Protein 3KEB (pdb70)

B-factor: mean 18.69, std 8.08, range [2.95, 54.17]

Nearest PDB structures (foldseek):
  3keb-assembly2_D  TM=1.006E+00  e=9.864E-39  Chromobacterium violaceum
  1q98-assembly1_B  TM=8.860E-01  e=1.012E-16  Haemophilus influenzae
  4af2-assembly1_A  TM=9.110E-01  e=5.706E-16  Escherichia coli
  3hvx-assembly1_A-2  TM=8.803E-01  e=2.491E-15  Escherichia coli K-12
  3i43-assembly1_A  TM=8.733E-01  e=3.673E-14  Escherichia coli K-12

CATH classification: 3.40.30.10

InterPro domains:
  IPR013740 Redoxin [PF08534] (23-167)
  IPR036249 Thioredoxin-like superfamily [SSF52833] (6-166)
  IPR050455 Thiol Peroxidase Tpx Subfamily [PTHR43110] (9-170)

Sequence (686 aa):
EDDFWVQYGDDELPVIGDFPRRKGDYLPSFLVVDDQKHDAALESFSHTPKLIVTLLSVDEDEEHAGLLLLRETRRRFLDSWPHLLKLIVITVVDSPSSLARARHEHGLPNIALLSTLRRGRDFHKRRYGVLITEYPLSSGYTSPAIILADAANVVHYSERLANTRDFFDFDAIEKLLQQEEGEQQAEDFWVQYGDELPVIGDFPRKGDYLPSFLVDDQKHDAALESFSHTPKLIVVTLLSVDEDEHAGLLLLLLRETRRFLDSWPHLKLIVITVDSPSSLARARHEHGLPNIIALLSTLRRDDFHKKRYGVLITEYPLSGYTSPAIILADAANVVHYSERLANTRDFFDFDAIEKLLQEGEEQEDFWVQYGDELPVIGDFPRKGDYLPSFLVDDQKHDAALESFSHTPKLIVVTLLSVDEDEHAGLLLLLLRETRRFLDSWPHLKLIVITVDSPSSLARARHEHGLPNIIALLSTLRRRDDFHKKRYGVLITEYPLSGYTSPAIILADAANVVHYSERLANTRDFFDFDAIEKLLQEGEEQQEDDFWVQYGDDELPVIIGDFPRRKGDYLPSFLVVDDQKHDAALESSFSSHTPKLIVTLLSVDEDEEHAGLLLLRETRRRFLDSWPHLKLIVITVVDSPSSLARARHEHGLPNIALLSTLLRRGRDFHKRRYGVLITEYPLSSGYTSPAIILADAANVVHYSERLANTRRDFFDFDAIEKLLQQEEGEQQA

Organism: Chromobacterium violaceum (strain ATCC 12472 / DSM 30191 / JCM 1249 / CCUG 213 / NBRC 12614 / NCIMB 9131 / NCTC 9757 / MK) (NCBI:txid243365)

Secondary structure (DSSP, 8-state):
---B-B-TT--B-BS----TTPBPPP--EETTS-B--GGGGTT--EEEEE-S-TT-STTTSHHHHHHHHHHHTT-TTSEEEEEESS-HHHHHHHHHHH--TT-EEEESTT-TTHHHHTT-B--STTSTTPBPPEEEEE-TT-BEEEEEE-SBTT----HHHHHHHHHHHHHH-/---B-B-TT--B-BS----TTPBPPP--EETTS-B--GGGSTT--EEEEE-S-TT-STTTSHHHHHHHHHHHTT-TT-EEEEEESS-HHHHHHHHHHHT--S-EEEE----HHHHHTT-B--STTSTTPBPPEEEEE-TT-BEEEEEE-SBTTPPP-HHHHHHHHHHHH-/---B-B-TT--B-BS----TTPBPPP--EETTS-B--GGGSTT--EEEEE-S-TT-STTTSHHHHHHHHHHHTT-TT-EEEEEESS-HHHHHHHHHHHT-TT-EEEE----HHHHHTT-B--STTSTTPBPPEEEEE-TT-BEEEEEE-SBTTPPP-HHHHHHHHHHHH-/--EE-B-TT--EEBS----TTPBPPP--EETTS-B--GGGGTTS-EEEEE-S-TT-STTTSHHHHHHHHHHHTT-TTSEEEEEESS-HHHHHHHHHHH--TT-EEEEGGG-TTHHHHTT-B--STTSTTPBPPEEEEE-TT-BEEEEEE-SBTTPPP-HHHHHHHHHHHHHH-

Foldseek 3Di:
DPAAAAEPPDFDFAADADDFQDFDDWDFAWLVRDDDILVNVAPAWEKEKEAQECPDDQQRHDVLVVVVVVLCVVPVRYQAEYEKQDDSPVNNVSCVVPVCDRHIYGHCPVPLCVRRHNRQATCDPPSHSIGFIKIFTAGNSRGTRDIDTHRYRNDHDPSVVVVVSVVVVVVVD/DPAAEAEPPHFDFAADADDFQDFDDWDFAWLVRHDDIPCNDAPAWEKEKEAQECPDDQQRHVVLVVVVVVLCVVPVRYAYEYEKQDDSPVVNVSCVVVVVPGHTYGHHPVCVVQRHNRQATCDPPSHPIGQIKIFTAGNSRGTRDIDGHRYRNDHPPSVVVVVSVVVVVD/DPAAAAEPPHFDFAADADDFQDFDDWDFAWLVRHDDIPVNDAPAWEKEKEAQECPDDQQRHVVLVVVVVVLCVVPVRYAYEYEKQDDSPVNVVSCVVVVPPGHTYGHPPVCVVRRHNRQATCDPPSHGIGQIKMFTAGNSRGTHDIDTDRYRNDHPPSVVVVVVVVVVVD/DPAAAAEPPDFDFAADADDFQDFDDWDFAFLVRHDDILVVVAQAWEKEKEAQECPDDLFRHDPLVVVVVVLCVVPVRYQYEYEKQDDSPVNNVSCVVPVCDRHTYGHCVVPLCVQRHNRQATCDPPSHSIGQTKIFTAGNSRGTRDIDGHRYRNDHDPSVVVVVSVVVVVVVD

Radius of gyration: 27.74 Å; Cα contacts (8 Å, |Δi|>4): 1656; chains: 4; bounding box: 53×71×83 Å

Structure (mmCIF, N/CA/C/O backbone):
data_3KEB
#
_entry.id   3KEB
#
_cell.length_a   74.630
_cell.length_b   59.387
_cell.length_c   93.484
_cell.angle_alpha   90.000
_cell.angle_beta   98.300
_cell.angle_gamma   90.000
#
_symmetry.space_group_name_H-M   'P 1 21 1'
#
loop_
_entity.id
_entity.type
_entity.pdbx_description
1 polymer 'Probable thiol peroxidase'
2 non-polymer 'SULFATE ION'
3 non-polymer 'CHLORIDE ION'
4 water water
#
loop_
_atom_site.group_PDB
_atom_site.id
_atom_site.type_symbol
_atom_site.label_atom_id
_atom_site.label_alt_id
_atom_site.label_comp_id
_atom_site.label_asym_id
_atom_site.label_entity_id
_atom_site.label_seq_id
_atom_site.pdbx_PDB_ins_code
_atom_site.Cartn_x
_atom_site.Cartn_y
_atom_site.Cartn_z
_atom_site.occupancy
_atom_site.B_iso_or_equiv
_atom_site.auth_seq_id
_atom_site.auth_comp_id
_atom_site.auth_asym_id
_atom_site.auth_atom_id
_atom_site.pdbx_PDB_model_num
ATOM 1 N N . GLU A 1 4 ? 23.784 15.154 52.095 1.00 25.58 2 GLU A N 1
ATOM 2 C CA . GLU A 1 4 ? 24.902 16.164 52.288 1.00 25.65 2 GLU A CA 1
ATOM 3 C C . GLU A 1 4 ? 25.395 16.781 50.952 1.00 23.00 2 GLU A C 1
ATOM 4 O O . GLU A 1 4 ? 25.344 16.148 49.920 1.00 24.41 2 GLU A O 1
ATOM 10 N N . ASP A 1 5 ? 25.835 18.022 50.950 1.00 19.27 3 ASP A N 1
ATOM 11 C CA A ASP A 1 5 ? 26.315 18.705 49.766 0.60 18.50 3 ASP A CA 1
ATOM 12 C CA B ASP A 1 5 ? 26.320 18.500 49.704 0.40 18.13 3 ASP A CA 1
ATOM 13 C C . ASP A 1 5 ? 27.844 18.635 49.706 1.00 16.85 3 ASP A C 1
ATOM 14 O O . ASP A 1 5 ? 28.414 18.869 48.672 1.00 16.27 3 ASP A O 1
ATOM 23 N N . PHE A 1 6 ? 28.493 18.435 50.865 1.00 14.41 4 PHE A N 1
ATOM 24 C CA . PHE A 1 6 ? 29.955 18.500 50.905 1.00 11.87 4 PHE A CA 1
ATOM 25 C C . PHE A 1 6 ? 30.555 17.716 52.097 1.00 10.92 4 PHE A C 1
ATOM 26 O O . PHE A 1 6 ? 29.938 17.663 53.126 1.00 10.20 4 PHE A O 1
ATOM 34 N N . TRP A 1 7 ? 31.801 17.189 51.958 1.00 11.64 5 TRP A N 1
ATOM 35 C CA . TRP A 1 7 ? 32.478 16.460 53.024 1.00 10.52 5 TRP A CA 1
ATOM 36 C C . TRP A 1 7 ? 33.907 16.902 53.115 1.00 11.76 5 TRP A C 1
ATOM 37 O O . TRP A 1 7 ? 34.555 17.158 52.097 1.00 11.82 5 TRP A O 1
ATOM 48 N N . VAL A 1 8 ? 34.406 16.944 54.353 1.00 10.75 6 VAL A N 1
ATOM 49 C CA . VAL A 1 8 ? 35.786 17.234 54.608 1.00 11.14 6 VAL A CA 1
ATOM 50 C C . VAL A 1 8 ? 36.377 16.052 55.355 1.00 11.91 6 VAL A C 1
ATOM 51 O O . VAL A 1 8 ? 35.770 15.507 56.297 1.00 13.04 6 VAL A O 1
ATOM 55 N N . GLN A 1 9 ? 37.567 15.658 54.928 1.00 11.89 7 GLN A N 1
ATOM 56 C CA . GLN A 1 9 ? 38.312 14.594 55.556 1.00 10.97 7 GLN A CA 1
ATOM 57 C C . GLN A 1 9 ? 39.282 15.170 56.574 1.00 10.59 7 GLN A C 1
ATOM 58 O O . GLN A 1 9 ? 40.078 16.058 56.251 1.00 9.83 7 GLN A O 1
ATOM 64 N N . TYR A 1 10 ? 39.207 14.628 57.794 1.00 11.60 8 TYR A N 1
ATOM 65 C CA . TYR A 1 10 ? 40.043 15.057 58.914 1.00 11.74 8 TYR A CA 1
ATOM 66 C C . TYR A 1 10 ? 40.613 13.779 59.487 1.00 12.00 8 TYR A C 1
ATOM 67 O O . TYR A 1 10 ? 39.939 13.045 60.166 1.00 11.02 8 TYR A O 1
ATOM 76 N N . GLY A 1 11 ? 41.871 13.490 59.169 1.00 12.94 9 GLY A N 1
ATOM 77 C CA . GLY A 1 11 ? 42.444 12.170 59.523 1.00 14.00 9 GLY A CA 1
ATOM 78 C C . GLY A 1 11 ? 41.650 11.072 58.877 1.00 14.74 9 GLY A C 1
ATOM 79 O O . GLY A 1 11 ? 41.381 11.123 57.650 1.00 15.38 9 GLY A O 1
ATOM 80 N N . ASP A 1 12 ? 41.167 10.140 59.697 1.00 14.67 10 ASP A N 1
ATOM 81 C CA A ASP A 1 12 ? 40.353 9.036 59.200 0.60 16.08 10 ASP A CA 1
ATOM 82 C CA B ASP A 1 12 ? 40.349 9.041 59.191 0.40 15.81 10 ASP A CA 1
ATOM 83 C C . ASP A 1 12 ? 38.839 9.326 59.288 1.00 15.79 10 ASP A C 1
ATOM 84 O O . ASP A 1 12 ? 38.007 8.435 59.051 1.00 16.84 10 ASP A O 1
ATOM 93 N N . GLU A 1 13 ? 38.455 10.550 59.591 1.00 15.33 11 GLU A N 1
ATOM 94 C CA . GLU A 1 13 ? 37.001 10.835 59.665 1.00 15.26 11 GLU A CA 1
ATOM 95 C C . GLU A 1 13 ? 36.593 11.654 58.421 1.00 14.81 11 GLU A C 1
ATOM 96 O O . GLU A 1 13 ? 37.357 12.496 57.970 1.00 14.53 11 GLU A O 1
ATOM 110 N N . LEU A 1 15 ? 33.471 14.085 57.345 1.00 12.03 13 LEU A N 1
ATOM 111 C CA . LEU A 1 15 ? 32.472 14.850 58.074 1.00 12.61 13 LEU A CA 1
ATOM 112 C C . LEU A 1 15 ? 31.668 15.732 57.139 1.00 12.72 13 LEU A C 1
ATOM 113 O O . LEU A 1 15 ? 32.240 16.412 56.259 1.00 13.26 13 LEU A O 1
ATOM 118 N N . PRO A 1 16 ? 30.349 15.742 57.311 1.00 12.56 14 PRO A N 1
ATOM 119 C CA . PRO A 1 16 ? 29.584 16.708 56.482 1.00 12.66 14 PRO A CA 1
ATOM 120 C C . PRO A 1 16 ? 29.867 18.138 56.794 1.00 11.73 14 PRO A C 1
ATOM 121 O O . PRO A 1 16 ? 30.224 18.481 57.953 1.00 12.06 14 PRO A O 1
ATOM 125 N N . VAL A 1 17 ? 29.770 18.974 55.766 1.00 10.18 15 VAL A N 1
ATOM 126 C CA . VAL A 1 17 ? 29.862 20.413 55.886 1.00 10.74 15 VAL A CA 1
ATOM 127 C C . VAL A 1 17 ? 28.542 20.936 55.356 1.00 12.75 15 VAL A C 1
ATOM 128 O O . VAL A 1 17 ? 28.105 20.563 54.276 1.00 12.27 15 VAL A O 1
ATOM 132 N N . ILE A 1 18 ? 27.931 21.828 56.143 1.00 13.95 16 ILE A N 1
ATOM 133 C CA . ILE A 1 18 ? 26.569 22.218 55.992 1.00 14.83 16 ILE A CA 1
ATOM 134 C C . ILE A 1 18 ? 26.414 23.695 55.645 1.00 14.11 16 ILE A C 1
ATOM 135 O O . ILE A 1 18 ? 27.143 24.533 56.159 1.00 13.04 16 ILE A O 1
ATOM 140 N N . GLY A 1 19 ? 25.416 24.005 54.810 1.00 14.43 17 GLY A N 1
ATOM 141 C CA . GLY A 1 19 ? 25.086 25.381 54.473 1.00 15.90 17 GLY A CA 1
ATOM 142 C C . GLY A 1 19 ? 25.382 25.663 53.017 1.00 16.57 17 GLY A C 1
ATOM 143 O O . GLY A 1 19 ? 25.955 24.838 52.324 1.00 18.63 17 GLY A O 1
ATOM 144 N N . ASP A 1 20 ? 25.071 26.873 52.579 1.00 18.16 18 ASP A N 1
ATOM 145 C CA . ASP A 1 20 ? 25.256 27.305 51.191 1.00 18.11 18 ASP A CA 1
ATOM 146 C C . ASP A 1 20 ? 26.553 28.113 51.084 1.00 16.40 18 ASP A C 1
ATOM 147 O O . ASP A 1 20 ? 26.640 29.262 51.493 1.00 16.12 18 ASP A O 1
ATOM 152 N N . PHE A 1 21 ? 27.532 27.509 50.478 1.00 15.84 19 PHE A N 1
ATOM 153 C CA . PHE A 1 21 ? 28.854 28.123 50.367 1.00 14.49 19 PHE A CA 1
ATOM 154 C C . PHE A 1 21 ? 28.783 29.122 49.213 1.00 13.81 19 PHE A C 1
ATOM 155 O O . PHE A 1 21 ? 28.201 28.792 48.149 1.00 14.07 19 PHE A O 1
ATOM 163 N N . PRO A 1 22 ? 29.260 30.360 49.420 1.00 13.62 20 PRO A N 1
ATOM 164 C CA . PRO A 1 22 ? 29.196 31.363 48.325 1.00 14.35 20 PRO A CA 1
ATOM 165 C C . PRO A 1 22 ? 29.936 30.942 47.065 1.00 14.98 20 PRO A C 1
ATOM 166 O O . PRO A 1 22 ? 30.991 30.268 47.126 1.00 14.63 20 PRO A O 1
ATOM 170 N N . ARG A 1 23 ? 29.353 31.324 45.939 1.00 15.01 21 ARG A N 1
ATOM 171 C CA A ARG A 1 23 ? 29.862 30.959 44.614 0.60 16.25 21 ARG A CA 1
ATOM 172 C CA B ARG A 1 23 ? 29.854 30.941 44.631 0.40 15.32 21 ARG A CA 1
ATOM 173 C C . ARG A 1 23 ? 30.236 32.184 43.815 1.00 15.30 21 ARG A C 1
ATOM 174 O O . ARG A 1 23 ? 29.786 33.295 44.114 1.00 14.36 21 ARG A O 1
ATOM 189 N N . LYS A 1 24 ? 31.044 31.968 42.781 1.00 15.45 22 LYS A N 1
ATOM 190 C CA . LYS A 1 24 ? 31.424 33.010 41.841 1.00 16.22 22 LYS A CA 1
ATOM 191 C C . LYS A 1 24 ? 30.178 33.777 41.401 1.00 15.80 22 LYS A C 1
ATOM 192 O O . LYS A 1 24 ? 29.181 33.159 40.990 1.00 15.66 22 LYS A O 1
ATOM 198 N N . GLY A 1 25 ? 30.251 35.102 41.473 1.00 14.75 23 GLY A N 1
ATOM 199 C CA . GLY A 1 25 ? 29.173 35.975 41.070 1.00 15.33 23 GLY A CA 1
ATOM 200 C C . GLY A 1 25 ? 28.200 36.375 42.162 1.00 14.50 23 GLY A C 1
ATOM 201 O O . GLY A 1 25 ? 27.422 37.314 41.972 1.00 14.79 23 GLY A O 1
ATOM 202 N N . ASP A 1 26 ? 28.230 35.654 43.278 1.00 13.59 24 ASP A N 1
ATOM 203 C CA . ASP A 1 26 ? 27.465 36.015 44.475 1.00 13.99 24 ASP A CA 1
ATOM 204 C C . ASP A 1 26 ? 28.041 37.246 45.177 1.00 13.66 24 ASP A C 1
ATOM 205 O O . ASP A 1 26 ? 29.274 37.470 45.169 1.00 14.77 24 ASP A O 1
ATOM 210 N N . TYR A 1 27 ? 27.165 38.032 45.805 1.00 12.48 25 TYR A N 1
ATOM 211 C CA . TYR A 1 27 ? 27.571 39.025 46.799 1.00 12.65 25 TYR A CA 1
ATOM 212 C C . TYR A 1 27 ? 27.777 38.280 48.125 1.00 14.39 25 TYR A C 1
ATOM 213 O O . TYR A 1 27 ? 26.999 37.369 48.448 1.00 15.50 25 TYR A O 1
ATOM 222 N N . LEU A 1 28 ? 28.863 38.594 48.832 1.00 13.98 26 LEU A N 1
ATOM 223 C CA . LEU A 1 28 ? 29.114 37.977 50.148 1.00 14.77 26 LEU A CA 1
ATOM 224 C C . LEU A 1 28 ? 27.938 38.136 51.080 1.00 14.35 26 LEU A C 1
ATOM 225 O O . LEU A 1 28 ? 27.298 39.248 51.168 1.00 15.42 26 LEU A O 1
ATOM 230 N N . PRO A 1 29 ? 27.601 37.048 51.794 1.00 14.00 27 PRO A N 1
ATOM 231 C CA . PRO A 1 29 ? 26.626 37.215 52.893 1.00 14.94 27 PRO A CA 1
ATOM 232 C C . PRO A 1 29 ? 27.153 38.135 53.971 1.00 14.38 27 PRO A C 1
ATOM 233 O O . PRO A 1 29 ? 28.353 38.153 54.235 1.00 15.10 27 PRO A O 1
ATOM 237 N N . SER A 1 30 ? 26.247 38.902 54.581 1.00 15.04 28 SER A N 1
ATOM 238 C CA . SER A 1 30 ? 26.606 39.786 55.648 1.00 16.69 28 SER A CA 1
ATOM 239 C C . SER A 1 30 ? 27.090 38.950 56.807 1.00 16.23 28 SER A C 1
ATOM 240 O O . SER A 1 30 ? 26.760 37.770 56.933 1.00 16.65 28 SER A O 1
ATOM 243 N N . PHE A 1 31 ? 27.934 39.533 57.627 1.00 17.12 29 PHE A N 1
ATOM 244 C CA . PHE A 1 31 ? 28.333 38.881 58.867 1.00 17.18 29 PHE A CA 1
ATOM 245 C C . PHE A 1 31 ? 28.452 39.908 59.989 1.00 18.15 29 PHE A C 1
ATOM 246 O O . PHE A 1 31 ? 28.649 41.111 59.727 1.00 18.54 29 PHE A O 1
ATOM 267 N N . LEU A 1 33 ? 30.763 39.664 63.255 1.00 16.96 31 LEU A N 1
ATOM 268 C CA . LEU A 1 33 ? 31.771 38.893 63.944 1.00 15.40 31 LEU A CA 1
ATOM 269 C C . LEU A 1 33 ? 32.456 39.777 64.981 1.00 14.87 31 LEU A C 1
ATOM 270 O O . LEU A 1 33 ? 32.062 40.926 65.150 1.00 14.36 31 LEU A O 1
ATOM 275 N N . VAL A 1 34 ? 33.451 39.227 65.682 1.00 13.54 32 VAL A N 1
ATOM 276 C CA A VAL A 1 34 ? 34.214 40.027 66.620 0.60 13.29 32 VAL A CA 1
ATOM 277 C CA B VAL A 1 34 ? 34.191 39.933 66.722 0.40 12.86 32 VAL A CA 1
ATOM 278 C C . VAL A 1 34 ? 35.685 39.762 66.393 1.00 12.87 32 VAL A C 1
ATOM 279 O O . VAL A 1 34 ? 36.124 38.649 66.214 1.00 14.01 32 VAL A O 1
ATOM 286 N N . ASP A 1 35 ? 36.464 40.815 66.325 1.00 12.62 33 ASP A N 1
ATOM 287 C CA . ASP A 1 35 ? 37.891 40.678 66.031 1.00 13.71 33 ASP A CA 1
ATOM 288 C C . ASP A 1 35 ? 38.734 40.429 67.266 1.00 13.26 33 ASP A C 1
ATOM 289 O O . ASP A 1 35 ? 38.234 40.375 68.375 1.00 12.27 33 ASP A O 1
ATOM 294 N N . ASP A 1 36 ? 40.039 40.311 67.073 1.00 13.94 34 ASP A N 1
ATOM 295 C CA . ASP A 1 36 ? 40.911 39.949 68.168 1.00 13.96 34 ASP A CA 1
ATOM 296 C C . ASP A 1 36 ? 41.060 40.964 69.290 1.00 14.74 34 ASP A C 1
ATOM 297 O O . ASP A 1 36 ? 41.490 40.595 70.405 1.00 16.52 34 ASP A O 1
ATOM 302 N N . GLN A 1 37 ? 40.700 42.215 69.051 1.00 14.79 35 GLN A N 1
ATOM 303 C CA . GLN A 1 37 ? 40.627 43.216 70.123 1.00 16.25 35 GLN A CA 1
ATOM 304 C C . GLN A 1 37 ? 39.226 43.413 70.646 1.00 15.37 35 GLN A C 1
ATOM 305 O O . GLN A 1 37 ? 38.951 44.408 71.297 1.00 14.46 35 GLN A O 1
ATOM 311 N N . LYS A 1 38 ? 38.345 42.462 70.349 1.00 13.24 36 LYS A N 1
ATOM 312 C CA . LYS A 1 38 ? 36.964 42.441 70.881 1.00 14.24 36 LYS A CA 1
ATOM 313 C C . LYS A 1 38 ? 35.986 43.465 70.266 1.00 15.49 36 LYS A C 1
ATOM 314 O O . LYS A 1 38 ? 34.827 43.589 70.720 1.00 17.34 36 LYS A O 1
ATOM 320 N N . HIS A 1 39 ? 36.419 44.077 69.175 1.00 17.23 37 HIS A N 1
ATOM 321 C CA . HIS A 1 39 ? 35.585 45.014 68.360 1.00 17.79 37 HIS A CA 1
ATOM 322 C C . HIS A 1 39 ? 34.670 44.308 67.400 1.00 17.04 37 HIS A C 1
ATOM 323 O O . HIS A 1 39 ? 35.057 43.304 66.784 1.00 16.64 37 HIS A O 1
ATOM 330 N N . ASP A 1 40 ? 33.457 44.834 67.263 1.00 17.52 38 ASP A N 1
ATOM 331 C CA . ASP A 1 40 ? 32.520 44.341 66.252 1.00 19.28 38 ASP A CA 1
ATOM 332 C C . ASP A 1 40 ? 33.151 44.440 64.858 1.00 19.16 38 ASP A C 1
ATOM 333 O O . ASP A 1 40 ? 33.876 45.384 64.567 1.00 18.78 38 ASP A O 1
ATOM 338 N N . ALA A 1 41 ? 32.915 43.437 64.020 1.00 19.48 39 ALA A N 1
ATOM 339 C CA . ALA A 1 41 ? 33.477 43.408 62.655 1.00 19.59 39 ALA A CA 1
ATOM 340 C C . ALA A 1 41 ? 32.339 43.015 61.712 1.00 20.35 39 ALA A C 1
ATOM 341 O O . ALA A 1 41 ? 31.690 41.988 61.910 1.00 21.03 39 ALA A O 1
ATOM 343 N N . ALA A 1 42 ? 32.064 43.852 60.725 1.00 19.39 40 ALA A N 1
ATOM 344 C CA . ALA A 1 42 ? 31.098 43.525 59.693 1.00 18.73 40 ALA A CA 1
ATOM 345 C C . ALA A 1 42 ? 31.789 43.697 58.337 1.00 18.69 40 ALA A C 1
ATOM 346 O O . ALA A 1 42 ? 32.941 44.152 58.266 1.00 17.83 40 ALA A O 1
ATOM 348 N N . LEU A 1 43 ? 31.110 43.336 57.249 1.00 20.61 41 LEU A N 1
ATOM 349 C CA . LEU A 1 43 ? 31.651 43.615 55.899 1.00 22.54 41 LEU A CA 1
ATOM 350 C C . LEU A 1 43 ? 32.039 45.062 55.728 1.00 23.58 41 LEU A C 1
ATOM 351 O O . LEU A 1 43 ? 33.130 45.379 55.250 1.00 24.26 41 LEU A O 1
ATOM 356 N N . GLU A 1 44 ? 31.189 45.949 56.224 1.00 24.58 42 GLU A N 1
ATOM 357 C CA . GLU A 1 44 ? 31.470 47.395 56.189 1.00 26.52 42 GLU A CA 1
ATOM 358 C C . GLU A 1 44 ? 32.739 47.785 56.893 1.00 25.93 42 GLU A C 1
ATOM 359 O O . GLU A 1 44 ? 33.246 48.851 56.646 1.00 26.25 42 GLU A O 1
ATOM 365 N N . SER A 1 45 ? 33.247 46.946 57.795 1.00 24.75 43 SER A N 1
ATOM 366 C CA . SER A 1 45 ? 34.516 47.240 58.440 1.00 24.75 43 SER A CA 1
ATOM 367 C C . SER A 1 45 ? 35.673 47.192 57.455 1.00 24.72 43 SER A C 1
ATOM 368 O O . SER A 1 45 ? 36.755 47.626 57.813 1.00 24.90 43 SER A O 1
ATOM 371 N N . PHE A 1 46 ? 35.473 46.529 56.310 1.00 24.03 44 PHE A N 1
ATOM 372 C CA . PHE A 1 46 ? 36.494 46.320 55.289 1.00 24.07 44 PHE A CA 1
ATOM 373 C C . PHE A 1 46 ? 35.992 46.951 54.011 1.00 24.88 44 PHE A C 1
ATOM 374 O O . PHE A 1 46 ? 35.931 46.327 52.958 1.00 25.41 44 PHE A O 1
ATOM 382 N N . SER A 1 47 ? 35.641 48.222 54.087 1.00 25.55 45 SER A N 1
ATOM 383 C CA . SER A 1 47 ? 35.096 48.856 52.906 1.00 25.43 45 SER A CA 1
ATOM 384 C C . SER A 1 47 ? 36.215 49.301 51.948 1.00 23.57 45 SER A C 1
ATOM 385 O O . SER A 1 47 ? 37.408 49.484 52.319 1.00 23.68 45 SER A O 1
ATOM 388 N N . HIS A 1 48 ? 35.812 49.359 50.688 1.00 22.46 46 HIS A N 1
ATOM 389 C CA . HIS A 1 48 ? 36.658 49.769 49.586 1.00 21.57 46 HIS A CA 1
ATOM 390 C C . HIS A 1 48 ? 37.961 48.978 49.481 1.00 19.38 46 HIS A C 1
ATOM 391 O O . HIS A 1 48 ? 39.022 49.555 49.209 1.00 19.16 46 HIS A O 1
ATOM 398 N N . THR A 1 49 ? 37.900 47.668 49.704 1.00 15.50 47 THR A N 1
ATOM 399 C CA . THR A 1 49 ? 39.042 46.836 49.415 1.00 14.51 47 THR A CA 1
ATOM 400 C C . THR A 1 49 ? 38.629 45.466 48.947 1.00 13.39 47 THR A C 1
ATOM 401 O O . THR A 1 49 ? 37.634 44.903 49.440 1.00 13.82 47 THR A O 1
ATOM 405 N N . PRO A 1 50 ? 39.372 44.915 47.992 1.00 12.94 48 PRO A N 1
ATOM 406 C CA . PRO A 1 50 ? 39.158 43.521 47.696 1.00 13.61 48 PRO A CA 1
ATOM 407 C C . PRO A 1 50 ? 39.679 42.723 48.866 1.00 13.49 48 PRO A C 1
ATOM 408 O O . PRO A 1 50 ? 40.474 43.229 49.646 1.00 12.89 48 PRO A O 1
ATOM 412 N N . LYS A 1 51 ? 39.194 41.509 48.978 1.00 14.39 49 LYS A N 1
ATOM 413 C CA . LYS A 1 51 ? 39.605 40.641 50.081 1.00 14.67 49 LYS A CA 1
ATOM 414 C C . LYS A 1 51 ? 39.618 39.209 49.818 1.00 13.78 49 LYS A C 1
ATOM 415 O O . LYS A 1 51 ? 38.975 38.714 48.912 1.00 12.89 49 LYS A O 1
ATOM 421 N N . LEU A 1 52 ? 40.420 38.547 50.631 1.00 13.03 50 LEU A N 1
ATOM 422 C CA . LEU A 1 52 ? 40.620 37.107 50.589 1.00 12.90 50 LEU A CA 1
ATOM 423 C C . LEU A 1 52 ? 40.169 36.628 51.978 1.00 14.54 50 LEU A C 1
ATOM 424 O O . LEU A 1 52 ? 40.831 36.893 52.991 1.00 14.36 50 LEU A O 1
ATOM 429 N N . ILE A 1 53 ? 38.986 36.042 52.023 1.00 14.08 51 ILE A N 1
ATOM 430 C CA . ILE A 1 53 ? 38.443 35.467 53.277 1.00 15.11 51 ILE A CA 1
ATOM 431 C C . ILE A 1 53 ? 38.862 33.996 53.401 1.00 14.43 51 ILE A C 1
ATOM 432 O O . ILE A 1 53 ? 38.802 33.246 52.440 1.00 15.22 51 ILE A O 1
ATOM 437 N N . VAL A 1 54 ? 39.378 33.618 54.558 1.00 13.51 52 VAL A N 1
ATOM 438 C CA . VAL A 1 54 ? 39.779 32.270 54.800 1.00 14.70 52 VAL A CA 1
ATOM 439 C C . VAL A 1 54 ? 39.221 31.853 56.129 1.00 14.94 52 VAL A C 1
ATOM 440 O O . VAL A 1 54 ? 39.414 32.570 57.124 1.00 15.03 52 VAL A O 1
ATOM 444 N N . THR A 1 55 ? 38.546 30.710 56.131 1.00 13.99 53 THR A N 1
ATOM 445 C CA . THR A 1 55 ? 38.163 30.050 57.363 1.00 14.96 53 THR A CA 1
ATOM 446 C C . THR A 1 55 ? 39.198 28.964 57.627 1.00 14.61 53 THR A C 1
ATOM 447 O O . THR A 1 55 ? 39.646 28.26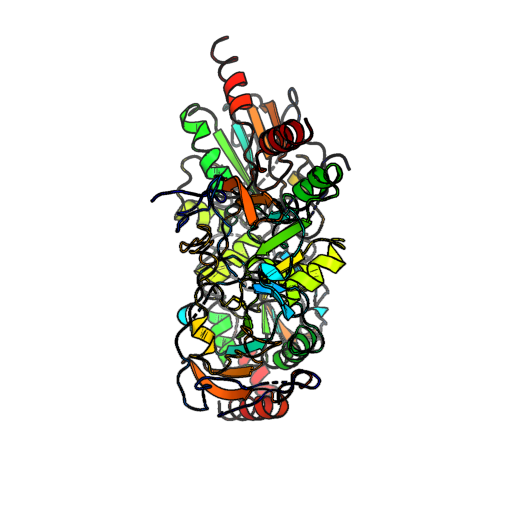3 56.714 1.00 13.19 53 THR A O 1
ATOM 451 N N . LEU A 1 56 ? 39.671 28.925 58.867 1.00 14.21 54 LEU A N 1
ATOM 452 C CA . LEU A 1 56 ? 40.602 27.882 59.347 1.00 14.35 54 LEU A CA 1
ATOM 453 C C . LEU A 1 56 ? 39.890 27.160 60.461 1.00 12.35 54 LEU A C 1
ATOM 454 O O . LEU A 1 56 ? 38.787 27.624 60.948 1.00 14.12 54 LEU A O 1
ATOM 459 N N . LEU A 1 57 ? 40.339 25.940 60.760 1.00 12.93 55 LEU A N 1
ATOM 460 C CA . LEU A 1 57 ? 39.806 25.254 61.936 1.00 10.23 55 LEU A CA 1
ATOM 461 C C . LEU A 1 57 ? 40.106 26.053 63.172 1.00 11.09 55 LEU A C 1
ATOM 462 O O . LEU A 1 57 ? 39.237 26.452 64.021 1.00 5.47 55 LEU A O 1
ATOM 467 N N . SER A 1 58 ? 41.390 26.425 63.343 1.00 2.95 56 SER A N 1
ATOM 468 C CA . SER A 1 58 ? 41.691 27.225 64.433 1.00 6.99 56 SER A CA 1
ATOM 469 C C . SER A 1 58 ? 43.200 27.744 64.213 1.00 6.49 56 SER A C 1
ATOM 470 O O . SER A 1 58 ? 43.865 27.092 63.490 1.00 9.49 56 SER A O 1
ATOM 473 N N . VAL A 1 59 ? 43.562 28.899 64.722 1.00 11.23 57 VAL A N 1
ATOM 474 C CA . VAL A 1 59 ? 44.979 29.389 64.761 1.00 10.08 57 VAL A CA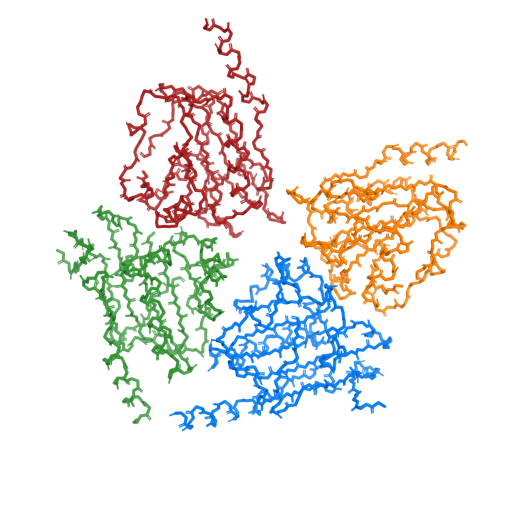 1
ATOM 475 C C . VAL A 1 59 ? 45.893 28.566 65.682 1.00 12.61 57 VAL A C 1
ATOM 476 O O . VAL A 1 59 ? 47.135 28.724 65.637 1.00 11.81 57 VAL A O 1
ATOM 480 N N . ASP A 1 60 ? 45.330 27.640 66.442 1.00 10.93 58 ASP A N 1
ATOM 481 C CA . ASP A 1 60 ? 46.093 26.729 67.260 1.00 12.28 58 ASP A CA 1
ATOM 482 C C . ASP A 1 60 ? 46.152 25.319 66.710 1.00 11.74 58 ASP A C 1
ATOM 483 O O . ASP A 1 60 ? 46.548 24.396 67.400 1.00 14.10 58 ASP A O 1
ATOM 488 N N . GLU A 1 61 ? 45.736 25.130 65.463 1.00 12.03 59 GLU A N 1
ATOM 489 C CA . GLU A 1 61 ? 46.086 23.914 64.702 1.00 12.70 59 GLU A CA 1
ATOM 490 C C . GLU A 1 61 ? 47.328 24.279 63.868 1.00 12.21 59 GLU A C 1
ATOM 491 O O . GLU A 1 61 ? 47.608 25.451 63.660 1.00 12.73 59 GLU A O 1
ATOM 497 N N . ASP A 1 62 ? 48.047 23.259 63.428 1.00 12.80 60 ASP A N 1
ATOM 498 C CA . ASP A 1 62 ? 49.248 23.421 62.620 1.00 14.13 60 ASP A CA 1
ATOM 499 C C . ASP A 1 62 ? 49.012 22.809 61.257 1.00 13.23 60 ASP A C 1
ATOM 500 O O . ASP A 1 62 ? 48.628 23.556 60.330 1.00 13.93 60 ASP A O 1
ATOM 505 N N . GLU A 1 63 ? 49.120 21.482 61.132 1.00 12.03 61 GLU A N 1
ATOM 506 C CA A GLU A 1 63 ? 48.883 20.864 59.823 0.60 13.48 61 GLU A CA 1
ATOM 507 C CA B GLU A 1 63 ? 48.869 20.738 59.878 0.40 12.72 61 GLU A CA 1
ATOM 508 C C . GLU A 1 63 ? 47.411 20.779 59.409 1.00 13.65 61 GLU A C 1
ATOM 509 O O . GLU A 1 63 ? 47.094 20.781 58.183 1.00 13.78 61 GLU A O 1
ATOM 520 N N . HIS A 1 64 ? 46.492 20.729 60.371 1.00 13.04 62 HIS A N 1
ATOM 521 C CA . HIS A 1 64 ? 45.078 20.641 60.044 1.00 12.89 62 HIS A CA 1
ATOM 522 C C . HIS A 1 64 ? 44.468 22.020 59.947 1.00 12.43 62 HIS A C 1
ATOM 523 O O . HIS A 1 64 ? 43.944 22.528 60.915 1.00 12.56 62 HIS A O 1
ATOM 530 N N . ALA A 1 65 ? 44.573 22.602 58.753 1.00 12.31 63 ALA A N 1
ATOM 531 C CA . ALA A 1 65 ? 44.000 23.864 58.415 1.00 13.32 63 ALA A CA 1
ATOM 532 C C . ALA A 1 65 ? 44.231 24.883 59.516 1.00 12.93 63 ALA A C 1
ATOM 533 O O . ALA A 1 65 ? 43.321 25.366 60.111 1.00 12.85 63 ALA A O 1
ATOM 535 N N . GLY A 1 66 ? 45.498 25.188 59.775 1.00 13.93 64 GLY A N 1
ATOM 536 C CA . GLY A 1 66 ? 45.878 26.095 60.859 1.00 12.86 64 GLY A CA 1
ATOM 537 C C . GLY A 1 66 ? 46.952 27.012 60.407 1.00 13.63 64 GLY A C 1
ATOM 538 O O . GLY A 1 66 ? 46.865 27.590 59.340 1.00 14.50 64 GLY A O 1
ATOM 539 N N . LEU A 1 67 ? 48.004 27.106 61.223 1.00 13.32 65 LEU A N 1
ATOM 540 C CA . LEU A 1 67 ? 49.020 28.069 60.955 1.00 13.42 65 LEU A CA 1
ATOM 541 C C . LEU A 1 67 ? 49.807 27.781 59.680 1.00 12.84 65 LEU A C 1
ATOM 542 O O . LEU A 1 67 ? 50.266 28.722 59.037 1.00 12.17 65 LEU A O 1
ATOM 547 N N . LEU A 1 68 ? 49.993 26.517 59.310 1.00 12.43 66 LEU A N 1
ATOM 548 C CA . LEU A 1 68 ? 50.760 26.243 58.059 1.00 13.28 66 LEU A CA 1
ATOM 549 C C . LEU A 1 68 ? 50.014 26.749 56.839 1.00 13.85 66 LEU A C 1
ATOM 550 O O . LEU A 1 68 ? 50.570 27.396 55.962 1.00 11.75 66 LEU A O 1
ATOM 555 N N . LEU A 1 69 ? 48.719 26.436 56.769 1.00 9.81 67 LEU A N 1
ATOM 556 C CA . LEU A 1 69 ? 47.901 26.940 55.703 1.00 12.65 67 LEU A CA 1
ATOM 557 C C . LEU A 1 69 ? 47.803 28.447 55.676 1.00 12.06 67 LEU A C 1
ATOM 558 O O . LEU A 1 69 ? 47.739 29.052 54.574 1.00 12.27 67 LEU A O 1
ATOM 563 N N . LEU A 1 70 ? 47.727 29.044 56.853 1.00 11.22 68 LEU A N 1
ATOM 564 C CA . LEU A 1 70 ? 47.748 30.488 56.933 1.00 13.02 68 LEU A CA 1
ATOM 565 C C . LEU A 1 70 ? 49.054 31.017 56.337 1.00 14.30 68 LEU A C 1
ATOM 566 O O . LEU A 1 70 ? 49.032 32.013 55.631 1.00 13.29 68 LEU A O 1
ATOM 571 N N . ARG A 1 71 ? 50.174 30.363 56.679 1.00 14.37 69 ARG A N 1
ATOM 572 C CA . ARG A 1 71 ? 51.447 30.770 56.184 1.00 14.43 69 ARG A CA 1
ATOM 573 C C . ARG A 1 71 ? 51.508 30.714 54.644 1.00 14.61 69 ARG A C 1
ATOM 574 O O . ARG A 1 71 ? 52.073 31.626 53.986 1.00 13.43 69 ARG A O 1
ATOM 582 N N . GLU A 1 72 ? 50.990 29.641 54.054 1.00 14.41 70 GLU A N 1
ATOM 583 C CA . GLU A 1 72 ? 51.028 29.487 52.590 1.00 14.52 70 GLU A CA 1
ATOM 584 C C . GLU A 1 72 ? 50.173 30.588 51.928 1.00 12.55 70 GLU A C 1
ATOM 585 O O . GLU A 1 72 ? 50.471 31.094 50.857 1.00 11.58 70 GLU A O 1
ATOM 591 N N . THR A 1 73 ? 49.110 30.941 52.593 1.00 12.76 71 THR A N 1
ATOM 592 C CA . THR A 1 73 ? 48.192 31.983 52.112 1.00 14.08 71 THR A CA 1
ATOM 593 C C . THR A 1 73 ? 48.900 33.359 52.218 1.00 13.46 71 THR A C 1
ATOM 594 O O . THR A 1 73 ? 48.805 34.147 51.288 1.00 14.52 71 THR A O 1
ATOM 598 N N . ARG A 1 74 ? 49.581 33.638 53.326 1.00 13.71 72 ARG A N 1
ATOM 599 C CA A ARG A 1 74 ? 50.390 34.863 53.457 0.60 15.14 72 ARG A CA 1
ATOM 600 C CA B ARG A 1 74 ? 50.390 34.860 53.452 0.40 14.95 72 ARG A CA 1
ATOM 601 C C . ARG A 1 74 ? 51.448 34.932 52.360 1.00 14.94 72 ARG A C 1
ATOM 602 O O . ARG A 1 74 ? 51.650 35.986 51.730 1.00 13.05 72 ARG A O 1
ATOM 617 N N . ARG A 1 75 ? 52.138 33.813 52.115 1.00 14.08 73 ARG A N 1
ATOM 618 C CA . ARG A 1 75 ? 53.136 33.773 51.079 1.00 14.84 73 ARG A CA 1
ATOM 619 C C . ARG A 1 75 ? 52.549 34.048 49.678 1.00 13.77 73 ARG A C 1
ATOM 620 O O . ARG A 1 75 ? 53.137 34.817 48.881 1.00 12.39 73 ARG A O 1
ATOM 628 N N . PHE A 1 76 ? 51.406 33.444 49.373 1.00 12.73 74 PHE A N 1
ATOM 629 C CA . PHE A 1 76 ? 50.726 33.715 48.111 1.00 12.38 74 PHE A CA 1
ATOM 630 C C . PHE A 1 76 ? 50.503 35.209 47.956 1.00 11.57 74 PHE A C 1
ATOM 631 O O . PHE A 1 76 ? 50.735 35.777 46.889 1.00 11.15 74 PHE A O 1
ATOM 639 N N . LEU A 1 77 ? 50.012 35.827 49.021 1.00 11.52 75 LEU A N 1
ATOM 640 C CA . LEU A 1 77 ? 49.645 37.246 49.021 1.00 11.72 75 LEU A CA 1
ATOM 641 C C . LEU A 1 77 ? 50.843 38.200 48.979 1.00 11.71 75 LEU A C 1
ATOM 642 O O . LEU A 1 77 ? 50.661 39.414 48.774 1.00 11.09 75 LEU A O 1
ATOM 647 N N . ASP A 1 78 ? 52.079 37.718 49.058 1.00 12.15 76 ASP A N 1
ATOM 648 C CA . ASP A 1 78 ? 53.203 38.593 48.784 1.00 11.78 76 ASP A CA 1
ATOM 649 C C . ASP A 1 78 ? 53.095 39.245 47.392 1.00 12.38 76 ASP A C 1
ATOM 650 O O . ASP A 1 78 ? 53.606 40.363 47.181 1.00 13.65 76 ASP A O 1
ATOM 655 N N . SER A 1 79 ? 52.515 38.522 46.449 1.00 11.85 77 SER A N 1
ATOM 656 C CA . SER A 1 79 ? 52.292 39.025 45.088 1.00 12.01 77 SER A CA 1
ATOM 657 C C . SER A 1 79 ? 51.087 39.975 44.931 1.00 12.51 77 SER A C 1
ATOM 658 O O . SER A 1 79 ? 50.917 40.562 43.878 1.00 13.20 77 SER A O 1
ATOM 661 N N . TRP A 1 80 ? 50.229 40.080 45.945 1.00 11.60 78 TRP A N 1
ATOM 662 C CA . TRP A 1 80 ? 48.936 40.780 45.840 1.00 11.65 78 TRP A CA 1
ATOM 663 C C . TRP A 1 80 ? 48.710 41.586 47.127 1.00 11.38 78 TRP A C 1
ATOM 664 O O . TRP A 1 80 ? 47.787 41.286 47.903 1.00 11.98 78 TRP A O 1
ATOM 675 N N . PRO A 1 81 ? 49.575 42.597 47.354 1.00 11.30 79 PRO A N 1
ATOM 676 C CA . PRO A 1 81 ? 49.521 43.404 48.583 1.00 11.38 79 PRO A CA 1
ATOM 677 C C . PRO A 1 81 ? 48.212 44.176 48.773 1.00 13.35 79 PRO A C 1
ATOM 678 O O . PRO A 1 81 ? 47.973 44.651 49.901 1.00 13.63 79 PRO A O 1
ATOM 682 N N . HIS A 1 82 ? 47.350 44.283 47.763 1.00 13.03 80 HIS A N 1
ATOM 683 C CA . HIS A 1 82 ? 46.164 45.117 47.930 1.00 13.57 80 HIS A CA 1
ATOM 684 C C . HIS A 1 82 ? 44.944 44.318 48.358 1.00 13.54 80 HIS A C 1
ATOM 685 O O . HIS A 1 82 ? 43.860 44.873 48.512 1.00 15.42 80 HIS A O 1
ATOM 692 N N . LEU A 1 83 ? 45.144 43.024 48.536 1.00 12.94 81 LEU A N 1
ATOM 693 C CA A LEU A 1 83 ? 44.118 42.090 48.869 0.60 13.70 81 LEU A CA 1
ATOM 694 C CA B LEU A 1 83 ? 44.106 42.097 48.898 0.40 12.68 81 LEU A CA 1
ATOM 695 C C . LEU A 1 83 ? 44.142 41.925 50.392 1.00 13.68 81 LEU A C 1
ATOM 696 O O . LEU A 1 83 ? 45.186 41.484 50.961 1.00 15.19 81 LEU A O 1
ATOM 705 N N . LYS A 1 84 ? 43.047 42.274 51.025 1.00 11.84 82 LYS A N 1
ATOM 706 C CA . LYS A 1 84 ? 42.919 42.215 52.489 1.00 12.43 82 LYS A CA 1
ATOM 707 C C . LYS A 1 84 ? 42.604 40.774 52.924 1.00 12.69 82 LYS A C 1
ATOM 708 O O . LYS A 1 84 ? 41.531 40.233 52.579 1.00 11.45 82 LYS A O 1
ATOM 714 N N . LEU A 1 85 ? 43.504 40.198 53.701 1.00 11.85 83 LEU A N 1
ATOM 715 C CA . LEU A 1 85 ? 43.349 38.843 54.226 1.00 12.30 83 LEU A CA 1
ATOM 716 C C . LEU A 1 85 ? 42.525 38.922 55.508 1.00 12.54 83 LEU A C 1
ATOM 717 O O . LEU A 1 85 ? 42.909 39.652 56.481 1.00 14.14 83 LEU A O 1
ATOM 722 N N . ILE A 1 86 ? 41.377 38.243 55.481 1.00 13.49 84 ILE A N 1
ATOM 723 C CA . ILE A 1 86 ? 40.427 38.171 56.605 1.00 12.59 84 ILE A CA 1
ATOM 724 C C . ILE A 1 86 ? 40.297 36.671 57.025 1.00 13.94 84 ILE A C 1
ATOM 725 O O . ILE A 1 86 ? 39.763 35.841 56.271 1.00 14.55 84 ILE A O 1
ATOM 730 N N . VAL A 1 87 ? 40.828 36.351 58.202 1.00 13.88 85 VAL A N 1
ATOM 731 C CA . VAL A 1 87 ? 40.811 34.996 58.741 1.00 13.23 85 VAL A CA 1
ATOM 732 C C . VAL A 1 87 ? 39.658 34.914 59.735 1.00 13.87 85 VAL A C 1
ATOM 733 O O . VAL A 1 87 ? 39.531 35.764 60.625 1.00 13.14 85 VAL A O 1
ATOM 737 N N . ILE A 1 88 ? 38.818 33.884 59.592 1.00 13.60 86 ILE A N 1
ATOM 738 C CA . ILE A 1 88 ? 37.663 33.685 60.438 1.00 13.79 86 ILE A CA 1
ATOM 739 C C . ILE A 1 88 ? 37.762 32.289 61.047 1.00 14.51 86 ILE A C 1
ATOM 740 O O . ILE A 1 88 ? 37.999 31.298 60.312 1.00 13.91 86 ILE A O 1
ATOM 745 N N . THR A 1 89 ? 37.580 32.211 62.374 1.00 12.70 87 THR A N 1
ATOM 746 C CA . THR A 1 89 ? 37.570 30.936 63.040 1.00 12.19 87 THR A CA 1
ATOM 747 C C . THR A 1 89 ? 36.670 30.925 64.258 1.00 11.22 87 THR A C 1
ATOM 748 O O . THR A 1 89 ? 36.139 31.951 64.678 1.00 12.19 87 THR A O 1
ATOM 752 N N . VAL A 1 90 ? 36.569 29.760 64.869 1.00 11.80 88 VAL A N 1
ATOM 753 C CA A VAL A 1 90 ? 35.829 29.565 66.099 0.60 11.04 88 VAL A CA 1
ATOM 754 C CA B VAL A 1 90 ? 35.822 29.590 66.116 0.40 11.38 88 VAL A CA 1
ATOM 755 C C . VAL A 1 90 ? 36.592 29.939 67.350 1.00 11.80 88 VAL A C 1
ATOM 756 O O . VAL A 1 90 ? 36.031 29.920 68.458 1.00 13.18 88 VAL A O 1
ATOM 763 N N . ASP A 1 91 ? 37.862 30.276 67.185 1.00 10.04 89 ASP A N 1
ATOM 764 C CA . ASP A 1 91 ? 38.683 30.669 68.319 1.00 11.45 89 ASP A CA 1
ATOM 765 C C . ASP A 1 91 ? 38.104 31.876 69.029 1.00 11.11 89 ASP A C 1
ATOM 766 O O . ASP A 1 91 ? 37.437 32.727 68.399 1.00 11.90 89 ASP A O 1
ATOM 771 N N . SER A 1 92 ? 38.385 31.978 70.320 1.00 10.88 90 SER A N 1
ATOM 772 C CA . SER A 1 92 ? 37.983 33.153 71.074 1.00 10.81 90 SER A CA 1
ATOM 773 C C . SER A 1 92 ? 38.787 34.384 70.581 1.00 9.93 90 SER A C 1
ATOM 774 O O . SER A 1 92 ? 39.943 34.242 70.148 1.00 9.77 90 SER A O 1
ATOM 777 N N . PRO A 1 93 ? 38.210 35.595 70.735 1.00 9.46 91 PRO A N 1
ATOM 778 C CA . PRO A 1 93 ? 39.032 36.762 70.504 1.00 9.80 91 PRO A CA 1
ATOM 779 C C . PRO A 1 93 ? 40.338 36.750 71.301 1.00 8.88 91 PRO A C 1
ATOM 780 O O . PRO A 1 93 ? 41.381 37.153 70.778 1.00 10.37 91 PRO A O 1
ATOM 784 N N . SER A 1 94 ? 40.299 36.318 72.548 1.00 8.84 92 SER A N 1
ATOM 785 C CA . SER A 1 94 ? 41.517 36.271 73.382 1.00 9.63 92 SER A CA 1
ATOM 786 C C . SER A 1 94 ? 42.619 35.402 72.744 1.00 9.53 92 SER A C 1
ATOM 787 O O . SER A 1 94 ? 43.823 35.759 72.791 1.00 10.21 92 SER A O 1
ATOM 790 N N . SER A 1 95 ? 42.239 34.219 72.265 1.00 8.83 93 SER A N 1
ATOM 791 C CA . SER A 1 95 ? 43.201 33.339 71.580 1.00 9.16 93 SER A CA 1
ATOM 792 C C . SER A 1 95 ? 43.704 33.913 70.259 1.00 10.14 93 SER A C 1
ATOM 793 O O . SER A 1 95 ? 44.864 33.733 69.927 1.00 11.21 93 SER A O 1
ATOM 796 N N . LEU A 1 96 ? 42.839 34.605 69.519 1.00 10.38 94 LEU A N 1
ATOM 797 C CA . LEU A 1 96 ? 43.249 35.272 68.260 1.00 10.23 94 LEU A CA 1
ATOM 798 C C . LEU A 1 96 ? 44.292 36.374 68.595 1.00 11.59 94 LEU A C 1
ATOM 799 O O . LEU A 1 96 ? 45.317 36.508 67.922 1.00 11.01 94 LEU A O 1
ATOM 804 N N . ALA A 1 97 ? 44.048 37.138 69.658 1.00 12.24 95 ALA A N 1
ATOM 805 C CA . ALA A 1 97 ? 44.987 38.156 70.103 1.00 11.25 95 ALA A CA 1
ATOM 806 C C . ALA A 1 97 ? 46.326 37.557 70.504 1.00 12.18 95 ALA A C 1
ATOM 807 O O . ALA A 1 97 ? 47.405 38.102 70.151 1.00 11.92 95 ALA A O 1
ATOM 809 N N . ARG A 1 98 ? 46.290 36.415 71.180 1.00 11.60 96 ARG A N 1
ATOM 810 C CA . ARG A 1 98 ? 47.516 35.709 71.545 1.00 13.22 96 ARG A CA 1
ATOM 811 C C . ARG A 1 98 ? 48.290 35.259 70.273 1.00 12.93 96 ARG A C 1
ATOM 812 O O . ARG A 1 98 ? 49.487 35.461 70.185 1.00 13.03 96 ARG A O 1
ATOM 820 N N . ALA A 1 99 ? 47.586 34.701 69.295 1.00 13.15 97 ALA A N 1
ATOM 821 C CA . ALA A 1 99 ? 48.214 34.316 68.005 1.00 14.41 97 ALA A CA 1
ATOM 822 C C . ALA A 1 99 ? 48.924 35.510 67.344 1.00 14.82 97 ALA A C 1
ATOM 823 O O . ALA A 1 99 ? 50.066 35.382 66.917 1.00 17.57 97 ALA A O 1
ATOM 825 N N . ARG A 1 100 ? 48.272 36.662 67.339 1.00 14.20 98 ARG A N 1
ATOM 826 C CA . ARG A 1 100 ? 48.863 37.865 66.752 1.00 14.61 98 ARG A CA 1
ATOM 827 C C . ARG A 1 100 ? 50.128 38.252 67.510 1.00 15.05 98 ARG A C 1
ATOM 828 O O . ARG A 1 100 ? 51.152 38.549 66.892 1.00 16.11 98 ARG A O 1
ATOM 836 N N . HIS A 1 101 ? 50.043 38.272 68.839 1.00 13.98 99 HIS A N 1
ATOM 837 C CA . HIS A 1 101 ? 51.160 38.588 69.683 1.00 15.06 99 HIS A CA 1
ATOM 838 C C . HIS A 1 101 ? 52.329 37.675 69.414 1.00 15.34 99 HIS A C 1
ATOM 839 O O . HIS A 1 101 ? 53.488 38.115 69.390 1.00 15.96 99 HIS A O 1
ATOM 846 N N . GLU A 1 102 ? 52.050 36.384 69.267 1.00 16.32 100 GLU A N 1
ATOM 847 C CA . GLU A 1 102 ? 53.109 35.360 69.154 1.00 17.42 100 GLU A CA 1
ATOM 848 C C . GLU A 1 102 ? 53.662 35.205 67.724 1.00 18.86 100 GLU A C 1
ATOM 849 O O . GLU A 1 102 ? 54.842 34.891 67.554 1.00 18.58 100 GLU A O 1
ATOM 855 N N . HIS A 1 103 ? 52.832 35.432 66.716 1.00 18.20 101 HIS A N 1
ATOM 856 C CA . HIS A 1 103 ? 53.205 35.167 65.312 1.00 20.22 101 HIS A CA 1
ATOM 857 C C . HIS A 1 103 ? 53.237 36.389 64.389 1.00 20.03 101 HIS A C 1
ATOM 858 O O . HIS A 1 103 ? 53.702 36.298 63.261 1.00 21.73 101 HIS A O 1
ATOM 865 N N . GLY A 1 104 ? 52.787 37.539 64.857 1.00 19.86 102 GLY A N 1
ATOM 866 C CA . GLY A 1 104 ? 52.801 38.764 64.046 1.00 19.89 102 GLY A CA 1
ATOM 867 C C . GLY A 1 104 ? 51.624 39.004 63.113 1.00 19.02 102 GLY A C 1
ATOM 868 O O . GLY A 1 104 ? 50.812 39.900 63.346 1.00 20.38 102 GLY A O 1
ATOM 869 N N . LEU A 1 105 ? 51.534 38.234 62.046 1.00 18.56 103 LEU A N 1
ATOM 870 C CA . LEU A 1 105 ? 50.329 38.244 61.195 1.00 18.45 103 LEU A CA 1
ATOM 871 C C . LEU A 1 105 ? 50.006 39.656 60.718 1.00 19.58 103 LEU A C 1
ATOM 872 O O . LEU A 1 105 ? 48.885 40.138 60.842 1.00 19.86 103 LEU A O 1
ATOM 877 N N . PRO A 1 106 ? 51.008 40.343 60.139 1.00 21.74 104 PRO A N 1
ATOM 878 C CA . PRO A 1 106 ? 50.808 41.748 59.839 1.00 21.26 104 PRO A CA 1
ATOM 879 C C . PRO A 1 106 ? 49.629 42.028 58.889 1.00 20.29 104 PRO A C 1
ATOM 880 O O . PRO A 1 106 ? 49.496 41.382 57.848 1.00 18.21 104 PRO A O 1
ATOM 884 N N . ASN A 1 107 ? 48.780 42.991 59.244 1.00 20.07 105 ASN A N 1
ATOM 885 C CA . ASN A 1 107 ? 47.629 43.357 58.419 1.00 21.87 105 ASN A CA 1
ATOM 886 C C . ASN A 1 107 ? 46.584 42.304 58.160 1.00 20.12 105 ASN A C 1
ATOM 887 O O . ASN A 1 107 ? 45.770 42.447 57.227 1.00 21.00 105 ASN A O 1
ATOM 892 N N . ILE A 1 108 ? 46.611 41.222 58.920 1.00 18.20 106 ILE A N 1
ATOM 893 C CA . ILE A 1 108 ? 45.622 40.167 58.746 1.00 17.04 106 ILE A CA 1
ATOM 894 C C . ILE A 1 108 ? 44.590 40.454 59.789 1.00 17.08 106 ILE A C 1
ATOM 895 O O . ILE A 1 108 ? 44.915 40.681 60.968 1.00 17.25 106 ILE A O 1
ATOM 900 N N . ALA A 1 109 ? 43.327 40.479 59.371 1.00 15.29 107 ALA A N 1
ATOM 901 C CA . ALA A 1 109 ? 42.229 40.550 60.299 1.00 15.50 107 ALA A CA 1
ATOM 902 C C . ALA A 1 109 ? 42.008 39.151 60.831 1.00 14.84 107 ALA A C 1
ATOM 903 O O . ALA A 1 109 ? 42.059 38.191 60.069 1.00 14.90 107 ALA A O 1
ATOM 905 N N . LEU A 1 110 ? 41.724 39.064 62.140 1.00 14.23 108 LEU A N 1
ATOM 906 C CA . LEU A 1 110 ? 41.412 37.818 62.840 1.00 13.49 108 LEU A CA 1
ATOM 907 C C . LEU A 1 110 ? 40.059 37.962 63.513 1.00 14.88 108 LEU A C 1
ATOM 908 O O . LEU A 1 110 ? 39.886 38.793 64.450 1.00 14.45 108 LEU A O 1
ATOM 913 N N . LEU A 1 111 ? 39.086 37.207 63.019 1.00 12.59 109 LEU A N 1
ATOM 914 C CA . LEU A 1 111 ? 37.702 37.328 63.452 1.00 14.01 109 LEU A CA 1
ATOM 915 C C . LEU A 1 111 ? 37.225 36.017 64.020 1.00 13.58 109 LEU A C 1
ATOM 916 O O . LEU A 1 111 ? 37.492 34.959 63.457 1.00 13.96 109 LEU A O 1
ATOM 921 N N . SER A 1 112 ? 36.455 36.132 65.095 1.00 13.32 110 SER A N 1
ATOM 922 C CA . SER A 1 112 ? 35.904 35.035 65.831 1.00 13.35 110 SER A CA 1
ATOM 923 C C . SER A 1 112 ? 34.404 34.966 65.589 1.00 14.49 110 SER A C 1
ATOM 924 O O . SER A 1 112 ? 33.708 36.011 65.487 1.00 13.59 110 SER A O 1
ATOM 927 N N . THR A 1 113 ? 33.906 33.747 65.520 1.00 13.27 111 THR A N 1
ATOM 928 C CA . THR A 1 113 ? 32.483 33.529 65.356 1.00 15.23 111 THR A CA 1
ATOM 929 C C . THR A 1 113 ? 31.740 33.469 66.677 1.00 17.75 111 THR A C 1
ATOM 930 O O . THR A 1 113 ? 30.528 33.127 66.707 1.00 19.43 111 THR A O 1
ATOM 934 N N . LEU A 1 114 ? 32.392 33.805 67.785 1.00 20.03 112 LEU A N 1
ATOM 935 C CA . LEU A 1 114 ? 31.641 33.656 69.052 1.00 22.63 112 LEU A CA 1
ATOM 936 C C . LEU A 1 114 ? 30.400 34.577 69.136 1.00 24.44 112 LEU A C 1
ATOM 937 O O . LEU A 1 114 ? 29.434 34.178 69.700 1.00 26.99 112 LEU A O 1
ATOM 942 N N . ARG A 1 115 ? 30.404 35.771 68.553 1.00 27.73 113 ARG A N 1
ATOM 943 C CA A ARG A 1 115 ? 29.260 36.681 68.756 0.60 29.37 113 ARG A CA 1
ATOM 944 C CA B ARG A 1 115 ? 29.280 36.736 68.670 0.40 28.41 113 ARG A CA 1
ATOM 945 C C . ARG A 1 115 ? 28.028 36.134 68.029 1.00 29.76 113 ARG A C 1
ATOM 946 O O . ARG A 1 115 ? 26.885 36.413 68.424 1.00 31.08 113 ARG A O 1
ATOM 961 N N . GLY A 1 116 ? 28.230 35.311 67.015 0.60 30.05 114 GLY A N 1
ATOM 962 C CA . GLY A 1 116 ? 27.110 34.619 66.404 0.60 30.67 114 GLY A CA 1
ATOM 963 C C . GLY A 1 116 ? 27.583 33.468 65.546 0.60 30.75 114 GLY A C 1
ATOM 964 O O . GLY A 1 116 ? 28.075 33.671 64.442 0.60 30.36 114 GLY A O 1
ATOM 965 N N . ARG A 1 117 ? 27.404 32.253 66.058 1.00 31.47 115 ARG A N 1
ATOM 966 C CA . ARG A 1 117 ? 27.907 31.084 65.360 1.00 31.57 115 ARG A CA 1
ATOM 967 C C . ARG A 1 117 ? 27.117 30.777 64.058 1.00 31.20 115 ARG A C 1
ATOM 968 O O . ARG A 1 117 ? 27.587 29.997 63.253 1.00 31.72 115 ARG A O 1
ATOM 976 N N . ASP A 1 118 ? 25.927 31.382 63.863 1.00 29.34 116 ASP A N 1
ATOM 977 C CA . ASP A 1 118 ? 25.153 31.252 62.607 1.00 27.10 116 ASP A CA 1
ATOM 978 C C . ASP A 1 118 ? 25.875 31.765 61.302 1.00 23.67 116 ASP A C 1
ATOM 979 O O . ASP A 1 118 ? 25.442 31.503 60.149 1.00 21.55 116 ASP A O 1
ATOM 984 N N . PHE A 1 119 ? 26.983 32.462 61.479 1.00 19.19 117 PHE A N 1
ATOM 985 C CA . PHE A 1 119 ? 27.925 32.674 60.401 1.00 17.44 117 PHE A CA 1
ATOM 986 C C . PHE A 1 119 ? 28.199 31.335 59.683 1.00 16.75 117 PHE A C 1
ATOM 987 O O . PHE A 1 119 ? 28.201 31.266 58.458 1.00 16.91 117 PHE A O 1
ATOM 995 N N . HIS A 1 120 ? 28.462 30.283 60.451 1.00 14.29 118 HIS A N 1
ATOM 996 C CA . HIS A 1 120 ? 28.855 29.003 59.838 1.00 15.44 118 HIS A CA 1
ATOM 997 C C . HIS A 1 120 ? 27.843 28.496 58.797 1.00 15.51 118 HIS A C 1
ATOM 998 O O . HIS A 1 120 ? 28.202 28.138 57.701 1.00 15.84 118 HIS A O 1
ATOM 1005 N N . LYS A 1 121 ? 26.559 28.469 59.117 1.00 16.48 119 LYS A N 1
ATOM 1006 C CA . LYS A 1 121 ? 25.638 27.944 58.154 1.00 17.37 119 LYS A CA 1
ATOM 1007 C C . LYS A 1 121 ? 25.520 28.898 56.972 1.00 17.03 119 LYS A C 1
ATOM 1008 O O . LYS A 1 121 ? 25.463 28.463 55.817 1.00 16.22 119 LYS A O 1
ATOM 1014 N N . ARG A 1 122 ? 25.523 30.209 57.250 1.00 16.44 120 ARG A N 1
ATOM 1015 C CA A ARG A 1 122 ? 25.321 31.236 56.244 0.60 16.91 120 ARG A CA 1
ATOM 1016 C CA B ARG A 1 122 ? 25.300 31.196 56.198 0.40 16.66 120 ARG A CA 1
ATOM 1017 C C . ARG A 1 122 ? 26.447 31.252 55.210 1.00 15.93 120 ARG A C 1
ATOM 1018 O O . ARG A 1 122 ? 26.238 31.707 54.107 1.00 15.22 120 ARG A O 1
ATOM 1033 N N . TYR A 1 123 ? 27.659 30.799 55.601 1.00 14.38 121 TYR A N 1
ATOM 1034 C CA . TYR A 1 123 ? 28.836 30.739 54.713 1.00 14.61 121 TYR A CA 1
ATOM 1035 C C . TYR A 1 123 ? 29.139 29.299 54.247 1.00 14.49 121 TYR A C 1
ATOM 1036 O O . TYR A 1 123 ? 30.115 29.074 53.550 1.00 14.59 121 TYR A O 1
ATOM 1045 N N . GLY A 1 124 ? 28.260 28.355 54.582 1.00 14.43 122 GLY A N 1
ATOM 1046 C CA . GLY A 1 124 ? 28.447 26.940 54.154 1.00 14.59 122 GLY A CA 1
ATOM 1047 C C . GLY A 1 124 ? 29.690 26.238 54.684 1.00 14.19 122 GLY A C 1
ATOM 1048 O O . GLY A 1 124 ? 30.352 25.456 53.963 1.00 13.46 122 GLY A O 1
ATOM 1049 N N . VAL A 1 125 ? 30.008 26.510 55.948 1.00 13.78 123 VAL A N 1
ATOM 1050 C CA . VAL A 1 125 ? 31.228 25.957 56.554 1.00 12.79 123 VAL A CA 1
ATOM 1051 C C . VAL A 1 125 ? 30.933 25.308 57.894 1.00 13.17 123 VAL A C 1
ATOM 1052 O O . VAL A 1 125 ? 31.855 25.072 58.685 1.00 15.39 123 VAL A O 1
ATOM 1056 N N . LEU A 1 126 ? 29.664 25.015 58.143 1.00 13.84 124 LEU A N 1
ATOM 1057 C CA . LEU A 1 126 ? 29.247 24.399 59.403 1.00 13.96 124 LEU A CA 1
ATOM 1058 C C . LEU A 1 126 ? 29.578 22.898 59.464 1.00 13.39 124 LEU A C 1
ATOM 1059 O O . LEU A 1 126 ? 29.118 22.147 58.634 1.00 14.44 124 LEU A O 1
ATOM 1064 N N . ILE A 1 127 ? 30.290 22.496 60.498 1.00 15.00 125 ILE A N 1
ATOM 1065 C CA . ILE A 1 127 ? 30.526 21.074 60.855 1.00 14.20 125 ILE A CA 1
ATOM 1066 C C . ILE A 1 127 ? 29.765 20.815 62.172 1.00 15.54 125 ILE A C 1
ATOM 1067 O O . ILE A 1 127 ? 29.893 21.585 63.137 1.00 14.78 125 ILE A O 1
ATOM 1072 N N . THR A 1 128 ? 28.923 19.782 62.201 1.00 17.62 126 THR A N 1
ATOM 1073 C CA . THR A 1 128 ? 28.264 19.408 63.454 1.00 19.59 126 THR A CA 1
ATOM 1074 C C . THR A 1 128 ? 28.687 18.043 64.033 1.00 20.36 126 THR A C 1
ATOM 1075 O O . THR A 1 128 ? 28.185 17.688 65.108 1.00 20.98 126 THR A O 1
ATOM 1079 N N . GLU A 1 129 ? 29.515 17.254 63.330 1.00 19.51 127 GLU A N 1
ATOM 1080 C CA . GLU A 1 129 ? 29.901 15.922 63.845 1.00 18.77 127 GLU A CA 1
ATOM 1081 C C . GLU A 1 129 ? 31.255 15.866 64.490 1.00 17.52 127 GLU A C 1
ATOM 1082 O O . GLU A 1 129 ? 32.169 16.520 64.051 1.00 15.71 127 GLU A O 1
ATOM 1088 N N . TYR A 1 130 ? 31.374 15.009 65.508 1.00 17.72 128 TYR A N 1
ATOM 1089 C CA . TYR A 1 130 ? 32.643 14.664 66.154 1.00 18.27 128 TYR A CA 1
ATOM 1090 C C . TYR A 1 130 ? 33.638 14.271 65.080 1.00 17.09 128 TYR A C 1
ATOM 1091 O O . TYR A 1 130 ? 33.251 13.509 64.161 1.00 17.79 128 TYR A O 1
ATOM 1100 N N . PRO A 1 131 ? 34.890 14.697 65.206 1.00 15.75 129 PRO A N 1
ATOM 1101 C CA . PRO A 1 131 ? 35.460 15.525 66.270 1.00 15.38 129 PRO A CA 1
ATOM 1102 C C . PRO A 1 131 ? 35.538 17.033 65.971 1.00 14.77 129 PRO A C 1
ATOM 1103 O O . PRO A 1 131 ? 36.152 17.769 66.720 1.00 13.88 129 PRO A O 1
ATOM 1107 N N . LEU A 1 132 ? 35.013 17.468 64.840 1.00 14.92 130 LEU A N 1
ATOM 1108 C CA . LEU A 1 132 ? 35.114 18.882 64.454 1.00 14.63 130 LEU A CA 1
ATOM 1109 C C . LEU A 1 132 ? 33.803 19.659 64.662 1.00 13.53 130 LEU A C 1
ATOM 1110 O O . LEU A 1 132 ? 33.660 20.778 64.170 1.00 11.82 130 LEU A O 1
ATOM 1115 N N . SER A 1 133 ? 32.892 19.093 65.430 1.00 14.81 131 SER A N 1
ATOM 1116 C CA A SER A 1 133 ? 31.659 19.756 65.788 0.60 14.07 131 SER A CA 1
ATOM 1117 C CA B SER A 1 133 ? 31.643 19.746 65.824 0.40 14.36 131 SER A CA 1
ATOM 1118 C C . SER A 1 133 ? 31.879 21.185 66.300 1.00 15.12 131 SER A C 1
ATOM 1119 O O . SER A 1 133 ? 32.715 21.435 67.215 1.00 14.75 131 SER A O 1
ATOM 1124 N N . GLY A 1 134 ? 31.159 22.117 65.697 1.00 14.50 132 GLY A N 1
ATOM 1125 C CA . GLY A 1 134 ? 31.285 23.551 66.005 1.00 15.10 132 GLY A CA 1
ATOM 1126 C C . GLY A 1 134 ? 32.352 24.320 65.258 1.00 15.20 132 GLY A C 1
ATOM 1127 O O . GLY A 1 134 ? 32.347 25.600 65.315 1.00 15.03 132 GLY A O 1
ATOM 1128 N N . TYR A 1 135 ? 33.291 23.635 64.568 1.00 12.53 133 TYR A N 1
ATOM 1129 C CA . TYR A 1 135 ? 34.295 24.360 63.869 1.00 13.07 133 TYR A CA 1
ATOM 1130 C C . TYR A 1 135 ? 33.809 24.923 62.540 1.00 12.69 133 TYR A C 1
ATOM 1131 O O . TYR A 1 135 ? 32.871 24.391 61.930 1.00 14.47 133 TYR A O 1
ATOM 114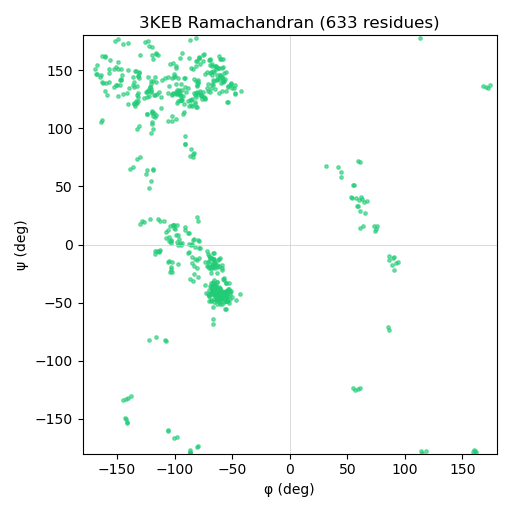0 N N . THR A 1 136 ? 34.526 25.919 62.022 1.00 13.29 134 THR A N 1
ATOM 1141 C CA . THR A 1 136 ? 34.322 26.342 60.623 1.00 12.44 134 THR A CA 1
ATOM 1142 C C . THR A 1 136 ? 35.240 25.487 59.718 1.00 13.36 134 THR A C 1
ATOM 1143 O O . THR A 1 136 ? 36.477 25.474 59.872 1.00 13.87 134 THR A O 1
ATOM 1147 N N . SER A 1 137 ? 34.642 24.808 58.745 1.00 12.09 135 SER A N 1
ATOM 1148 C CA . SER A 1 137 ? 35.375 24.019 57.791 1.00 13.57 135 SER A CA 1
ATOM 1149 C C . SER A 1 137 ? 36.313 24.941 56.960 1.00 13.72 135 SER A C 1
ATOM 1150 O O . SER A 1 137 ? 35.952 26.078 56.666 1.00 15.48 135 SER A O 1
ATOM 1153 N N . PRO A 1 138 ? 37.500 24.491 56.625 1.00 13.71 136 PRO A N 1
ATOM 1154 C CA . PRO A 1 138 ? 38.428 25.383 55.941 1.00 13.92 136 PRO A CA 1
ATOM 1155 C C . PRO A 1 138 ? 38.027 25.716 54.473 1.00 12.94 136 PRO A C 1
ATOM 1156 O O . PRO A 1 138 ? 37.608 24.836 53.718 1.00 13.61 136 PRO A O 1
ATOM 1160 N N . ALA A 1 139 ? 38.070 27.010 54.146 1.00 12.22 137 ALA A N 1
ATOM 1161 C CA . ALA A 1 139 ? 37.587 27.536 52.871 1.00 12.03 137 ALA A CA 1
ATOM 1162 C C . ALA A 1 139 ? 38.260 28.859 52.543 1.00 13.41 137 ALA A C 1
ATOM 1163 O O . ALA A 1 139 ? 38.925 29.511 53.391 1.00 13.20 137 ALA A O 1
ATOM 1165 N N . ILE A 1 140 ? 38.227 29.183 51.268 1.00 12.78 138 ILE A N 1
ATOM 1166 C CA . ILE A 1 140 ? 38.819 30.425 50.813 1.00 12.50 138 ILE A CA 1
ATOM 1167 C C . ILE A 1 140 ? 37.886 31.066 49.880 1.00 11.66 138 ILE A C 1
ATOM 1168 O O . ILE A 1 140 ? 37.272 30.379 49.064 1.00 13.10 138 ILE A O 1
ATOM 1173 N N . ILE A 1 141 ? 37.774 32.384 49.984 1.00 12.01 139 ILE A N 1
ATOM 1174 C CA . ILE A 1 141 ? 36.902 33.160 49.083 1.00 12.83 139 ILE A CA 1
ATOM 1175 C C . ILE A 1 141 ? 37.553 34.461 48.705 1.00 12.42 139 ILE A C 1
ATOM 1176 O O . ILE A 1 141 ? 37.902 35.260 49.563 1.00 12.61 139 ILE A O 1
ATOM 1181 N N . LEU A 1 142 ? 37.757 34.650 47.409 1.00 13.15 140 LEU A N 1
ATOM 1182 C CA . LEU A 1 142 ? 38.270 35.888 46.849 1.00 13.14 140 LEU A CA 1
ATOM 1183 C C . LEU A 1 142 ? 37.067 36.727 46.412 1.00 12.63 140 LEU A C 1
ATOM 1184 O O . LEU A 1 142 ? 36.247 36.289 45.573 1.00 12.11 140 LEU A O 1
ATOM 1189 N N . ALA A 1 143 ? 37.011 37.952 46.948 1.00 12.73 141 ALA A N 1
ATOM 1190 C CA . ALA A 1 143 ? 35.927 38.925 46.625 1.00 12.50 141 ALA A CA 1
ATOM 1191 C C . ALA A 1 143 ? 36.533 40.267 46.287 1.00 13.52 141 ALA A C 1
ATOM 1192 O O . ALA A 1 143 ? 37.597 40.649 46.823 1.00 12.94 141 ALA A O 1
ATOM 1194 N N . ASP A 1 144 ? 35.906 40.967 45.359 1.00 13.09 142 ASP A N 1
ATOM 1195 C CA . ASP A 1 144 ? 36.350 42.314 45.020 1.00 13.52 142 ASP A CA 1
ATOM 1196 C C . ASP A 1 144 ? 35.860 43.367 46.023 1.00 12.55 142 ASP A C 1
ATOM 1197 O O . ASP A 1 144 ? 35.226 43.041 47.027 1.00 12.92 142 ASP A O 1
ATOM 1202 N N . ALA A 1 145 ? 36.100 44.638 45.735 1.00 13.07 143 ALA A N 1
ATOM 1203 C CA . ALA A 1 145 ? 35.765 45.681 46.675 1.00 13.62 143 ALA A CA 1
ATOM 1204 C C . ALA A 1 145 ? 34.247 45.890 46.775 1.00 15.02 143 ALA A C 1
ATOM 1205 O O . ALA A 1 145 ? 33.772 46.421 47.787 1.00 15.25 143 ALA A O 1
ATOM 1207 N N . ALA A 1 146 ? 33.491 45.406 45.770 1.00 13.63 144 ALA A N 1
ATOM 1208 C CA . ALA A 1 146 ? 32.029 45.388 45.820 1.00 13.66 144 ALA A CA 1
ATOM 1209 C C . ALA A 1 146 ? 31.455 44.161 46.568 1.00 13.02 144 ALA A C 1
ATOM 1210 O O . ALA A 1 146 ? 30.230 43.954 46.602 1.00 12.92 144 ALA A O 1
ATOM 1212 N N . ASN A 1 147 ? 32.334 43.351 47.129 1.00 12.83 145 ASN A N 1
ATOM 1213 C CA . ASN A 1 147 ? 32.009 42.086 47.794 1.00 12.87 145 ASN A CA 1
ATOM 1214 C C . ASN A 1 147 ? 31.360 41.050 46.895 1.00 12.99 145 ASN A C 1
ATOM 1215 O O . ASN A 1 147 ? 30.656 40.179 47.347 1.00 13.73 145 ASN A O 1
ATOM 1220 N N . VAL A 1 148 ? 31.673 41.109 45.606 1.00 11.95 146 VAL A N 1
ATOM 1221 C CA . VAL A 1 148 ? 31.294 40.056 44.682 1.00 11.18 146 VAL A CA 1
ATOM 1222 C C . VAL A 1 148 ? 32.377 39.004 44.657 1.00 10.13 146 VAL A C 1
ATOM 1223 O O . VAL A 1 148 ? 33.583 39.317 44.554 1.00 10.51 146 VAL A O 1
ATOM 1227 N N . VAL A 1 149 ? 31.944 37.738 44.720 1.00 10.93 147 VAL A N 1
ATOM 1228 C CA . VAL A 1 149 ? 32.847 36.585 44.726 1.00 11.06 147 VAL A CA 1
ATOM 1229 C C . VAL A 1 149 ? 33.409 36.300 43.330 1.00 12.12 147 VAL A C 1
ATOM 1230 O O . VAL A 1 149 ? 32.641 36.196 42.358 1.00 13.13 147 VAL A O 1
ATOM 1234 N N . HIS A 1 150 ? 34.743 36.199 43.235 1.00 12.65 148 HIS A N 1
ATOM 1235 C CA . HIS A 1 150 ? 35.453 35.797 41.971 1.00 13.53 148 HIS A CA 1
ATOM 1236 C C . HIS A 1 150 ? 35.980 34.351 41.968 1.00 13.61 148 HIS A C 1
ATOM 1237 O O . HIS A 1 150 ? 36.128 33.708 40.908 1.00 13.67 148 HIS A O 1
ATOM 1244 N N . TYR A 1 151 ? 36.203 33.811 43.160 1.00 13.03 149 TYR A N 1
ATOM 1245 C CA . TYR A 1 151 ? 36.676 32.445 43.346 1.00 12.75 149 TYR A CA 1
ATOM 1246 C C . TYR A 1 151 ? 36.288 31.983 44.745 1.00 13.14 149 TYR A C 1
ATOM 1247 O O . TYR A 1 151 ? 36.424 32.755 45.723 1.00 12.78 149 TYR A O 1
ATOM 1256 N N . SER A 1 152 ? 35.856 30.739 44.876 1.00 11.69 150 SER A N 1
ATOM 1257 C CA . SER A 1 152 ? 35.637 30.166 46.212 1.00 12.75 150 SER A CA 1
ATOM 1258 C C . SER A 1 152 ? 35.982 28.665 46.201 1.00 12.70 150 SER A C 1
ATOM 1259 O O . SER A 1 152 ? 35.740 27.990 45.212 1.00 12.69 150 SER A O 1
ATOM 1262 N N . GLU A 1 153 ? 36.511 28.138 47.299 1.00 11.51 151 GLU A N 1
ATOM 1263 C CA . GLU A 1 153 ? 36.865 26.745 47.370 1.00 12.46 151 GLU A CA 1
ATOM 1264 C C . GLU A 1 153 ? 36.786 26.323 48.821 1.00 13.45 151 GLU A C 1
ATOM 1265 O O . GLU A 1 153 ? 37.312 26.995 49.716 1.00 13.27 151 GLU A O 1
ATOM 1271 N N . ARG A 1 154 ? 36.196 25.166 49.054 1.00 12.60 152 ARG A N 1
ATOM 1272 C CA . ARG A 1 154 ? 36.331 24.499 50.354 1.00 13.32 152 ARG A CA 1
ATOM 1273 C C . ARG A 1 154 ? 37.262 23.349 50.237 1.00 13.24 152 ARG A C 1
ATOM 1274 O O . ARG A 1 154 ? 37.245 22.644 49.242 1.00 13.77 152 ARG A O 1
ATOM 1282 N N . LEU A 1 155 ? 38.149 23.200 51.206 1.00 12.77 153 LEU A N 1
ATOM 1283 C CA . LEU A 1 155 ? 39.038 22.092 51.216 1.00 13.24 153 LEU A CA 1
ATOM 1284 C C . LEU A 1 155 ? 38.295 20.788 51.483 1.00 12.53 153 LEU A C 1
ATOM 1285 O O . LEU A 1 155 ? 37.503 20.701 52.421 1.00 12.11 153 LEU A O 1
ATOM 1290 N N . ALA A 1 156 ? 38.607 19.766 50.698 1.00 12.77 154 ALA A N 1
ATOM 1291 C CA . ALA A 1 156 ? 38.087 18.421 50.912 1.00 13.01 154 ALA A CA 1
ATOM 1292 C C . ALA A 1 156 ? 38.850 17.596 51.958 1.00 12.52 154 ALA A C 1
ATOM 1293 O O . ALA A 1 156 ? 38.360 16.560 52.376 1.00 13.12 154 ALA A O 1
ATOM 1295 N N . ASN A 1 157 ? 40.031 18.072 52.355 1.00 13.18 155 ASN A N 1
ATOM 1296 C CA . ASN A 1 157 ? 40.887 17.409 53.339 1.00 13.42 155 ASN A CA 1
ATOM 1297 C C . ASN A 1 157 ? 41.618 18.508 54.097 1.00 12.91 155 ASN A C 1
ATOM 1298 O O . ASN A 1 157 ? 42.102 19.433 53.464 1.00 12.23 155 ASN A O 1
ATOM 1303 N N . THR A 1 158 ? 41.723 18.379 55.426 1.00 12.01 156 THR A N 1
ATOM 1304 C CA . THR A 1 158 ? 42.256 19.420 56.280 1.00 10.17 156 THR A CA 1
ATOM 1305 C C . THR A 1 158 ? 43.724 19.657 56.124 1.00 12.61 156 THR A C 1
ATOM 1306 O O . THR A 1 158 ? 44.185 20.751 56.542 1.00 12.85 156 THR A O 1
ATOM 1310 N N . ARG A 1 159 ? 44.441 18.671 55.562 1.00 9.35 157 ARG A N 1
ATOM 1311 C CA . ARG A 1 159 ? 45.897 18.809 55.338 1.00 13.53 157 ARG A CA 1
ATOM 1312 C C . ARG A 1 159 ? 46.224 19.507 54.041 1.00 13.70 157 ARG A C 1
ATOM 1313 O O . ARG A 1 159 ? 47.378 19.912 53.835 1.00 14.51 157 ARG A O 1
ATOM 1321 N N . ASP A 1 160 ? 45.202 19.699 53.196 1.00 14.13 158 ASP A N 1
ATOM 1322 C CA . ASP A 1 160 ? 45.434 20.267 51.890 1.00 14.79 158 ASP A CA 1
ATOM 1323 C C . ASP A 1 160 ? 45.681 21.769 51.975 1.00 13.15 158 ASP A C 1
ATOM 1324 O O . ASP A 1 160 ? 45.269 22.449 52.917 1.00 13.75 158 ASP A O 1
ATOM 1329 N N . PHE A 1 161 ? 46.236 22.309 50.892 1.00 12.92 159 PHE A N 1
ATOM 1330 C CA . PHE A 1 161 ? 46.268 23.747 50.666 1.00 12.64 159 PHE A CA 1
ATOM 1331 C C . PHE A 1 161 ? 45.243 24.166 49.622 1.00 12.93 159 PHE A C 1
ATOM 1332 O O . PHE A 1 161 ? 44.846 23.401 48.740 1.00 12.19 159 PHE A O 1
ATOM 1340 N N . PHE A 1 162 ? 44.831 25.428 49.695 1.00 13.01 160 PHE A N 1
ATOM 1341 C CA . PHE A 1 162 ? 43.991 26.011 48.657 1.00 14.04 160 PHE A CA 1
ATOM 1342 C C . PHE A 1 162 ? 44.679 25.983 47.290 1.00 14.14 160 PHE A C 1
ATOM 1343 O O . PHE A 1 162 ? 45.905 25.919 47.201 1.00 14.46 160 PHE A O 1
ATOM 1351 N N . ASP A 1 163 ? 43.896 26.097 46.216 1.00 13.91 161 ASP A N 1
ATOM 1352 C CA . ASP A 1 163 ? 44.394 26.089 44.845 1.00 15.56 161 ASP A CA 1
ATOM 1353 C C . ASP A 1 163 ? 44.844 27.503 44.469 1.00 15.94 161 ASP A C 1
ATOM 1354 O O . ASP A 1 163 ? 44.165 28.225 43.722 1.00 13.60 161 ASP A O 1
ATOM 1359 N N . PHE A 1 164 ? 46.013 27.872 45.015 1.00 15.59 162 PHE A N 1
ATOM 1360 C CA . PHE A 1 164 ? 46.520 29.188 44.845 1.00 16.50 162 PHE A CA 1
ATOM 1361 C C . PHE A 1 164 ? 46.818 29.444 43.366 1.00 16.94 162 PHE A C 1
ATOM 1362 O O . PHE A 1 164 ? 46.597 30.548 42.890 1.00 16.69 162 PHE A O 1
ATOM 1370 N N . ASP A 1 165 ? 47.315 28.438 42.642 1.00 17.33 163 ASP A N 1
ATOM 1371 C CA . ASP A 1 165 ? 47.531 28.618 41.197 1.00 17.88 163 ASP A CA 1
ATOM 1372 C C . ASP A 1 165 ? 46.264 29.066 40.458 1.00 16.76 163 ASP A C 1
ATOM 1373 O O . ASP A 1 165 ? 46.323 29.928 39.565 1.00 15.67 163 ASP A O 1
ATOM 1378 N N . ALA A 1 166 ? 45.125 28.509 40.821 1.00 15.35 164 ALA A N 1
ATOM 1379 C CA . ALA A 1 166 ? 43.862 28.928 40.209 1.00 15.11 164 ALA A CA 1
ATOM 1380 C C . ALA A 1 166 ? 43.483 30.385 40.534 1.00 15.11 164 ALA A C 1
ATOM 1381 O O . ALA A 1 166 ? 43.005 31.144 39.671 1.00 14.15 164 ALA A O 1
ATOM 1383 N N . ILE A 1 167 ? 43.683 30.765 41.791 1.00 15.14 165 ILE A N 1
ATOM 1384 C CA . ILE A 1 167 ? 43.436 32.147 42.235 1.00 14.00 165 ILE A CA 1
ATOM 1385 C C . ILE A 1 167 ? 44.408 33.108 41.516 1.00 14.08 165 ILE A C 1
ATOM 1386 O O . ILE A 1 167 ? 43.989 34.150 40.983 1.00 13.26 165 ILE A O 1
ATOM 1391 N N . GLU A 1 168 ? 45.696 32.771 41.486 1.00 13.98 166 GLU A N 1
ATOM 1392 C CA . GLU A 1 168 ? 46.699 33.562 40.718 1.00 14.93 166 GLU A CA 1
ATOM 1393 C C . GLU A 1 168 ? 46.257 33.819 39.265 1.00 15.11 166 GLU A C 1
ATOM 1394 O O . GLU A 1 168 ? 46.355 34.922 38.747 1.00 15.37 166 GLU A O 1
ATOM 1400 N N . LYS A 1 169 ? 45.748 32.789 38.603 1.00 15.96 167 LYS A N 1
ATOM 1401 C CA . LYS A 1 169 ? 45.394 32.926 37.195 1.00 16.03 167 LYS A CA 1
ATOM 1402 C C . LYS A 1 169 ? 44.252 33.954 37.044 1.00 15.87 167 LYS A C 1
ATOM 1403 O O . LYS A 1 169 ? 44.295 34.813 36.149 1.00 15.76 167 LYS A O 1
ATOM 1409 N N . LEU A 1 170 ? 43.267 33.903 37.934 1.00 14.93 168 LEU A N 1
ATOM 1410 C CA . LEU A 1 170 ? 42.176 34.891 37.928 1.00 16.51 168 LEU A CA 1
ATOM 1411 C C . LEU A 1 170 ? 42.641 36.312 38.206 1.00 17.22 168 LEU A C 1
ATOM 1412 O O . LEU A 1 170 ? 42.205 37.261 37.535 1.00 17.06 168 LEU A O 1
ATOM 1417 N N . LEU A 1 171 ? 43.550 36.466 39.174 1.00 16.20 169 LEU A N 1
ATOM 1418 C CA . LEU A 1 171 ? 44.060 37.781 39.481 1.00 16.66 169 LEU A CA 1
ATOM 1419 C C . LEU A 1 171 ? 44.907 38.320 38.330 1.00 17.34 169 LEU A C 1
ATOM 1420 O O . LEU A 1 171 ? 44.832 39.510 38.023 1.00 17.48 169 LEU A O 1
ATOM 1425 N N . GLN A 1 172 ? 45.723 37.479 37.704 1.00 18.32 170 GLN A N 1
ATOM 1426 C CA A GLN A 1 172 ? 46.555 37.914 36.563 0.60 19.18 170 GLN A CA 1
ATOM 1427 C CA B GLN A 1 172 ? 46.554 37.934 36.575 0.40 18.68 170 GLN A CA 1
ATOM 1428 C C . GLN A 1 172 ? 45.670 38.309 35.378 1.00 20.24 170 GLN A C 1
ATOM 1429 O O . GLN A 1 172 ? 45.962 39.269 34.672 1.00 19.11 170 GLN A O 1
ATOM 1440 N N . GLU A 1 173 ? 44.600 37.534 35.159 1.00 21.90 171 GLU A N 1
ATOM 1441 C CA A GLU A 1 173 ? 43.668 37.788 34.062 0.60 23.81 171 GLU A CA 1
ATOM 1442 C CA B GLU A 1 173 ? 43.615 37.780 34.084 0.40 23.70 171 GLU A CA 1
ATOM 1443 C C . GLU A 1 173 ? 42.980 39.157 34.271 1.00 24.97 171 GLU A C 1
ATOM 1444 O O . GLU A 1 173 ? 42.874 39.955 33.322 1.00 24.73 171 GLU A O 1
ATOM 1455 N N . GLY A 1 174 ? 42.555 39.445 35.503 1.00 26.35 172 GLY A N 1
ATOM 1456 C CA . GLY A 1 174 ? 41.986 40.748 35.845 1.00 28.34 172 GLY A CA 1
ATOM 1457 C C . GLY A 1 174 ? 42.980 41.889 35.627 1.00 29.96 172 GLY A C 1
ATOM 1458 O O . GLY A 1 174 ? 42.660 42.878 34.978 1.00 30.56 172 GLY A O 1
ATOM 1459 N N . GLU A 1 175 ? 44.196 41.732 36.145 1.00 31.63 173 GLU A N 1
ATOM 1460 C CA . GLU A 1 175 ? 45.257 42.727 35.992 1.00 33.23 173 GLU A CA 1
ATOM 1461 C C . GLU A 1 175 ? 45.543 43.006 34.509 1.00 35.04 173 GLU A C 1
ATOM 1462 O O . GLU A 1 175 ? 45.593 44.164 34.098 1.00 35.14 173 GLU A O 1
ATOM 1468 N N . GLN A 1 176 ? 45.727 41.961 33.700 1.00 37.61 174 GLN A N 1
ATOM 1469 C CA . GLN A 1 176 ? 46.048 42.170 32.277 1.00 39.58 174 GLN A CA 1
ATOM 1470 C C . GLN A 1 176 ? 44.876 42.770 31.488 1.00 40.56 174 GLN A C 1
ATOM 1471 O O . GLN A 1 176 ? 45.104 43.392 30.449 1.00 41.30 174 GLN A O 1
ATOM 1477 N N . GLN A 1 177 ? 43.648 42.625 31.994 1.00 41.68 175 GLN A N 1
ATOM 1478 C CA . GLN A 1 177 ? 42.493 43.423 31.499 1.00 42.50 175 GLN A CA 1
ATOM 1479 C C . GLN A 1 177 ? 42.652 44.925 31.826 1.00 42.14 175 GLN A C 1
ATOM 1480 O O . GLN A 1 177 ? 42.808 45.748 30.915 1.00 42.48 175 GLN A O 1
ATOM 1486 N N . ALA A 1 178 ? 42.576 45.295 33.108 1.00 41.62 176 ALA A N 1
ATOM 1487 C CA . ALA A 1 178 ? 42.882 46.678 33.496 1.00 41.39 176 ALA A CA 1
ATOM 1488 C C . ALA A 1 178 ? 44.266 47.066 32.947 1.00 41.04 176 ALA A C 1
ATOM 1489 O O . ALA A 1 178 ? 44.380 47.922 32.079 1.00 40.65 176 ALA A O 1
ATOM 1499 N N . GLU B 1 4 ? 18.758 44.302 85.232 1.00 25.05 2 GLU B N 1
ATOM 1500 C CA . GLU B 1 4 ? 19.409 43.027 85.210 1.00 22.50 2 GLU B CA 1
ATOM 1501 C C . GLU B 1 4 ? 19.462 42.356 86.576 1.00 20.52 2 GLU B C 1
ATOM 1502 O O . GLU B 1 4 ? 19.190 42.985 87.585 1.00 18.64 2 GLU B O 1
ATOM 1508 N N . ASP B 1 5 ? 19.829 41.075 86.607 1.00 16.39 3 ASP B N 1
ATOM 1509 C CA . ASP B 1 5 ? 19.933 40.358 87.851 1.00 16.04 3 ASP B CA 1
ATOM 1510 C C . ASP B 1 5 ? 21.358 40.308 88.382 1.00 12.65 3 ASP B C 1
ATOM 1511 O O . ASP B 1 5 ? 21.568 39.946 89.516 1.00 12.41 3 ASP B O 1
ATOM 1516 N N . PHE B 1 6 ? 22.332 40.596 87.543 1.00 12.04 4 PHE B N 1
ATOM 1517 C CA . PHE B 1 6 ? 23.737 40.499 87.906 1.00 10.63 4 PHE B CA 1
ATOM 1518 C C . PHE B 1 6 ? 24.578 41.276 86.859 1.00 11.44 4 PHE B C 1
ATOM 1519 O O . PHE B 1 6 ? 24.244 41.267 85.653 1.00 11.48 4 PHE B O 1
ATOM 1527 N N . TRP B 1 7 ? 25.674 41.887 87.315 1.00 11.70 5 TRP B N 1
ATOM 1528 C CA . TRP B 1 7 ? 26.637 42.567 86.452 1.00 9.93 5 TRP B CA 1
ATOM 1529 C C . TRP B 1 7 ? 28.089 42.187 86.722 1.00 11.06 5 TRP B C 1
ATOM 1530 O O . TRP B 1 7 ? 28.477 41.988 87.866 1.00 11.88 5 TRP B O 1
ATOM 1541 N N . VAL B 1 8 ? 28.908 42.215 85.667 1.00 10.00 6 VAL B N 1
ATOM 1542 C CA . VAL B 1 8 ? 30.347 41.970 85.788 1.00 10.75 6 VAL B CA 1
ATOM 1543 C C . VAL B 1 8 ? 31.036 43.189 85.229 1.00 10.41 6 VAL B C 1
ATOM 1544 O O . VAL B 1 8 ? 30.667 43.706 84.149 1.00 10.28 6 VAL B O 1
ATOM 1548 N N . GLN B 1 9 ? 32.003 43.659 86.000 1.00 12.13 7 GLN B N 1
ATOM 1549 C CA . GLN B 1 9 ? 32.870 44.760 85.593 1.00 12.07 7 GLN B CA 1
ATOM 1550 C C . GLN B 1 9 ? 34.129 44.217 84.911 1.00 12.76 7 GLN B C 1
ATOM 1551 O O . GLN B 1 9 ? 34.911 43.435 85.463 1.00 12.84 7 GLN B O 1
ATOM 1557 N N . TYR B 1 10 ? 34.303 44.645 83.686 1.00 11.90 8 TYR B N 1
ATOM 1558 C CA . TYR B 1 10 ? 35.477 44.330 82.879 1.00 11.31 8 TYR B CA 1
ATOM 1559 C C . TYR B 1 10 ? 36.175 45.616 82.524 1.00 11.12 8 TYR B C 1
ATOM 1560 O O . TYR B 1 10 ? 35.795 46.341 81.616 1.00 11.27 8 TYR B O 1
ATOM 1569 N N . GLY B 1 11 ? 37.218 45.934 83.263 1.00 11.96 9 GLY B N 1
ATOM 1570 C CA . GLY B 1 11 ? 37.848 47.250 83.168 1.00 12.26 9 GLY B CA 1
ATOM 1571 C C . GLY B 1 11 ? 36.812 48.305 83.400 1.00 12.77 9 GLY B C 1
ATOM 1572 O O . GLY B 1 11 ? 36.150 48.289 84.428 1.00 14.80 9 GLY B O 1
ATOM 1573 N N . ASP B 1 12 ? 36.654 49.215 82.450 1.00 12.84 10 ASP B N 1
ATOM 1574 C CA . ASP B 1 12 ? 35.705 50.299 82.600 1.00 13.71 10 ASP B CA 1
ATOM 1575 C C . ASP B 1 12 ? 34.297 49.941 82.130 1.00 14.39 10 ASP B C 1
ATOM 1576 O O . ASP B 1 12 ? 33.409 50.766 82.209 1.00 15.17 10 ASP B O 1
ATOM 1581 N N . GLU B 1 13 ? 34.100 48.716 81.664 1.00 14.37 11 GLU B N 1
ATOM 1582 C CA . GLU B 1 13 ? 32.819 48.284 81.134 1.00 14.81 11 GLU B CA 1
ATOM 1583 C C . GLU B 1 13 ? 32.035 47.499 82.216 1.00 13.57 11 GLU B C 1
ATOM 1584 O O . GLU B 1 13 ? 32.590 46.687 82.920 1.00 14.96 11 GLU B O 1
ATOM 1598 N N . LEU B 1 15 ? 28.779 45.032 82.449 1.00 10.61 13 LEU B N 1
ATOM 1599 C CA . LEU B 1 15 ? 27.992 44.201 81.532 1.00 9.87 13 LEU B CA 1
ATOM 1600 C C . LEU B 1 15 ? 27.053 43.267 82.278 1.00 10.15 13 LEU B C 1
ATOM 1601 O O . LEU B 1 15 ? 27.419 42.646 83.288 1.00 9.26 13 LEU B O 1
ATOM 1606 N N . PRO B 1 16 ? 25.818 43.166 81.800 1.00 9.24 14 PRO B N 1
ATOM 1607 C CA . PRO B 1 16 ? 24.852 42.205 82.314 1.00 11.33 14 PRO B CA 1
ATOM 1608 C C . PRO B 1 16 ? 25.281 40.759 82.138 1.00 10.61 14 PRO B C 1
ATOM 1609 O O . PRO B 1 16 ? 25.885 40.409 81.119 1.00 10.77 14 PRO B O 1
ATOM 1613 N N . VAL B 1 17 ? 24.969 39.945 83.138 1.00 11.11 15 VAL B N 1
ATOM 1614 C CA . VAL B 1 17 ? 25.194 38.535 83.085 1.00 10.70 15 VAL B CA 1
ATOM 1615 C C . VAL B 1 17 ? 23.811 37.884 83.171 1.00 11.74 15 VAL B C 1
ATOM 1616 O O . VAL B 1 17 ? 23.024 38.206 84.052 1.00 11.69 15 VAL B O 1
ATOM 1620 N N . ILE B 1 18 ? 23.500 36.971 82.240 1.00 12.55 16 ILE B N 1
ATOM 1621 C CA . ILE B 1 18 ? 22.153 36.500 82.038 1.00 14.04 16 ILE B CA 1
ATOM 1622 C C . ILE B 1 18 ? 22.015 35.017 82.338 1.00 14.64 16 ILE B C 1
ATOM 1623 O O . ILE B 1 18 ? 22.947 34.245 82.087 1.00 13.87 16 ILE B O 1
ATOM 1628 N N . GLY B 1 19 ? 20.902 34.687 82.975 1.00 15.47 17 GLY B N 1
ATOM 1629 C CA . GLY B 1 19 ? 20.495 33.314 83.224 1.00 17.13 17 GLY B CA 1
ATOM 1630 C C . GLY B 1 19 ? 20.472 32.986 84.711 1.00 18.13 17 GLY B C 1
ATOM 1631 O O . GLY B 1 19 ? 20.837 33.811 85.553 1.00 17.89 17 GLY B O 1
ATOM 1632 N N . ASP B 1 20 ? 20.130 31.741 85.023 1.00 18.92 18 ASP B N 1
ATOM 1633 C CA . ASP B 1 20 ? 19.886 31.359 86.412 1.00 20.40 18 ASP B CA 1
ATOM 1634 C C . ASP B 1 20 ? 21.105 30.611 86.901 1.00 17.97 18 ASP B C 1
ATOM 1635 O O . ASP B 1 20 ? 21.369 29.489 86.517 1.00 20.61 18 ASP B O 1
ATOM 1640 N N . PHE B 1 21 ? 21.869 31.277 87.733 1.00 15.85 19 PHE B N 1
ATOM 1641 C CA . PHE B 1 21 ? 23.118 30.737 88.259 1.00 14.20 19 PHE B CA 1
ATOM 1642 C C . PHE B 1 21 ? 22.874 29.706 89.359 1.00 14.16 19 PHE B C 1
ATOM 1643 O O . PHE B 1 21 ? 22.069 29.985 90.271 1.00 13.49 19 PHE B O 1
ATOM 1651 N N . PRO B 1 22 ? 23.484 28.490 89.270 1.00 14.46 20 PRO B N 1
ATOM 1652 C CA . PRO B 1 22 ? 23.200 27.463 90.289 1.00 14.40 20 PRO B CA 1
ATOM 1653 C C . PRO B 1 22 ? 23.570 27.920 91.684 1.00 15.56 20 PRO B C 1
ATOM 1654 O O . PRO B 1 22 ? 24.609 28.574 91.851 1.00 14.76 20 PRO B O 1
ATOM 1658 N N . ARG B 1 23 ? 22.695 27.587 92.639 1.00 15.31 21 ARG B N 1
ATOM 1659 C CA . ARG B 1 23 ? 22.859 27.908 94.045 1.00 16.83 21 ARG B CA 1
ATOM 1660 C C . ARG B 1 23 ? 23.046 26.639 94.908 1.00 15.77 21 ARG B C 1
ATOM 1661 O O . ARG B 1 23 ? 22.646 25.532 94.517 1.00 12.52 21 ARG B O 1
ATOM 1669 N N . LYS B 1 24 ? 23.555 26.857 96.123 1.00 15.03 22 LYS B N 1
ATOM 1670 C CA . LYS B 1 24 ? 23.666 25.798 97.149 1.00 15.87 22 LYS B CA 1
ATOM 1671 C C . LYS B 1 24 ? 22.397 24.950 97.182 1.00 15.03 22 LYS B C 1
ATOM 1672 O O . LYS B 1 24 ? 21.242 25.484 97.197 1.00 13.56 22 LYS B O 1
ATOM 1678 N N . GLY B 1 25 ? 22.600 23.628 97.181 1.00 12.89 23 GLY B N 1
ATOM 1679 C CA . GLY B 1 25 ? 21.503 22.679 97.208 1.00 13.47 23 GLY B CA 1
ATOM 1680 C C . GLY B 1 25 ? 20.919 22.247 95.866 1.00 13.10 23 GLY B C 1
ATOM 1681 O O . GLY B 1 25 ? 20.203 21.227 95.793 1.00 13.01 23 GLY B O 1
ATOM 1682 N N . ASP B 1 26 ? 21.204 23.031 94.821 1.00 13.64 24 ASP B N 1
ATOM 1683 C CA . ASP B 1 26 ? 20.876 22.673 93.431 1.00 14.13 24 ASP B CA 1
ATOM 1684 C C . ASP B 1 26 ? 21.736 21.509 92.927 1.00 13.07 24 ASP B C 1
ATOM 1685 O O . ASP B 1 26 ? 22.890 21.364 93.328 1.00 11.89 24 ASP B O 1
ATOM 1690 N N . TYR B 1 27 ? 21.162 20.690 92.045 1.00 12.20 25 TYR B N 1
ATOM 1691 C CA . TYR B 1 27 ? 21.956 19.777 91.219 1.00 12.03 25 TYR B CA 1
ATOM 1692 C C . TYR B 1 27 ? 22.550 20.556 90.035 1.00 13.70 25 TYR B C 1
ATOM 1693 O O . TYR B 1 27 ? 21.860 21.436 89.468 1.00 13.40 25 TYR B O 1
ATOM 1702 N N . LEU B 1 28 ? 23.816 20.297 89.686 1.00 13.16 26 LEU B N 1
ATOM 1703 C CA . LEU B 1 28 ? 24.381 20.879 88.460 1.00 12.81 26 LEU B CA 1
ATOM 1704 C C . LEU B 1 28 ? 23.460 20.652 87.257 1.00 12.92 26 LEU B C 1
ATOM 1705 O O . LEU B 1 28 ? 22.986 19.520 87.018 1.00 11.74 26 LEU B O 1
ATOM 1710 N N . PRO B 1 29 ? 23.236 21.711 86.452 1.00 13.40 27 PRO B N 1
ATOM 1711 C CA . PRO B 1 29 ? 22.534 21.442 85.193 1.00 13.38 27 PRO B CA 1
ATOM 1712 C C . PRO B 1 29 ? 23.402 20.592 84.266 1.00 13.40 27 PRO B C 1
ATOM 1713 O O . PRO B 1 29 ? 24.644 20.625 84.339 1.00 13.13 27 PRO B O 1
ATOM 1717 N N . SER B 1 30 ? 22.732 19.785 83.458 1.00 14.49 28 SER B N 1
ATOM 1718 C CA . SER B 1 30 ? 23.422 18.942 82.491 1.00 15.94 28 SER B CA 1
ATOM 1719 C C . SER B 1 30 ? 24.156 19.859 81.524 1.00 16.40 28 SER B C 1
ATOM 1720 O O . SER B 1 30 ? 23.775 21.017 81.334 1.00 16.30 28 SER B O 1
ATOM 1723 N N . PHE B 1 31 ? 25.253 19.374 80.967 1.00 15.73 29 PHE B N 1
ATOM 1724 C CA . PHE B 1 31 ? 25.891 20.064 79.864 1.00 16.55 29 PHE B CA 1
ATOM 1725 C C . PHE B 1 31 ? 26.439 19.065 78.829 1.00 17.18 29 PHE B C 1
ATOM 1726 O O . PHE B 1 31 ? 26.591 17.864 79.136 1.00 16.90 29 PHE B O 1
ATOM 1742 N N . LEU B 1 33 ? 29.570 19.467 76.414 1.00 13.48 31 LEU B N 1
ATOM 1743 C CA . LEU B 1 33 ? 30.726 20.315 76.014 1.00 13.01 31 LEU B CA 1
ATOM 1744 C C . LEU B 1 33 ? 31.721 19.454 75.278 1.00 11.70 31 LEU B C 1
ATOM 1745 O O . LEU B 1 33 ? 31.436 18.282 75.012 1.00 12.59 31 LEU B O 1
ATOM 1750 N N . VAL B 1 34 ? 32.848 20.036 74.905 1.00 11.44 32 VAL B N 1
ATOM 1751 C CA . VAL B 1 34 ? 33.869 19.341 74.140 1.00 10.35 32 VAL B CA 1
ATOM 1752 C C . VAL B 1 34 ? 35.207 19.602 74.808 1.00 11.01 32 VAL B C 1
ATOM 1753 O O . VAL B 1 34 ? 35.555 20.767 75.079 1.00 12.03 32 VAL B O 1
ATOM 1757 N N . ASP B 1 35 ? 35.999 18.561 75.064 1.00 11.62 33 ASP B N 1
ATOM 1758 C CA . ASP B 1 35 ? 37.238 18.752 75.775 1.00 10.62 33 ASP B CA 1
ATOM 1759 C C . ASP B 1 35 ? 38.359 19.123 74.817 1.00 11.86 33 ASP B C 1
ATOM 1760 O O . ASP B 1 35 ? 38.192 19.161 73.608 1.00 9.99 33 ASP B O 1
ATOM 1765 N N . ASP B 1 36 ? 39.515 19.390 75.389 1.00 11.99 34 ASP B N 1
ATOM 1766 C CA . ASP B 1 36 ? 40.647 19.879 74.583 1.00 14.64 34 ASP B CA 1
ATOM 1767 C C . ASP B 1 36 ? 41.194 18.897 73.594 1.00 14.00 34 ASP B C 1
ATOM 1768 O O . ASP B 1 36 ? 41.921 19.306 72.664 1.00 16.51 34 ASP B O 1
ATOM 1773 N N . GLN B 1 37 ? 40.796 17.621 73.696 1.00 13.77 35 GLN B N 1
ATOM 1774 C CA . GLN B 1 37 ? 41.101 16.633 72.665 1.00 14.34 35 GLN B CA 1
ATOM 1775 C C . GLN B 1 37 ? 39.943 16.326 71.727 1.00 12.14 35 GLN B C 1
ATOM 1776 O O . GLN B 1 37 ? 40.007 15.355 71.009 1.00 11.48 35 GLN B O 1
ATOM 1782 N N . LYS B 1 38 ? 38.932 17.195 71.709 1.00 10.17 36 LYS B N 1
ATOM 1783 C CA . LYS B 1 38 ? 37.816 17.155 70.752 1.00 10.24 36 LYS B CA 1
ATOM 1784 C C . LYS B 1 38 ? 36.780 16.054 71.058 1.00 9.99 36 LYS B C 1
ATOM 1785 O O . LYS B 1 38 ? 35.916 15.790 70.246 1.00 9.93 36 LYS B O 1
ATOM 1791 N N . HIS B 1 39 ? 36.830 15.519 72.284 1.00 10.37 37 HIS B N 1
ATOM 1792 C CA . HIS B 1 39 ? 35.901 14.486 72.744 1.00 10.20 37 HIS B CA 1
ATOM 1793 C C . HIS B 1 39 ? 34.704 15.101 73.435 1.00 8.51 37 HIS B C 1
ATOM 1794 O O . HIS B 1 39 ? 34.840 16.067 74.151 1.00 8.75 37 HIS B O 1
ATOM 1801 N N . ASP B 1 40 ? 33.529 14.512 73.239 1.00 10.57 38 ASP B N 1
ATOM 1802 C CA . ASP B 1 40 ? 32.370 14.947 73.975 1.00 12.58 38 ASP B CA 1
ATOM 1803 C C . ASP B 1 40 ? 32.610 14.830 75.499 1.00 13.64 38 ASP B C 1
ATOM 1804 O O . ASP B 1 40 ? 33.232 13.873 75.966 1.00 14.14 38 ASP B O 1
ATOM 1809 N N . ALA B 1 41 ? 32.131 15.803 76.256 1.00 13.96 39 ALA B N 1
ATOM 1810 C CA . ALA B 1 41 ? 32.244 15.825 77.733 1.00 16.11 39 ALA B CA 1
ATOM 1811 C C . ALA B 1 41 ? 30.878 16.210 78.318 1.00 16.84 39 ALA B C 1
ATOM 1812 O O . ALA B 1 41 ? 30.352 17.260 78.035 1.00 19.14 39 ALA B O 1
ATOM 1814 N N . ALA B 1 42 ? 30.301 15.326 79.112 1.00 18.35 40 ALA B N 1
ATOM 1815 C CA . ALA B 1 42 ? 29.026 15.536 79.775 1.00 17.55 40 ALA B CA 1
ATOM 1816 C C . ALA B 1 42 ? 29.296 15.440 81.277 1.00 19.21 40 ALA B C 1
ATOM 1817 O O . ALA B 1 42 ? 30.375 15.024 81.681 1.00 17.98 40 ALA B O 1
ATOM 1819 N N . LEU B 1 43 ? 28.334 15.802 82.119 1.00 21.73 41 LEU B N 1
ATOM 1820 C CA . LEU B 1 43 ? 28.526 15.646 83.585 1.00 23.48 41 LEU B CA 1
ATOM 1821 C C . LEU B 1 43 ? 28.948 14.271 83.987 1.00 23.65 41 LEU B C 1
ATOM 1822 O O . LEU B 1 43 ? 29.839 14.099 84.792 1.00 22.80 41 LEU B O 1
ATOM 1827 N N . GLU B 1 44 ? 28.346 13.275 83.355 1.00 25.60 42 GLU B N 1
ATOM 1828 C CA . GLU B 1 44 ? 28.636 11.880 83.656 1.00 27.17 42 GLU B CA 1
ATOM 1829 C C . GLU B 1 44 ? 30.024 11.447 83.222 1.00 26.72 42 GLU B C 1
ATOM 1830 O O . GLU B 1 44 ? 30.516 10.373 83.613 1.00 28.10 42 GLU B O 1
ATOM 1836 N N . SER B 1 45 ? 30.706 12.286 82.454 1.00 24.92 43 SER B N 1
ATOM 1837 C CA . SER B 1 45 ? 32.141 12.099 82.217 1.00 24.91 43 SER B CA 1
ATOM 1838 C C . SER B 1 45 ? 32.982 12.267 83.475 1.00 24.86 43 SER B C 1
ATOM 1839 O O . SER B 1 45 ? 34.159 11.933 83.453 1.00 26.92 43 SER B O 1
ATOM 1842 N N . PHE B 1 46 ? 32.450 12.874 84.515 1.00 23.24 44 PHE B N 1
ATOM 1843 C CA . PHE B 1 46 ? 33.243 13.150 85.720 1.00 22.90 44 PHE B CA 1
ATOM 1844 C C . PHE B 1 46 ? 32.575 12.408 86.860 1.00 24.28 44 PHE B C 1
ATOM 1845 O O . PHE B 1 46 ? 32.065 12.982 87.816 1.00 22.27 44 PHE B O 1
ATOM 1853 N N . SER B 1 47 ? 32.599 11.087 86.722 1.00 25.06 45 SER B N 1
ATOM 1854 C CA . SER B 1 47 ? 31.900 10.261 87.679 1.00 25.76 45 SER B CA 1
ATOM 1855 C C . SER B 1 47 ? 32.751 10.002 88.925 1.00 24.41 45 SER B C 1
ATOM 1856 O O . SER B 1 47 ? 34.014 10.041 88.909 1.00 23.96 45 SER B O 1
ATOM 1859 N N . HIS B 1 48 ? 32.012 9.812 90.005 1.00 22.36 46 HIS B N 1
ATOM 1860 C CA . HIS B 1 48 ? 32.508 9.401 91.297 1.00 22.09 46 HIS B CA 1
ATOM 1861 C C . HIS B 1 48 ? 33.489 10.376 91.826 1.00 20.07 46 HIS B C 1
ATOM 1862 O O . HIS B 1 48 ? 34.516 9.982 92.378 1.00 19.67 46 HIS B O 1
ATOM 1869 N N . THR B 1 49 ? 33.230 11.651 91.603 1.00 17.65 47 THR B N 1
ATOM 1870 C CA . THR B 1 49 ? 34.184 12.647 92.086 1.00 16.73 47 THR B CA 1
ATOM 1871 C C . THR B 1 49 ? 33.520 13.962 92.422 1.00 15.44 47 THR B C 1
ATOM 1872 O O . THR B 1 49 ? 32.694 14.437 91.659 1.00 15.30 47 THR B O 1
ATOM 1876 N N . PRO B 1 50 ? 33.917 14.560 93.556 1.00 15.31 48 PRO B N 1
ATOM 1877 C CA . PRO B 1 50 ? 33.566 15.976 93.747 1.00 15.69 48 PRO B CA 1
ATOM 1878 C C . PRO B 1 50 ? 34.342 16.826 92.779 1.00 14.57 48 PRO B C 1
ATOM 1879 O O . PRO B 1 50 ? 35.397 16.426 92.265 1.00 14.24 48 PRO B O 1
ATOM 1883 N N . LYS B 1 51 ? 33.834 18.003 92.535 1.00 14.22 49 LYS B N 1
ATOM 1884 C CA . LYS B 1 51 ? 34.418 18.853 91.529 1.00 15.18 49 LYS B CA 1
ATOM 1885 C C . LYS B 1 51 ? 34.285 20.348 91.808 1.00 14.30 49 LYS B C 1
ATOM 1886 O O . LYS B 1 51 ? 33.385 20.799 92.521 1.00 13.08 49 LYS B O 1
ATOM 1892 N N . LEU B 1 52 ? 35.256 21.091 91.290 1.00 13.21 50 LEU B N 1
ATOM 1893 C CA . LEU B 1 52 ? 35.237 22.531 91.338 1.00 12.97 50 LEU B CA 1
ATOM 1894 C C . LEU B 1 52 ? 35.183 22.971 89.894 1.00 13.72 50 LEU B C 1
ATOM 1895 O O . LEU B 1 52 ? 36.147 22.745 89.123 1.00 14.32 50 LEU B O 1
ATOM 1900 N N . ILE B 1 53 ? 34.035 23.516 89.501 1.00 13.98 51 ILE B N 1
ATOM 1901 C CA . ILE B 1 53 ? 33.796 23.973 88.122 1.00 13.62 51 ILE B CA 1
ATOM 1902 C C . ILE B 1 53 ? 34.115 25.466 88.105 1.00 14.20 51 ILE B C 1
ATOM 1903 O O . ILE B 1 53 ? 33.606 26.231 88.941 1.00 13.84 51 ILE B O 1
ATOM 1908 N N . VAL B 1 54 ? 34.959 25.889 87.165 1.00 13.37 52 VAL B N 1
ATOM 1909 C CA A VAL B 1 54 ? 35.258 27.267 86.972 0.50 13.50 52 VAL B CA 1
ATOM 1910 C CA B VAL B 1 54 ? 35.183 27.307 86.977 0.50 13.56 52 VAL B CA 1
ATOM 1911 C C . VAL B 1 54 ? 35.039 27.681 85.539 1.00 14.02 52 VAL B C 1
ATOM 1912 O O . VAL B 1 54 ? 35.532 27.004 84.637 1.00 14.16 52 VAL B O 1
ATOM 1919 N N . THR B 1 55 ? 34.293 28.773 85.345 1.00 14.17 53 THR B N 1
ATOM 1920 C CA . THR B 1 55 ? 34.190 29.444 84.070 1.00 13.94 53 THR B CA 1
ATOM 1921 C C . THR B 1 55 ? 35.202 30.604 84.118 1.00 14.65 53 THR B C 1
ATOM 1922 O O . THR B 1 55 ? 35.306 31.322 85.105 1.00 14.22 53 THR B O 1
ATOM 1926 N N . LEU B 1 56 ? 36.015 30.712 83.069 1.00 14.21 54 LEU B N 1
ATOM 1927 C CA . LEU B 1 56 ? 36.940 31.822 82.879 1.00 13.03 54 LEU B CA 1
ATOM 1928 C C . LEU B 1 56 ? 36.561 32.520 81.578 1.00 12.48 54 LEU B C 1
ATOM 1929 O O . LEU B 1 56 ? 35.893 31.940 80.700 1.00 11.46 54 LEU B O 1
ATOM 1934 N N . LEU B 1 57 ? 37.039 33.744 81.402 1.00 12.13 55 LEU B N 1
ATOM 1935 C CA . LEU B 1 57 ? 36.867 34.386 80.101 1.00 11.90 55 LEU B CA 1
ATOM 1936 C C . LEU B 1 57 ? 37.633 33.585 79.031 1.00 12.71 55 LEU B C 1
ATOM 1937 O O . LEU B 1 57 ? 37.074 33.236 77.964 1.00 11.42 55 LEU B O 1
ATOM 1942 N N . SER B 1 58 ? 38.908 33.315 79.305 1.00 12.31 56 SER B N 1
ATOM 1943 C CA . SER B 1 58 ? 39.742 32.568 78.388 1.00 12.82 56 SER B CA 1
ATOM 1944 C C . SER B 1 58 ? 41.015 32.164 79.085 1.00 12.88 56 SER B C 1
ATOM 1945 O O . SER B 1 58 ? 41.576 32.935 79.886 1.00 13.97 56 SER B O 1
ATOM 1948 N N . VAL B 1 59 ? 41.522 31.002 78.720 1.00 12.73 57 VAL B N 1
ATOM 1949 C CA . VAL B 1 59 ? 42.861 30.607 79.155 1.00 13.64 57 VAL B CA 1
ATOM 1950 C C . VAL B 1 59 ? 43.932 31.515 78.575 1.00 14.82 57 VAL B C 1
ATOM 1951 O O . VAL B 1 59 ? 45.062 31.488 79.069 1.00 15.71 57 VAL B O 1
ATOM 1955 N N . ASP B 1 60 ? 43.602 32.312 77.544 1.00 14.65 58 ASP B N 1
ATOM 1956 C CA . ASP B 1 60 ? 44.553 33.265 76.940 1.00 14.05 58 ASP B CA 1
ATOM 1957 C C . ASP B 1 60 ? 44.393 34.714 77.418 1.00 13.42 58 ASP B C 1
ATOM 1958 O O . ASP B 1 60 ? 45.019 35.619 76.887 1.00 14.98 58 ASP B O 1
ATOM 1963 N N . GLU B 1 61 ? 43.550 34.929 78.431 1.00 12.45 59 GLU B N 1
ATOM 1964 C CA . GLU B 1 61 ? 43.581 36.135 79.205 1.00 12.32 59 GLU B CA 1
ATOM 1965 C C . GLU B 1 61 ? 44.605 35.930 80.343 1.00 13.15 59 GLU B C 1
ATOM 1966 O O . GLU B 1 61 ? 44.943 34.809 80.665 1.00 13.34 59 GLU B O 1
ATOM 1972 N N . ASP B 1 62 ? 45.069 37.038 80.899 1.00 13.82 60 ASP B N 1
ATOM 1973 C CA . ASP B 1 62 ? 46.075 37.009 81.973 1.00 16.43 60 ASP B CA 1
ATOM 1974 C C . ASP B 1 62 ? 45.354 37.421 83.271 1.00 16.00 60 ASP B C 1
ATOM 1975 O O . ASP B 1 62 ? 44.896 36.549 84.025 1.00 15.82 60 ASP B O 1
ATOM 1980 N N . GLU B 1 63 ? 45.213 38.722 83.460 1.00 14.97 61 GLU B N 1
ATOM 1981 C CA . GLU B 1 63 ? 44.653 39.275 84.669 1.00 17.54 61 GLU B CA 1
ATOM 1982 C C . GLU B 1 63 ? 43.134 39.274 84.641 1.00 15.89 61 GLU B C 1
ATOM 1983 O O . GLU B 1 63 ? 42.505 39.266 85.694 1.00 15.95 61 GLU B O 1
ATOM 1989 N N . HIS B 1 64 ? 42.530 39.287 83.448 1.00 14.86 62 HIS B N 1
ATOM 1990 C CA . HIS B 1 64 ? 41.061 39.311 83.334 1.00 13.48 62 HIS B CA 1
ATOM 1991 C C . HIS B 1 64 ? 40.518 37.885 83.262 1.00 13.82 62 HIS B C 1
ATOM 1992 O O . HIS B 1 64 ? 40.433 37.315 82.180 1.00 14.51 62 HIS B O 1
ATOM 1999 N N . ALA B 1 65 ? 40.147 37.342 84.424 1.00 12.91 63 ALA B N 1
ATOM 2000 C CA . ALA B 1 65 ? 39.588 36.007 84.583 1.00 14.00 63 ALA B CA 1
ATOM 2001 C C . ALA B 1 65 ? 40.134 35.028 83.550 1.00 14.94 63 ALA B C 1
ATOM 2002 O O . ALA B 1 65 ? 39.414 34.505 82.710 1.00 15.87 63 ALA B O 1
ATOM 2004 N N . GLY B 1 66 ? 41.404 34.764 83.711 1.00 14.00 64 GLY B N 1
ATOM 2005 C CA . GLY B 1 66 ? 42.168 33.976 82.821 1.00 14.96 64 GLY B CA 1
ATOM 2006 C C . GLY B 1 66 ? 43.214 33.141 83.547 1.00 13.29 64 GLY B C 1
ATOM 2007 O O . GLY B 1 66 ? 42.898 32.466 84.537 1.00 13.61 64 GLY B O 1
ATOM 2008 N N . LEU B 1 67 ? 44.438 33.140 83.031 1.00 14.65 65 LEU B N 1
ATOM 2009 C CA . LEU B 1 67 ? 45.429 32.185 83.496 1.00 14.78 65 LEU B CA 1
ATOM 2010 C C . LEU B 1 67 ? 45.817 32.446 84.959 1.00 14.94 65 LEU B C 1
ATOM 2011 O O . LEU B 1 67 ? 46.050 31.492 85.711 1.00 15.26 65 LEU B O 1
ATOM 2016 N N . LEU B 1 68 ? 45.853 33.707 85.386 1.00 15.34 66 LEU B N 1
ATOM 2017 C CA A LEU B 1 68 ? 46.265 34.005 86.744 0.60 15.98 66 LEU B CA 1
ATOM 2018 C CA B LEU B 1 68 ? 46.245 34.063 86.748 0.40 15.52 66 LEU B CA 1
ATOM 2019 C C . LEU B 1 68 ? 45.257 33.466 87.745 1.00 15.68 66 LEU B C 1
ATOM 2020 O O . LEU B 1 68 ? 45.674 32.828 88.758 1.00 14.77 66 LEU B O 1
ATOM 2029 N N . LEU B 1 69 ? 43.949 33.637 87.451 1.00 14.74 67 LEU B N 1
ATOM 2030 C CA . LEU B 1 69 ? 42.908 33.118 88.288 1.00 13.47 67 LEU B CA 1
ATOM 2031 C C . LEU B 1 69 ? 42.902 31.574 88.260 1.00 14.04 67 LEU B C 1
ATOM 2032 O O . LEU B 1 69 ? 42.648 30.942 89.307 1.00 14.12 67 LEU B O 1
ATOM 2037 N N . LEU B 1 70 ? 43.141 30.983 87.076 1.00 13.70 68 LEU B N 1
ATOM 2038 C CA A LEU B 1 70 ? 43.230 29.534 86.956 0.60 14.75 68 LEU B CA 1
ATOM 2039 C CA B LEU B 1 70 ? 43.255 29.527 86.933 0.40 14.30 68 LEU B CA 1
ATOM 2040 C C . LEU B 1 70 ? 44.341 29.001 87.859 1.00 14.87 68 LEU B C 1
ATOM 2041 O O . LEU B 1 70 ? 44.130 28.029 88.586 1.00 13.71 68 LEU B O 1
ATOM 2050 N N . ARG B 1 71 ? 45.493 29.657 87.833 1.00 14.71 69 ARG B N 1
ATOM 2051 C CA . ARG B 1 71 ? 46.623 29.168 88.641 1.00 15.67 69 ARG B CA 1
ATOM 2052 C C . ARG B 1 71 ? 46.398 29.308 90.148 1.00 16.05 69 ARG B C 1
ATOM 2053 O O . ARG B 1 71 ? 46.821 28.427 90.920 1.00 15.84 69 ARG B O 1
ATOM 2061 N N . GLU B 1 72 ? 45.736 30.384 90.554 1.00 15.04 70 GLU B N 1
ATOM 2062 C CA . GLU B 1 72 ? 45.395 30.539 91.953 1.00 15.80 70 GLU B CA 1
ATOM 2063 C C . GLU B 1 72 ? 44.399 29.459 92.409 1.00 14.77 70 GLU B C 1
ATOM 2064 O O . GLU B 1 72 ? 44.505 28.912 93.510 1.00 14.31 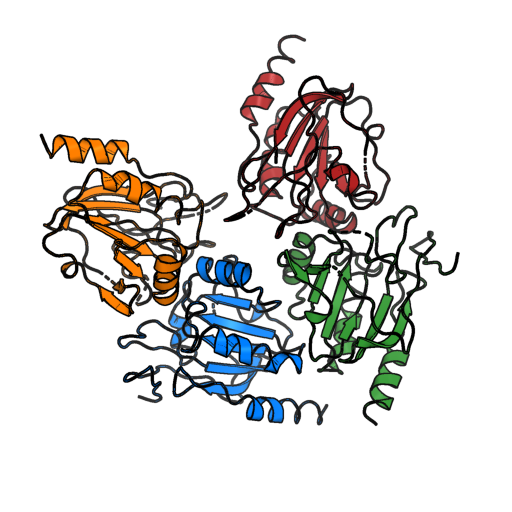70 GLU B O 1
ATOM 2070 N N . THR B 1 73 ? 43.444 29.155 91.535 1.00 14.26 71 THR B N 1
ATOM 2071 C CA . THR B 1 73 ? 42.477 28.109 91.813 1.00 15.22 71 THR B CA 1
ATOM 2072 C C . THR B 1 73 ? 43.152 26.752 91.958 1.00 14.98 71 THR B C 1
ATOM 2073 O O . THR B 1 73 ? 42.886 26.011 92.901 1.00 14.88 71 THR B O 1
ATOM 2077 N N . ARG B 1 74 ? 44.053 26.420 91.030 1.00 16.27 72 ARG B N 1
ATOM 2078 C CA . ARG B 1 74 ? 44.762 25.137 91.137 1.00 16.50 72 ARG B CA 1
ATOM 2079 C C . ARG B 1 74 ? 45.637 25.065 92.411 1.00 16.60 72 ARG B C 1
ATOM 2080 O O . ARG B 1 74 ? 45.711 24.005 93.077 1.00 17.04 72 ARG B O 1
ATOM 2088 N N . ARG B 1 75 ? 46.276 26.179 92.759 1.00 15.45 73 ARG B N 1
ATOM 2089 C CA . ARG B 1 75 ? 47.068 26.272 93.981 1.00 16.23 73 ARG B CA 1
ATOM 2090 C C . ARG B 1 75 ? 46.203 25.977 95.210 1.00 15.39 73 ARG B C 1
ATOM 2091 O O . ARG B 1 75 ? 46.591 25.213 96.094 1.00 13.32 73 ARG B O 1
ATOM 2099 N N . PHE B 1 76 ? 45.036 26.594 95.264 1.00 13.84 74 PHE B N 1
ATOM 2100 C CA . PHE B 1 76 ? 44.096 26.385 96.337 1.00 15.14 74 PHE B CA 1
ATOM 2101 C C . PHE B 1 76 ? 43.707 24.902 96.459 1.00 15.26 74 PHE B C 1
ATOM 2102 O O . PHE B 1 76 ? 43.617 24.339 97.575 1.00 14.57 74 PHE B O 1
ATOM 2110 N N . LEU B 1 77 ? 43.508 24.271 95.309 1.00 15.01 75 LEU B N 1
ATOM 2111 C CA . LEU B 1 77 ? 43.078 22.865 95.257 1.00 15.54 75 LEU B CA 1
ATOM 2112 C C . LEU B 1 77 ? 44.119 21.871 95.669 1.00 16.00 75 LEU B C 1
ATOM 2113 O O . LEU B 1 77 ? 43.800 20.706 95.947 1.00 14.46 75 LEU B O 1
ATOM 2118 N N . ASP B 1 78 ? 45.380 22.307 95.733 1.00 17.32 76 ASP B N 1
ATOM 2119 C CA . ASP B 1 78 ? 46.467 21.415 96.148 1.00 18.87 76 ASP B CA 1
ATOM 2120 C C . ASP B 1 78 ? 46.223 20.826 97.527 1.00 17.46 76 ASP B C 1
ATOM 2121 O O . ASP B 1 78 ? 46.707 19.752 97.828 1.00 18.41 76 ASP B O 1
ATOM 2126 N N . SER B 1 79 ? 45.532 21.539 98.399 1.00 16.31 77 SER B N 1
ATOM 2127 C CA . SER B 1 79 ? 45.111 20.992 99.713 1.00 16.17 77 SER B CA 1
ATOM 2128 C C . SER B 1 79 ? 43.889 20.045 99.725 1.00 14.39 77 SER B C 1
ATOM 2129 O O . SER B 1 79 ? 43.521 19.536 100.774 1.00 14.06 77 SER B O 1
ATOM 2132 N N . TRP B 1 80 ? 43.255 19.825 98.586 1.00 13.73 78 TRP B N 1
ATOM 2133 C CA . TRP B 1 80 ? 41.972 19.142 98.511 1.00 12.77 78 TRP B CA 1
ATOM 2134 C C . TRP B 1 80 ? 42.059 18.085 97.395 1.00 13.07 78 TRP B C 1
ATOM 2135 O O . TRP B 1 80 ? 41.514 18.264 96.325 1.00 11.06 78 TRP B O 1
ATOM 2146 N N . PRO B 1 81 ? 42.783 16.996 97.674 1.00 13.17 79 PRO B N 1
ATOM 2147 C CA . PRO B 1 81 ? 43.167 16.041 96.622 1.00 13.69 79 PRO B CA 1
ATOM 2148 C C . PRO B 1 81 ? 42.007 15.326 95.933 1.00 12.90 79 PRO B C 1
ATOM 2149 O O . PRO B 1 81 ? 42.228 14.829 94.841 1.00 12.51 79 PRO B O 1
ATOM 2153 N N . HIS B 1 82 ? 40.807 15.318 96.522 1.00 11.96 80 HIS B N 1
ATOM 2154 C CA . HIS B 1 82 ? 39.639 14.713 95.844 1.00 12.43 80 HIS B CA 1
ATOM 2155 C C . HIS B 1 82 ? 38.855 15.619 94.914 1.00 12.39 80 HIS B C 1
ATOM 2156 O O . HIS B 1 82 ? 37.996 15.119 94.195 1.00 13.03 80 HIS B O 1
ATOM 2163 N N . LEU B 1 83 ? 39.164 16.917 94.859 1.00 12.66 81 LEU B N 1
ATOM 2164 C CA . LEU B 1 83 ? 38.369 17.887 94.078 1.00 14.17 81 LEU B CA 1
ATOM 2165 C C . LEU B 1 83 ? 38.937 18.048 92.669 1.00 13.85 81 LEU B C 1
ATOM 2166 O O . LEU B 1 83 ? 40.078 18.517 92.490 1.00 14.42 81 LEU B O 1
ATOM 2171 N N . LYS B 1 84 ? 38.178 17.593 91.682 1.00 12.76 82 LYS B N 1
ATOM 2172 C CA . LYS B 1 84 ? 38.589 17.670 90.317 1.00 12.68 82 LYS B CA 1
ATOM 2173 C C . LYS B 1 84 ? 38.288 19.086 89.808 1.00 13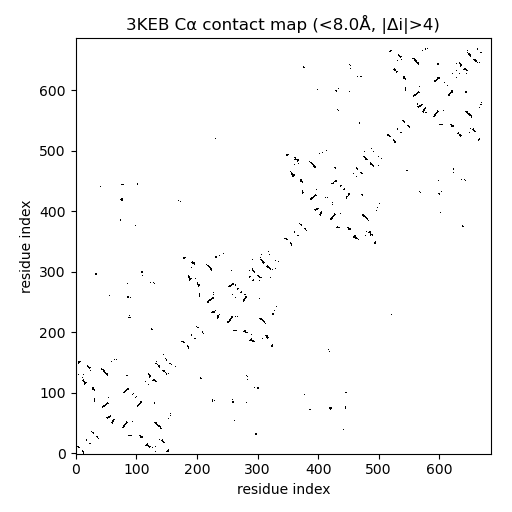.34 82 LYS B C 1
ATOM 2174 O O . LYS B 1 84 ? 37.152 19.561 89.897 1.00 13.80 82 LYS B O 1
ATOM 2180 N N . LEU B 1 85 ? 39.301 19.734 89.242 1.00 12.54 83 LEU B N 1
ATOM 2181 C CA . LEU B 1 85 ? 39.165 21.031 88.636 1.00 12.71 83 LEU B CA 1
ATOM 2182 C C . LEU B 1 85 ? 38.751 20.935 87.186 1.00 12.67 83 LEU B C 1
ATOM 2183 O O . LEU B 1 85 ? 39.446 20.342 86.348 1.00 13.31 83 LEU B O 1
ATOM 2188 N N . ILE B 1 86 ? 37.598 21.520 86.896 1.00 13.13 84 ILE B N 1
ATOM 2189 C CA . ILE B 1 86 ? 37.005 21.508 85.574 1.00 13.16 84 ILE B CA 1
ATOM 2190 C C . ILE B 1 86 ? 36.882 22.958 85.124 1.00 13.25 84 ILE B C 1
ATOM 2191 O O . ILE B 1 86 ? 36.102 23.726 85.704 1.00 13.31 84 ILE B O 1
ATOM 2196 N N . VAL B 1 87 ? 37.643 23.327 84.107 1.00 12.02 85 VAL B N 1
ATOM 2197 C CA . VAL B 1 87 ? 37.608 24.673 83.543 1.00 13.15 85 VAL B CA 1
ATOM 2198 C C . VAL B 1 87 ? 36.827 24.738 82.238 1.00 13.01 85 VAL B C 1
ATOM 2199 O O . VAL B 1 87 ? 37.051 23.916 81.357 1.00 13.09 85 VAL B O 1
ATOM 2203 N N . ILE B 1 88 ? 35.884 25.677 82.156 1.00 12.95 86 ILE B N 1
ATOM 2204 C CA . ILE B 1 88 ? 35.018 25.822 81.019 1.00 12.48 86 ILE B CA 1
ATOM 2205 C C . ILE B 1 88 ? 35.176 27.224 80.443 1.00 12.47 86 ILE B C 1
ATOM 2206 O O . ILE B 1 88 ? 35.059 28.217 81.180 1.00 12.55 86 ILE B O 1
ATOM 2211 N N . THR B 1 89 ? 35.425 27.327 79.145 1.00 12.89 87 THR B N 1
ATOM 2212 C CA . THR B 1 89 ? 35.556 28.637 78.457 1.00 12.66 87 THR B CA 1
ATOM 2213 C C . THR B 1 89 ? 34.976 28.523 77.033 1.00 13.95 87 THR B C 1
ATOM 2214 O O . THR B 1 89 ? 34.652 27.414 76.543 1.00 12.72 87 THR B O 1
ATOM 2218 N N . VAL B 1 90 ? 34.877 29.671 76.346 1.00 13.14 88 VAL B N 1
ATOM 2219 C CA . VAL B 1 90 ? 34.518 29.717 74.938 1.00 12.73 88 VAL B CA 1
ATOM 2220 C C . VAL B 1 90 ? 35.692 29.452 74.003 1.00 12.69 88 VAL B C 1
ATOM 2221 O O . VAL B 1 90 ? 35.524 29.485 72.785 1.00 13.39 88 VAL B O 1
ATOM 2225 N N . ASP B 1 91 ? 36.890 29.254 74.552 1.00 11.81 89 ASP B N 1
ATOM 2226 C CA . ASP B 1 91 ? 38.030 28.936 73.744 1.00 12.31 89 ASP B CA 1
ATOM 2227 C C . ASP B 1 91 ? 37.799 27.690 72.939 1.00 12.36 89 ASP B C 1
ATOM 2228 O O . ASP B 1 91 ? 37.095 26.803 73.379 1.00 10.84 89 ASP B O 1
ATOM 2233 N N . SER B 1 92 ? 38.471 27.583 71.793 1.00 11.09 90 SER B N 1
ATOM 2234 C CA . SER B 1 92 ? 38.406 26.346 70.992 1.00 11.08 90 SER B CA 1
ATOM 2235 C C . SER B 1 92 ? 39.124 25.186 71.686 1.00 9.26 90 SER B C 1
ATOM 2236 O O . SER B 1 92 ? 40.039 25.413 72.464 1.00 11.18 90 SER B O 1
ATOM 2239 N N . PRO B 1 93 ? 38.730 23.936 71.392 1.00 9.77 91 PRO B N 1
ATOM 2240 C CA . PRO B 1 93 ? 39.543 22.796 71.862 1.00 8.69 91 PRO B CA 1
ATOM 2241 C C . PRO B 1 93 ? 40.982 22.899 71.467 1.00 9.69 91 PRO B C 1
ATOM 2242 O O . PRO B 1 93 ? 41.851 22.603 72.274 1.00 9.91 91 PRO B O 1
ATOM 2246 N N . SER B 1 94 ? 41.231 23.387 70.249 1.00 9.83 92 SER B N 1
ATOM 2247 C CA . SER B 1 94 ? 42.554 23.532 69.724 1.00 10.03 92 SER B CA 1
ATOM 2248 C C . SER B 1 94 ? 43.369 24.505 70.618 1.00 10.32 92 SER B C 1
ATOM 2249 O O . SER B 1 94 ? 44.492 24.186 71.045 1.00 8.91 92 SER B O 1
ATOM 2252 N N . SER B 1 95 ? 42.793 25.639 70.967 1.00 10.95 93 SER B N 1
ATOM 2253 C CA . SER B 1 95 ? 43.484 26.617 71.845 1.00 11.07 93 SER B CA 1
ATOM 2254 C C . SER B 1 95 ? 43.676 26.084 73.261 1.00 11.21 93 SER B C 1
ATOM 2255 O O . SER B 1 95 ? 44.707 26.299 73.874 1.00 12.85 93 SER B O 1
ATOM 2258 N N . LEU B 1 96 ? 42.689 25.369 73.756 1.00 11.16 94 LEU B N 1
ATOM 2259 C CA . LEU B 1 96 ? 42.791 24.723 75.073 1.00 11.84 94 LEU B CA 1
ATOM 2260 C C . LEU B 1 96 ? 43.906 23.700 75.109 1.00 12.10 94 LEU B C 1
ATOM 2261 O O . LEU B 1 96 ? 44.661 23.706 76.084 1.00 12.95 94 LEU B O 1
ATOM 2266 N N . ALA B 1 97 ? 44.029 22.881 74.071 1.00 12.07 95 ALA B N 1
ATOM 2267 C CA . ALA B 1 97 ? 45.103 21.895 73.984 1.00 13.67 95 ALA B CA 1
ATOM 2268 C C . ALA B 1 97 ? 46.487 22.580 73.958 1.00 13.39 95 ALA B C 1
ATOM 2269 O O . ALA B 1 97 ? 47.422 22.118 74.597 1.00 14.88 95 ALA B O 1
ATOM 2271 N N . ARG B 1 98 ? 46.602 23.677 73.223 1.00 13.51 96 ARG B N 1
ATOM 2272 C CA . ARG B 1 98 ? 47.854 24.401 73.157 1.00 12.84 96 ARG B CA 1
ATOM 2273 C C . ARG B 1 98 ? 48.212 25.011 74.506 1.00 14.15 96 ARG B C 1
ATOM 2274 O O . ARG B 1 98 ? 49.380 24.933 74.945 1.00 16.15 96 ARG B O 1
ATOM 2282 N N . ALA B 1 99 ? 47.230 25.596 75.173 1.00 15.35 97 ALA B N 1
ATOM 2283 C CA . ALA B 1 99 ? 47.401 26.221 76.487 1.00 16.57 97 ALA B CA 1
ATOM 2284 C C . ALA B 1 99 ? 47.886 25.199 77.481 1.00 18.43 97 ALA B C 1
ATOM 2285 O O . ALA B 1 99 ? 48.828 25.465 78.269 1.00 18.97 97 ALA B O 1
ATOM 2287 N N . ARG B 1 100 ? 47.298 24.013 77.421 1.00 18.94 98 ARG B N 1
ATOM 2288 C CA . ARG B 1 100 ? 47.654 22.957 78.355 1.00 20.44 98 ARG B CA 1
ATOM 2289 C C . ARG B 1 100 ? 49.149 22.695 78.294 1.00 21.30 98 ARG B C 1
ATOM 2290 O O . ARG B 1 100 ? 49.799 22.588 79.347 1.00 23.04 98 ARG B O 1
ATOM 2298 N N . HIS B 1 101 ? 49.670 22.537 77.086 1.00 21.76 99 HIS B N 1
ATOM 2299 C CA . HIS B 1 101 ? 51.104 22.352 76.863 1.00 22.14 99 HIS B CA 1
ATOM 2300 C C . HIS B 1 101 ? 51.944 23.604 77.174 1.00 22.32 99 HIS B C 1
ATOM 2301 O O . HIS B 1 101 ? 52.975 23.533 77.871 1.00 21.19 99 HIS B O 1
ATOM 2308 N N . GLU B 1 102 ? 51.510 24.742 76.656 1.00 19.18 100 GLU B N 1
ATOM 2309 C CA . GLU B 1 102 ? 52.258 25.985 76.806 1.00 20.97 100 GLU B CA 1
ATOM 2310 C C . GLU B 1 102 ? 52.382 26.390 78.290 1.00 20.73 100 GLU B C 1
ATOM 2311 O O . GLU B 1 102 ? 53.452 26.810 78.723 1.00 20.55 100 GLU B O 1
ATOM 2317 N N . HIS B 1 103 ? 51.308 26.213 79.052 1.00 20.28 101 HIS B N 1
ATOM 2318 C CA . HIS B 1 103 ? 51.251 26.739 80.407 1.00 21.22 101 HIS B CA 1
ATOM 2319 C C . HIS B 1 103 ? 51.351 25.732 81.521 1.00 22.05 101 HIS B C 1
ATOM 2320 O O . HIS B 1 103 ? 51.242 26.118 82.688 1.00 23.57 101 HIS B O 1
ATOM 2327 N N . GLY B 1 104 ? 51.604 24.474 81.169 1.00 21.74 102 GLY B N 1
ATOM 2328 C CA . GLY B 1 104 ? 51.753 23.410 82.137 1.00 21.96 102 GLY B CA 1
ATOM 2329 C C . GLY B 1 104 ? 50.552 23.200 83.012 1.00 21.96 102 GLY B C 1
ATOM 2330 O O . GLY B 1 104 ? 50.608 23.446 84.217 1.00 22.13 102 GLY B O 1
ATOM 2331 N N . LEU B 1 105 ? 49.496 22.649 82.429 1.00 21.07 103 LEU B N 1
ATOM 2332 C CA . LEU B 1 105 ? 48.221 22.383 83.109 1.00 20.84 103 LEU B CA 1
ATOM 2333 C C . LEU B 1 105 ? 47.828 20.876 82.964 1.00 22.96 103 LEU B C 1
ATOM 2334 O O . LEU B 1 105 ? 46.757 20.547 82.492 1.00 22.93 103 LEU B O 1
ATOM 2339 N N . PRO B 1 106 ? 48.668 19.954 83.477 1.00 23.46 104 PRO B N 1
ATOM 2340 C CA . PRO B 1 106 ? 48.546 18.512 83.145 1.00 22.32 104 PRO B CA 1
ATOM 2341 C C . PRO B 1 106 ? 47.253 17.802 83.589 1.00 22.11 104 PRO B C 1
ATOM 2342 O O . PRO B 1 106 ? 46.826 16.837 82.900 1.00 21.87 104 PRO B O 1
ATOM 2346 N N . ASN B 1 107 ? 46.657 18.209 84.705 1.00 20.41 105 ASN B N 1
ATOM 2347 C CA . ASN B 1 107 ? 45.502 17.465 85.206 1.00 20.85 105 ASN B CA 1
ATOM 2348 C C . ASN B 1 107 ? 44.132 18.067 85.039 1.00 19.37 105 ASN B C 1
ATOM 2349 O O . ASN B 1 107 ? 43.139 17.387 85.234 1.00 21.07 105 ASN B O 1
ATOM 2354 N N . ILE B 1 108 ? 44.027 19.335 84.729 1.00 17.14 106 ILE B N 1
ATOM 2355 C CA A ILE B 1 108 ? 42.749 20.022 84.710 0.60 16.64 106 ILE B CA 1
ATOM 2356 C CA B ILE B 1 108 ? 42.692 19.903 84.788 0.40 16.16 106 ILE B CA 1
ATOM 2357 C C . ILE B 1 108 ? 41.916 19.455 83.574 1.00 15.09 106 ILE B C 1
ATOM 2358 O O . ILE B 1 108 ? 42.485 19.147 82.530 1.00 14.02 106 ILE B O 1
ATOM 2367 N N . ALA B 1 109 ? 40.610 19.382 83.748 1.00 13.70 107 ALA B N 1
ATOM 2368 C CA . ALA B 1 109 ? 39.724 19.159 82.627 1.00 14.28 107 ALA B CA 1
ATOM 2369 C C . ALA B 1 109 ? 39.539 20.544 81.977 1.00 14.18 107 ALA B C 1
ATOM 2370 O O . ALA B 1 109 ? 39.326 21.543 82.684 1.00 14.97 107 ALA B O 1
ATOM 2372 N N . LEU B 1 110 ? 39.719 20.641 80.661 1.00 12.81 108 LEU B N 1
ATOM 2373 C CA . LEU B 1 110 ? 39.546 21.898 79.921 1.00 12.87 108 LEU B CA 1
ATOM 2374 C C . LEU B 1 110 ? 38.469 21.682 78.908 1.00 11.51 108 LEU B C 1
ATOM 2375 O O . LEU B 1 110 ? 38.640 20.875 78.001 1.00 12.86 108 LEU B O 1
ATOM 2380 N N . LEU B 1 111 ? 37.354 22.376 79.058 1.00 9.94 109 LEU B N 1
ATOM 2381 C CA . LEU B 1 111 ? 36.178 22.151 78.228 1.00 10.08 109 LEU B CA 1
ATOM 2382 C C . LEU B 1 111 ? 35.818 23.433 77.493 1.00 9.76 109 LEU B C 1
ATOM 2383 O O . LEU B 1 111 ? 35.828 24.514 78.079 1.00 11.60 109 LEU B O 1
ATOM 2388 N N . SER B 1 112 ? 35.549 23.297 76.217 1.00 9.92 110 SER B N 1
ATOM 2389 C CA . SER B 1 112 ? 35.117 24.352 75.365 1.00 10.18 110 SER B CA 1
ATOM 2390 C C . SER B 1 112 ? 33.570 24.341 75.225 1.00 10.65 110 SER B C 1
ATOM 2391 O O . SER B 1 112 ? 32.977 23.292 75.009 1.00 11.73 110 SER B O 1
ATOM 2394 N N . THR B 1 113 ? 32.956 25.520 75.154 1.00 11.99 111 THR B N 1
ATOM 2395 C CA . THR B 1 113 ? 31.512 25.616 74.873 1.00 12.12 111 THR B CA 1
ATOM 2396 C C . THR B 1 113 ? 31.176 25.750 73.373 1.00 16.17 111 THR B C 1
ATOM 2397 O O . THR B 1 113 ? 30.037 26.090 73.016 1.00 16.18 111 THR B O 1
ATOM 2401 N N . LEU B 1 114 ? 32.116 25.469 72.469 1.00 17.06 112 LEU B N 1
ATOM 2402 C CA . LEU B 1 114 ? 31.850 25.846 71.058 1.00 19.62 112 LEU B CA 1
ATOM 2403 C C . LEU B 1 114 ? 30.578 25.291 70.388 1.00 22.93 112 LEU B C 1
ATOM 2404 O O . LEU B 1 114 ? 30.069 25.921 69.438 1.00 27.24 112 LEU B O 1
ATOM 2409 N N . ARG B 1 115 ? 30.094 24.128 70.796 1.00 26.14 113 ARG B N 1
ATOM 2410 C CA . ARG B 1 115 ? 28.972 23.468 70.109 1.00 29.79 113 ARG B CA 1
ATOM 2411 C C . ARG B 1 115 ? 27.668 24.233 70.201 1.00 30.60 113 ARG B C 1
ATOM 2412 O O . ARG B 1 115 ? 27.548 25.117 71.052 1.00 33.74 113 ARG B O 1
ATOM 2420 N N . ARG B 1 117 ? 25.594 28.848 72.902 1.00 33.45 115 ARG B N 1
ATOM 2421 C CA . ARG B 1 117 ? 25.576 29.501 74.237 1.00 33.50 115 ARG B CA 1
ATOM 2422 C C . ARG B 1 117 ? 24.562 28.828 75.149 1.00 31.05 115 ARG B C 1
ATOM 2423 O O . ARG B 1 117 ? 24.034 29.506 76.102 1.00 31.56 115 ARG B O 1
ATOM 2431 N N . ASP B 1 118 ? 24.169 27.573 74.825 1.00 28.61 116 ASP B N 1
ATOM 2432 C CA A ASP B 1 118 ? 23.125 26.868 75.604 0.60 27.05 116 ASP B CA 1
ATOM 2433 C CA B ASP B 1 118 ? 23.118 26.914 75.612 0.40 26.62 116 ASP B CA 1
ATOM 2434 C C . ASP B 1 118 ? 23.613 26.680 77.041 1.00 24.10 116 ASP B C 1
ATOM 2435 O O . ASP B 1 118 ? 22.879 26.930 78.006 1.00 23.41 116 ASP B O 1
ATOM 2444 N N . PHE B 1 119 ? 24.841 26.230 77.163 1.00 18.84 117 PHE B N 1
ATOM 2445 C CA . PHE B 1 119 ? 25.509 26.135 78.445 1.00 17.61 117 PHE B CA 1
ATOM 2446 C C . PHE B 1 119 ? 25.468 27.476 79.193 1.00 15.31 117 PHE B C 1
ATOM 2447 O O . PHE B 1 119 ? 25.120 27.539 80.362 1.00 13.87 117 PHE B O 1
ATOM 2455 N N . HIS B 1 120 ? 25.861 28.546 78.506 1.00 14.45 118 HIS B N 1
ATOM 2456 C CA . HIS B 1 120 ? 26.062 29.861 79.169 1.00 13.68 118 HIS B CA 1
ATOM 2457 C C . HIS B 1 120 ? 24.804 30.275 79.953 1.00 13.31 118 HIS B C 1
ATOM 2458 O O . HIS B 1 120 ? 24.880 30.698 81.067 1.00 12.17 118 HIS B O 1
ATOM 2465 N N . LYS B 1 121 ? 23.652 30.191 79.305 1.00 14.07 119 LYS B N 1
ATOM 2466 C CA A LYS B 1 121 ? 22.399 30.598 79.922 0.60 15.06 119 LYS B CA 1
ATOM 2467 C CA B LYS B 1 121 ? 22.368 30.577 79.900 0.40 14.61 119 LYS B CA 1
ATOM 2468 C C . LYS B 1 121 ? 21.917 29.631 81.004 1.00 15.20 119 LYS B C 1
ATOM 2469 O O . LYS B 1 121 ? 21.343 30.068 82.042 1.00 13.76 119 LYS B O 1
ATOM 2480 N N . ARG B 1 122 ? 22.134 28.338 80.774 1.00 14.20 120 ARG B N 1
ATOM 2481 C CA . ARG B 1 122 ? 21.704 27.333 81.749 1.00 15.55 120 ARG B CA 1
ATOM 2482 C C . ARG B 1 122 ? 22.509 27.421 82.992 1.00 14.22 120 ARG B C 1
ATOM 2483 O O . ARG B 1 122 ? 22.059 26.951 83.995 1.00 13.15 120 ARG B O 1
ATOM 2491 N N . TYR B 1 123 ? 23.740 27.955 82.921 1.00 13.14 121 TYR B N 1
ATOM 2492 C CA . TYR B 1 123 ? 24.619 28.134 84.095 1.00 12.07 121 TYR B CA 1
ATOM 2493 C C . TYR B 1 123 ? 24.665 29.575 84.586 1.00 11.87 121 TYR B C 1
ATOM 2494 O O . TYR B 1 123 ? 25.377 29.871 85.541 1.00 12.95 121 TYR B O 1
ATOM 2503 N N . GLY B 1 124 ? 23.881 30.460 83.967 1.00 12.17 122 GLY B N 1
ATOM 2504 C CA . GLY B 1 124 ? 23.792 31.853 84.375 1.00 11.53 122 GLY B CA 1
ATOM 2505 C C . GLY B 1 124 ? 25.105 32.588 84.266 1.00 11.37 122 GLY B C 1
ATOM 2506 O O . GLY B 1 124 ? 25.424 33.445 85.126 1.00 9.81 122 GLY B O 1
ATOM 2507 N N . VAL B 1 125 ? 25.847 32.329 83.180 1.00 11.54 123 VAL B N 1
ATOM 2508 C CA . VAL B 1 125 ? 27.131 33.002 82.955 1.00 10.45 123 VAL B CA 1
ATOM 2509 C C . VAL B 1 125 ? 27.184 33.650 81.595 1.00 12.56 123 VAL B C 1
ATOM 2510 O O . VAL B 1 125 ? 28.246 33.988 81.046 1.00 9.05 123 VAL B O 1
ATOM 2514 N N . LEU B 1 126 ? 26.040 33.870 80.994 1.00 6.12 124 LEU B N 1
ATOM 2515 C CA . LEU B 1 126 ? 26.021 34.459 79.669 1.00 10.40 124 LEU B CA 1
ATOM 2516 C C . LEU B 1 126 ? 26.122 35.973 79.638 1.00 10.41 124 LEU B C 1
ATOM 2517 O O . LEU B 1 126 ? 25.331 36.687 80.275 1.00 10.57 124 LEU B O 1
ATOM 2522 N N . ILE B 1 127 ? 27.038 36.445 78.818 1.00 12.50 125 ILE B N 1
ATOM 2523 C CA . ILE B 1 127 ? 27.198 37.888 78.535 1.00 12.21 125 ILE B CA 1
ATOM 2524 C C . ILE B 1 127 ? 26.814 38.067 77.039 1.00 13.80 125 ILE B C 1
ATOM 2525 O O . ILE B 1 127 ? 27.340 37.327 76.138 1.00 14.74 125 ILE B O 1
ATOM 2530 N N . THR B 1 128 ? 25.957 39.047 76.727 1.00 13.81 126 THR B N 1
ATOM 2531 C CA . THR B 1 128 ? 25.639 39.356 75.340 1.00 15.13 126 THR B CA 1
ATOM 2532 C C . THR B 1 128 ? 26.134 40.731 74.850 1.00 16.51 126 THR B C 1
ATOM 2533 O O . THR B 1 128 ? 26.007 41.041 73.648 1.00 16.68 126 THR B O 1
ATOM 2537 N N . GLU B 1 129 ? 26.707 41.541 75.742 1.00 15.11 127 GLU B N 1
ATOM 2538 C CA . GLU B 1 129 ? 26.995 42.909 75.398 1.00 15.85 127 GLU B CA 1
ATOM 2539 C C . GLU B 1 129 ? 28.491 43.079 75.094 1.00 14.44 127 GLU B C 1
ATOM 2540 O O . GLU B 1 129 ? 29.332 42.467 75.721 1.00 13.10 127 GLU B O 1
ATOM 2546 N N . TYR B 1 130 ? 28.764 43.940 74.118 1.00 14.03 128 TYR B N 1
ATOM 2547 C CA . TYR B 1 130 ? 30.094 44.382 73.788 1.00 14.73 128 TYR B CA 1
ATOM 2548 C C . TYR B 1 130 ? 30.791 44.860 75.072 1.00 13.86 128 TYR B C 1
ATOM 2549 O O . TYR B 1 130 ? 30.161 45.564 75.873 1.00 13.95 128 TYR B O 1
ATOM 2558 N N . PRO B 1 131 ? 32.084 44.516 75.276 1.00 13.17 129 PRO B N 1
ATOM 2559 C CA . PRO B 1 131 ? 32.979 43.785 74.368 1.00 14.18 129 PRO B CA 1
ATOM 2560 C C . PRO B 1 131 ? 33.126 42.292 74.706 1.00 14.55 129 PRO B C 1
ATOM 2561 O O . PRO B 1 131 ? 34.048 41.646 74.209 1.00 15.60 129 PRO B O 1
ATOM 2565 N N . LEU B 1 132 ? 32.262 41.766 75.557 1.00 13.58 130 LEU B N 1
ATOM 2566 C CA . LEU B 1 132 ? 32.388 40.358 76.021 1.00 13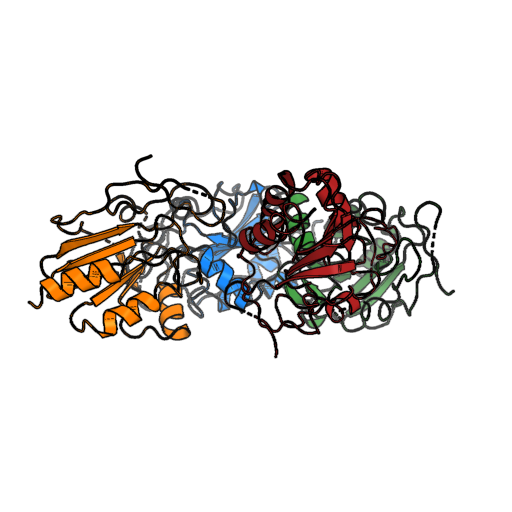.40 130 LEU B CA 1
ATOM 2567 C C . LEU B 1 132 ? 31.236 39.491 75.546 1.00 12.09 130 LEU B C 1
ATOM 2568 O O . LEU B 1 132 ? 31.005 38.407 76.073 1.00 11.91 130 LEU B O 1
ATOM 2573 N N . SER B 1 133 ? 30.589 39.935 74.492 1.00 12.54 131 SER B N 1
ATOM 2574 C CA . SER B 1 133 ? 29.479 39.222 73.888 1.00 13.72 131 SER B CA 1
ATOM 2575 C C . SER B 1 133 ? 29.890 37.774 73.559 1.00 13.39 131 SER B C 1
ATOM 2576 O O . SER B 1 133 ? 30.885 37.545 72.878 1.00 14.65 131 SER B O 1
ATOM 2579 N N . GLY B 1 134 ? 29.162 36.816 74.109 1.00 13.18 132 GLY B N 1
ATOM 2580 C CA . GLY B 1 134 ? 29.454 35.388 73.877 1.00 12.94 132 GLY B CA 1
ATOM 2581 C C . GLY B 1 134 ? 30.420 34.728 74.839 1.00 13.06 132 GLY B C 1
ATOM 2582 O O . GLY B 1 134 ? 30.540 33.513 74.808 1.00 13.38 132 GLY B O 1
ATOM 2583 N N . TYR B 1 135 ? 31.129 35.484 75.686 1.00 12.30 133 TYR B N 1
ATOM 2584 C CA . TYR B 1 135 ? 31.994 34.876 76.689 1.00 11.64 133 TYR B CA 1
ATOM 2585 C C . TYR B 1 135 ? 31.218 34.295 77.845 1.00 12.74 133 TYR B C 1
ATOM 2586 O O . TYR B 1 135 ? 30.115 34.723 78.124 1.00 11.40 133 TYR B O 1
ATOM 2595 N N . THR B 1 136 ? 31.843 33.348 78.547 1.00 12.63 134 THR B N 1
ATOM 2596 C CA . THR B 1 136 ? 31.264 32.869 79.819 1.00 12.03 134 THR B CA 1
ATOM 2597 C C . THR B 1 136 ? 31.740 33.829 80.901 1.00 12.89 134 THR B C 1
ATOM 2598 O O . THR B 1 136 ? 32.947 33.942 81.112 1.00 11.52 134 THR B O 1
ATOM 2602 N N . SER B 1 137 ? 30.808 34.413 81.669 1.00 11.68 135 SER B N 1
ATOM 2603 C CA . SER B 1 137 ? 31.221 35.276 82.803 1.00 12.21 135 SER B CA 1
ATOM 2604 C C . SER B 1 137 ? 31.910 34.399 83.846 1.00 13.19 135 SER B C 1
ATOM 2605 O O . SER B 1 137 ? 31.545 33.227 84.050 1.00 12.93 135 SER B O 1
ATOM 2608 N N . PRO B 1 138 ? 32.965 34.917 84.478 1.00 12.09 136 PRO B N 1
ATOM 2609 C CA . PRO B 1 138 ? 33.720 34.092 85.401 1.00 13.08 136 PRO B CA 1
ATOM 2610 C C . PRO B 1 138 ? 32.974 33.703 86.681 1.00 13.08 136 PRO B C 1
ATOM 2611 O O . PRO B 1 138 ? 32.312 34.537 87.316 1.00 13.98 136 PRO B O 1
ATOM 2615 N N . ALA B 1 139 ? 33.138 32.434 87.068 1.00 11.73 137 ALA B N 1
ATOM 2616 C CA . ALA B 1 139 ? 32.395 31.855 88.198 1.00 12.02 137 ALA B CA 1
ATOM 2617 C C . ALA B 1 139 ? 33.044 30.579 88.696 1.00 11.52 137 ALA B C 1
ATOM 2618 O O . ALA B 1 139 ? 33.893 29.967 88.030 1.00 11.55 137 ALA B O 1
ATOM 2620 N N . ILE B 1 140 ? 32.667 30.221 89.908 1.00 12.75 138 ILE B N 1
ATOM 2621 C CA . ILE B 1 140 ? 33.141 29.040 90.553 1.00 11.91 138 ILE B CA 1
ATOM 2622 C C . ILE B 1 140 ? 31.957 28.341 91.192 1.00 11.97 138 ILE B C 1
ATOM 2623 O O . ILE B 1 140 ? 31.124 28.981 91.822 1.00 12.97 138 ILE B O 1
ATOM 2628 N N . ILE B 1 141 ? 31.894 27.021 91.015 1.00 13.39 139 ILE B N 1
ATOM 2629 C CA . ILE B 1 141 ? 30.910 26.163 91.613 1.00 12.28 139 ILE B CA 1
ATOM 2630 C C . ILE B 1 141 ? 31.620 24.929 92.218 1.00 12.61 139 ILE B C 1
ATOM 2631 O O . ILE B 1 141 ? 32.279 24.161 91.521 1.00 11.92 139 ILE B O 1
ATOM 2636 N N . LEU B 1 142 ? 31.426 24.738 93.516 1.00 12.24 140 LEU B N 1
ATOM 2637 C CA . LEU B 1 142 ? 31.836 23.546 94.230 1.00 11.85 140 LEU B CA 1
ATOM 2638 C C . LEU B 1 142 ? 30.644 22.578 94.288 1.00 12.65 140 LEU B C 1
ATOM 2639 O O . LEU B 1 142 ? 29.588 22.914 94.837 1.00 12.74 140 LEU B O 1
ATOM 2644 N N . ALA B 1 143 ? 30.847 21.356 93.805 1.00 12.05 141 ALA B N 1
ATOM 2645 C CA . ALA B 1 143 ? 29.804 20.347 93.800 1.00 12.71 141 ALA B CA 1
ATOM 2646 C C . ALA B 1 143 ? 30.387 19.015 94.308 1.00 13.35 141 ALA B C 1
ATOM 2647 O O . ALA B 1 143 ? 31.567 18.695 94.096 1.00 14.58 141 ALA B O 1
ATOM 2649 N N . ASP B 1 144 ? 29.542 18.219 94.943 1.00 12.79 142 ASP B N 1
ATOM 2650 C CA . ASP B 1 144 ? 29.981 16.900 95.446 1.00 12.47 142 ASP B CA 1
ATOM 2651 C C . ASP B 1 144 ? 29.855 15.839 94.377 1.00 12.13 142 ASP B C 1
ATOM 2652 O O . ASP B 1 144 ? 29.533 16.147 93.245 1.00 13.77 142 ASP B O 1
ATOM 2657 N N . ALA B 1 145 ? 30.180 14.592 94.689 1.00 13.52 143 ALA B N 1
ATOM 2658 C CA . ALA B 1 145 ? 30.073 13.531 93.718 1.00 12.87 143 ALA B CA 1
ATOM 2659 C C . ALA B 1 145 ? 28.628 13.268 93.278 1.00 14.07 143 ALA B C 1
ATOM 2660 O O . ALA B 1 145 ? 28.420 12.669 92.251 1.00 16.10 143 ALA B O 1
ATOM 2662 N N . ALA B 1 146 ? 27.641 13.685 94.050 1.00 13.63 144 ALA B N 1
ATOM 2663 C CA . ALA B 1 146 ? 26.228 13.618 93.601 1.00 13.36 144 ALA B CA 1
ATOM 2664 C C . ALA B 1 146 ? 25.820 14.755 92.649 1.00 13.42 144 ALA B C 1
ATOM 2665 O O . ALA B 1 146 ? 24.663 14.849 92.257 1.00 13.75 144 ALA B O 1
ATOM 2667 N N . ASN B 1 147 ? 26.787 15.589 92.303 1.00 14.02 145 ASN B N 1
ATOM 2668 C CA . ASN B 1 147 ? 26.617 16.846 91.567 1.00 14.04 145 ASN B CA 1
ATOM 2669 C C . ASN B 1 147 ? 25.712 17.847 92.256 1.00 12.92 145 ASN B C 1
ATOM 2670 O O . ASN B 1 147 ? 25.102 18.659 91.589 1.00 12.63 145 ASN B O 1
ATOM 2675 N N . VAL B 1 148 ? 25.729 17.857 93.593 1.00 10.88 146 VAL B N 1
ATOM 2676 C CA . VAL B 1 148 ? 24.972 18.825 94.354 1.00 11.71 146 VAL B CA 1
ATOM 2677 C C . VAL B 1 148 ? 25.891 19.967 94.702 1.00 11.34 146 VAL B C 1
ATOM 2678 O O . VAL B 1 148 ? 27.039 19.781 95.106 1.00 12.33 146 VAL B O 1
ATOM 2682 N N . VAL B 1 149 ? 25.402 21.163 94.478 1.00 11.90 147 VAL B N 1
ATOM 2683 C CA . VAL B 1 149 ? 26.159 22.388 94.722 1.00 11.90 147 VAL B CA 1
ATOM 2684 C C . VAL B 1 149 ? 26.267 22.683 96.229 1.00 10.94 147 VAL B C 1
ATOM 2685 O O . VAL B 1 149 ? 25.275 22.763 96.937 1.00 11.45 147 VAL B O 1
ATOM 2689 N N . HIS B 1 150 ? 27.489 22.884 96.698 1.00 12.90 148 HIS B N 1
ATOM 2690 C CA . HIS B 1 150 ? 27.757 23.333 98.065 1.00 12.39 148 HIS B CA 1
ATOM 2691 C C . HIS B 1 150 ? 28.135 24.792 98.190 1.00 11.97 148 HIS B C 1
ATOM 2692 O O . HIS B 1 150 ? 28.051 25.345 99.272 1.00 11.07 148 HIS B O 1
ATOM 2699 N N . TYR B 1 151 ? 28.609 25.402 97.099 1.00 11.82 149 TYR B N 1
ATOM 2700 C CA . TYR B 1 151 ? 29.045 26.789 97.092 1.00 11.63 149 TYR B CA 1
ATOM 2701 C C . TYR B 1 151 ? 29.082 27.226 95.666 1.00 12.72 149 TYR B C 1
ATOM 2702 O O . TYR B 1 151 ? 29.558 26.476 94.795 1.00 11.61 149 TYR B O 1
ATOM 2711 N N . SER B 1 152 ? 28.625 28.451 95.420 1.00 12.69 150 SER B N 1
ATOM 2712 C CA . SER B 1 152 ? 28.718 29.034 94.050 1.00 12.16 150 SER B CA 1
ATOM 2713 C C . SER B 1 152 ? 28.939 30.545 94.169 1.00 12.33 150 SER B C 1
ATOM 2714 O O . SER B 1 152 ? 28.396 31.166 95.091 1.00 11.62 150 SER B O 1
ATOM 2717 N N . GLU B 1 153 ? 29.780 31.100 93.274 1.00 11.52 151 GLU B N 1
ATOM 2718 C CA . GLU B 1 153 ? 30.085 32.537 93.233 1.00 12.36 151 GLU B CA 1
ATOM 2719 C C . GLU B 1 153 ? 30.387 33.008 91.810 1.00 12.25 151 GLU B C 1
ATOM 2720 O O . GLU B 1 153 ? 31.200 32.400 91.116 1.00 12.53 151 GLU B O 1
ATOM 2726 N N . ARG B 1 154 ? 29.707 34.061 91.375 1.00 13.09 152 ARG B N 1
ATOM 2727 C CA . ARG B 1 154 ? 30.028 34.786 90.115 1.00 12.91 152 ARG B CA 1
ATOM 2728 C C . ARG B 1 154 ? 30.885 35.981 90.509 1.00 13.14 152 ARG B C 1
ATOM 2729 O O . ARG B 1 154 ? 30.546 36.673 91.441 1.00 12.96 152 ARG B O 1
ATOM 2737 N N . LEU B 1 155 ? 32.015 36.189 89.858 1.00 13.13 153 LEU B N 1
ATOM 2738 C CA . LEU B 1 155 ? 32.816 37.403 90.071 1.00 13.92 153 LEU B CA 1
ATOM 2739 C C . LEU B 1 155 ? 32.042 38.633 89.607 1.00 12.98 153 LEU B C 1
ATOM 2740 O O . LEU B 1 155 ? 31.478 38.632 88.516 1.00 12.49 153 LEU B O 1
ATOM 2745 N N . ALA B 1 156 ? 32.035 39.665 90.438 1.00 12.01 154 ALA B N 1
ATOM 2746 C CA . ALA B 1 156 ? 31.501 40.971 90.092 1.00 11.50 154 ALA B CA 1
ATOM 2747 C C . ALA B 1 156 ? 32.477 41.836 89.269 1.00 11.82 154 ALA B C 1
ATOM 2748 O O . ALA B 1 156 ? 32.067 42.817 88.657 1.00 10.86 154 ALA B O 1
ATOM 2750 N N . ASN B 1 157 ? 33.762 41.501 89.325 1.00 11.12 155 ASN B N 1
ATOM 2751 C CA . ASN B 1 157 ? 34.802 42.212 88.585 1.00 11.91 155 ASN B CA 1
ATOM 2752 C C . ASN B 1 157 ? 35.746 41.174 88.064 1.00 12.78 155 ASN B C 1
ATOM 2753 O O . ASN B 1 157 ? 36.099 40.281 88.814 1.00 12.65 155 ASN B O 1
ATOM 2758 N N . THR B 1 158 ? 36.146 41.274 86.782 1.00 12.76 156 THR B N 1
ATOM 2759 C CA . THR B 1 158 ? 37.010 40.272 86.118 1.00 12.35 156 THR B CA 1
ATOM 2760 C C . THR B 1 158 ? 38.416 40.146 86.674 1.00 13.09 156 THR B C 1
ATOM 2761 O O . THR B 1 158 ? 39.084 39.141 86.433 1.00 14.07 156 THR B O 1
ATOM 2765 N N . ARG B 1 159 ? 38.894 41.148 87.425 1.00 13.46 157 ARG B N 1
ATOM 2766 C CA . ARG B 1 159 ? 40.191 41.065 88.042 1.00 14.33 157 ARG B CA 1
ATOM 2767 C C . ARG B 1 159 ? 40.174 40.551 89.473 1.00 15.06 157 ARG B C 1
ATOM 2768 O O . ARG B 1 159 ? 41.219 40.448 90.080 1.00 16.54 157 ARG B O 1
ATOM 2776 N N . ASP B 1 160 ? 39.017 40.240 90.011 1.00 15.45 158 ASP B N 1
ATOM 2777 C CA . ASP B 1 160 ? 38.936 39.696 91.356 1.00 15.63 158 ASP B CA 1
ATOM 2778 C C . ASP B 1 160 ? 39.285 38.207 91.390 1.00 15.30 158 ASP B C 1
ATOM 2779 O O . ASP B 1 160 ? 39.192 37.504 90.397 1.00 17.44 158 ASP B O 1
ATOM 2784 N N . PHE B 1 161 ? 39.619 37.730 92.578 1.00 15.05 159 PHE B N 1
ATOM 2785 C CA . PHE B 1 161 ? 39.726 36.294 92.833 1.00 15.36 159 PHE B CA 1
ATOM 2786 C C . PHE B 1 161 ? 38.428 35.836 93.513 1.00 14.95 159 PHE B C 1
ATOM 2787 O O . PHE B 1 161 ? 37.740 36.621 94.159 1.00 15.02 159 PHE B O 1
ATOM 2795 N N . PHE B 1 162 ? 38.061 34.564 93.320 1.00 15.61 160 PHE B N 1
ATOM 2796 C CA . PHE B 1 162 ? 36.984 33.911 94.081 1.00 14.43 160 PHE B CA 1
ATOM 2797 C C . PHE B 1 162 ? 37.252 33.950 95.579 1.00 14.73 160 PHE B C 1
ATOM 2798 O O . PHE B 1 162 ? 38.387 34.151 96.019 1.00 14.41 160 PHE B O 1
ATOM 2806 N N . ASP B 1 163 ? 36.223 33.779 96.379 1.00 14.39 161 ASP B N 1
ATOM 2807 C CA . ASP B 1 163 ? 36.346 33.835 97.833 1.00 15.42 161 ASP B CA 1
ATOM 2808 C C . ASP B 1 163 ? 36.810 32.450 98.325 1.00 15.73 161 ASP B C 1
ATOM 2809 O O . ASP B 1 163 ? 36.041 31.647 98.825 1.00 14.82 161 ASP B O 1
ATOM 2814 N N . PHE B 1 164 ? 38.104 32.201 98.174 1.00 16.48 162 PHE B N 1
ATOM 2815 C CA . PHE B 1 164 ? 38.658 30.905 98.505 1.00 16.75 162 PHE B CA 1
ATOM 2816 C C . PHE B 1 164 ? 38.513 30.624 100.015 1.00 16.95 162 PHE B C 1
ATOM 2817 O O . PHE B 1 164 ? 38.291 29.483 100.433 1.00 16.03 162 PHE B O 1
ATOM 2825 N N . ASP B 1 165 ? 38.643 31.672 100.818 1.00 17.20 163 ASP B N 1
ATOM 2826 C CA . ASP B 1 165 ? 38.489 31.526 102.242 1.00 17.69 163 ASP B CA 1
ATOM 2827 C C . ASP B 1 165 ? 37.133 30.934 102.612 1.00 16.97 163 ASP B C 1
ATOM 2828 O O . ASP B 1 165 ? 37.037 30.070 103.504 1.00 15.97 163 ASP B O 1
ATOM 2833 N N . ALA B 1 166 ? 36.084 31.409 101.951 1.00 15.40 164 ALA B N 1
ATOM 2834 C CA . ALA B 1 166 ? 34.745 30.901 102.174 1.00 15.38 164 ALA B CA 1
ATOM 2835 C C . ALA B 1 166 ? 34.633 29.442 101.732 1.00 14.83 164 ALA B C 1
ATOM 2836 O O . ALA B 1 166 ? 33.914 28.662 102.396 1.00 14.76 164 ALA B O 1
ATOM 2838 N N . ILE B 1 167 ? 35.313 29.078 100.634 1.00 13.08 165 ILE B N 1
ATOM 2839 C CA . ILE B 1 167 ? 35.270 27.697 100.146 1.00 14.00 165 ILE B CA 1
ATOM 2840 C C . ILE B 1 167 ? 36.023 26.787 101.115 1.00 15.29 165 ILE B C 1
ATOM 2841 O O . ILE B 1 167 ? 35.558 25.683 101.453 1.00 16.56 165 ILE B O 1
ATOM 2846 N N . GLU B 1 168 ? 37.181 27.238 101.553 1.00 16.03 166 GLU B N 1
ATOM 2847 C CA . GLU B 1 168 ? 38.015 26.464 102.491 1.00 18.32 166 GLU B CA 1
ATOM 2848 C C . GLU B 1 168 ? 37.275 26.156 103.776 1.00 18.20 166 GLU B C 1
ATOM 2849 O O . GLU B 1 168 ? 37.365 25.056 104.303 1.00 18.53 166 GLU B O 1
ATOM 2855 N N . LYS B 1 169 ? 36.521 27.130 104.264 1.00 18.91 167 LYS B N 1
ATOM 2856 C CA . LYS B 1 169 ? 35.785 26.984 105.503 1.00 19.57 167 LYS B CA 1
ATOM 2857 C C . LYS B 1 169 ? 34.744 25.901 105.348 1.00 19.35 167 LYS B C 1
ATOM 2858 O O . LYS B 1 169 ? 34.629 25.041 106.214 1.00 19.66 167 LYS B O 1
ATOM 2864 N N . LEU B 1 170 ? 34.017 25.898 104.238 1.00 19.09 168 LEU B N 1
ATOM 2865 C CA . LEU B 1 170 ? 33.025 24.840 103.989 1.00 19.18 168 LEU B CA 1
ATOM 2866 C C . LEU B 1 170 ? 33.673 23.477 103.845 1.00 19.45 168 LEU B C 1
ATOM 2867 O O . LEU B 1 170 ? 33.147 22.485 104.363 1.00 20.87 168 LEU B O 1
ATOM 2872 N N . LEU B 1 171 ? 34.810 23.404 103.166 1.00 18.17 169 LEU B N 1
ATOM 2873 C CA . LEU B 1 171 ? 35.485 22.126 103.023 1.00 18.48 169 LEU B CA 1
ATOM 2874 C C . LEU B 1 171 ? 36.020 21.625 104.345 1.00 20.00 169 LEU B C 1
ATOM 2875 O O . LEU B 1 171 ? 36.041 20.427 104.573 1.00 19.90 169 LEU B O 1
ATOM 2880 N N . GLN B 1 172 ? 36.486 22.529 105.188 1.00 21.66 170 GLN B N 1
ATOM 2881 C CA . GLN B 1 172 ? 37.010 22.161 106.501 1.00 24.69 170 GLN B CA 1
ATOM 2882 C C . GLN B 1 172 ? 35.892 21.728 107.428 1.00 26.98 170 GLN B C 1
ATOM 2883 O O . GLN B 1 172 ? 36.061 20.749 108.156 1.00 27.05 170 GLN B O 1
ATOM 2889 N N . GLU B 1 173 ? 34.776 22.458 107.402 1.00 30.64 171 GLU B N 1
ATOM 2890 C CA . GLU B 1 173 ? 33.567 22.099 108.181 1.00 33.78 171 GLU B CA 1
ATOM 2891 C C . GLU B 1 173 ? 33.034 20.730 107.773 1.00 35.58 171 GLU B C 1
ATOM 2892 O O . GLU B 1 173 ? 32.601 19.953 108.635 1.00 36.53 171 GLU B O 1
ATOM 2898 N N . GLY B 1 174 ? 33.094 20.424 106.477 1.00 37.64 172 GLY B N 1
ATOM 2899 C CA . GLY B 1 174 ? 32.896 19.057 105.964 1.00 39.09 172 GLY B CA 1
ATOM 2900 C C . GLY B 1 174 ? 33.810 17.982 106.539 1.00 40.70 172 GLY B C 1
ATOM 2901 O O . GLY B 1 174 ? 33.327 16.980 107.059 1.00 41.30 172 GLY B O 1
ATOM 2902 N N . GLU B 1 175 ? 35.128 18.177 106.451 1.00 42.30 173 GLU B N 1
ATOM 2903 C CA A GLU B 1 175 ? 36.076 17.192 106.975 0.60 43.10 173 GLU B CA 1
ATOM 2904 C CA B GLU B 1 175 ? 36.120 17.236 107.007 0.40 43.11 173 GLU B CA 1
ATOM 2905 C C . GLU B 1 175 ? 35.977 17.031 108.522 1.00 44.07 173 GLU B C 1
ATOM 2906 O O . GLU B 1 175 ? 36.581 16.122 109.087 1.00 44.32 173 GLU B O 1
ATOM 2917 N N . GLN B 1 176 ? 35.201 17.897 109.191 1.00 45.48 174 GLN B N 1
ATOM 2918 C CA . GLN B 1 176 ? 34.962 17.837 110.644 1.00 46.72 174 GLN B CA 1
ATOM 2919 C C . GLN B 1 176 ? 33.465 17.798 110.957 1.00 47.14 174 GLN B C 1
ATOM 2920 O O . GLN B 1 176 ? 32.701 17.056 110.340 1.00 48.20 174 GLN B O 1
ATOM 2939 N N . GLU C 1 4 ? 72.920 73.991 53.554 1.00 22.93 2 GLU C N 1
ATOM 2940 C CA . GLU C 1 4 ? 72.289 72.707 53.569 1.00 20.93 2 GLU C CA 1
ATOM 2941 C C . GLU C 1 4 ? 72.252 72.032 52.189 1.00 19.57 2 GLU C C 1
ATOM 2942 O O . GLU C 1 4 ? 72.659 72.647 51.190 1.00 17.98 2 GLU C O 1
ATOM 2948 N N . ASP C 1 5 ? 71.797 70.772 52.133 1.00 15.78 3 ASP C N 1
ATOM 2949 C CA . ASP C 1 5 ? 71.653 70.053 50.865 1.00 15.42 3 ASP C CA 1
ATOM 2950 C C . ASP C 1 5 ? 70.216 69.984 50.354 1.00 13.35 3 ASP C C 1
ATOM 2951 O O . ASP C 1 5 ? 69.980 69.616 49.225 1.00 13.18 3 ASP C O 1
ATOM 2956 N N . PHE C 1 6 ? 69.261 70.272 51.196 1.00 10.65 4 PHE C N 1
ATOM 2957 C CA . PHE C 1 6 ? 67.832 70.154 50.833 1.00 10.53 4 PHE C CA 1
ATOM 2958 C C . PHE C 1 6 ? 67.110 70.933 51.907 1.00 11.37 4 PHE C C 1
ATOM 2959 O O . PHE C 1 6 ? 67.540 70.971 53.090 1.00 11.44 4 PHE C O 1
ATOM 2967 N N . TRP C 1 7 ? 66.043 71.585 51.477 1.00 10.53 5 TRP C N 1
ATOM 2968 C CA . TRP C 1 7 ? 65.202 72.322 52.343 1.00 10.15 5 TRP C CA 1
ATOM 2969 C C . TRP C 1 7 ? 63.750 71.918 52.057 1.00 10.93 5 TRP C C 1
ATOM 2970 O O . TRP C 1 7 ? 63.359 71.672 50.935 1.00 11.93 5 TRP C O 1
ATOM 2981 N N . VAL C 1 8 ? 62.950 71.939 53.107 1.00 12.08 6 VAL C N 1
ATOM 2982 C CA . VAL C 1 8 ? 61.556 71.716 53.021 1.00 9.98 6 VAL C CA 1
ATOM 2983 C C . VAL C 1 8 ? 60.736 72.889 53.589 1.00 11.43 6 VAL C C 1
ATOM 2984 O O . VAL C 1 8 ? 61.043 73.414 54.655 1.00 10.09 6 VAL C O 1
ATOM 2988 N N . GLN C 1 9 ? 59.722 73.317 52.824 1.00 11.00 7 GLN C N 1
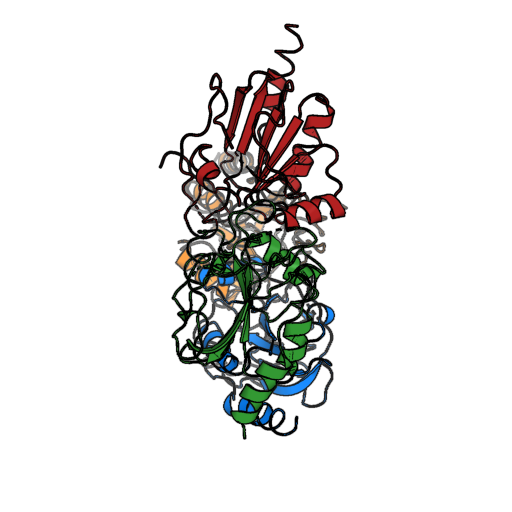ATOM 2989 C CA . GLN C 1 9 ? 58.878 74.454 53.193 1.00 12.01 7 GLN C CA 1
ATOM 2990 C C . GLN C 1 9 ? 57.589 73.930 53.843 1.00 11.81 7 GLN C C 1
ATOM 2991 O O . GLN C 1 9 ? 56.877 73.103 53.289 1.00 12.35 7 GLN C O 1
ATOM 2997 N N . TYR C 1 10 ? 57.370 74.361 55.063 1.00 11.16 8 TYR C N 1
ATOM 2998 C CA . TYR C 1 10 ? 56.223 74.012 55.873 1.00 11.00 8 TYR C CA 1
ATOM 2999 C C . TYR C 1 10 ? 55.502 75.295 56.225 1.00 10.75 8 TYR C C 1
ATOM 3000 O O . TYR C 1 10 ? 55.860 76.019 57.147 1.00 10.89 8 TYR C O 1
ATOM 3009 N N . GLY C 1 11 ? 54.484 75.631 55.453 1.00 11.59 9 GLY C N 1
ATOM 3010 C CA . GLY C 1 11 ? 53.869 76.952 55.551 1.00 11.76 9 GLY C CA 1
ATOM 3011 C C . GLY C 1 11 ? 54.916 78.009 55.342 1.00 12.31 9 GLY C C 1
ATOM 3012 O O . GLY C 1 11 ? 55.651 77.986 54.340 1.00 14.46 9 GLY C O 1
ATOM 3013 N N . ASP C 1 12 ? 55.036 78.922 56.286 1.00 12.25 10 ASP C N 1
ATOM 3014 C CA . ASP C 1 12 ? 55.997 79.999 56.150 1.00 13.46 10 ASP C CA 1
ATOM 3015 C C . ASP C 1 12 ? 57.391 79.630 56.615 1.00 13.67 10 ASP C C 1
ATOM 3016 O O . ASP C 1 12 ? 58.273 80.465 56.577 1.00 14.46 10 ASP C O 1
ATOM 3021 N N . GLU C 1 13 ? 57.592 78.403 57.066 1.00 14.08 11 GLU C N 1
ATOM 3022 C CA . GLU C 1 13 ? 58.880 77.984 57.627 1.00 14.28 11 GLU C CA 1
ATOM 3023 C C . GLU C 1 13 ? 59.661 77.194 56.559 1.00 13.22 11 GLU C C 1
ATOM 3024 O O . GLU C 1 13 ? 59.093 76.376 55.866 1.00 14.12 11 GLU C O 1
ATOM 3038 N N . LEU C 1 15 ? 63.015 74.713 56.334 1.00 9.08 13 LEU C N 1
ATOM 3039 C CA . LEU C 1 15 ? 63.796 73.880 57.263 1.00 9.49 13 LEU C CA 1
ATOM 3040 C C . LEU C 1 15 ? 64.831 72.974 56.548 1.00 8.52 13 LEU C C 1
ATOM 3041 O O . LEU C 1 15 ? 64.527 72.380 55.526 1.00 10.26 13 LEU C O 1
ATOM 3046 N N . PRO C 1 16 ? 66.083 72.889 57.078 1.00 9.77 14 PRO C N 1
ATOM 3047 C CA . PRO C 1 16 ? 66.996 71.900 56.530 1.00 10.06 14 PRO C CA 1
ATOM 3048 C C . PRO C 1 16 ? 66.442 70.466 56.643 1.00 11.10 14 PRO C C 1
ATOM 3049 O O . PRO C 1 16 ? 65.717 70.113 57.614 1.00 10.87 14 PRO C O 1
ATOM 3053 N N . VAL C 1 17 ? 66.732 69.665 55.624 1.00 11.57 15 VAL C N 1
ATOM 3054 C CA . VAL C 1 17 ? 66.538 68.244 55.668 1.00 10.82 15 VAL C CA 1
ATOM 3055 C C . VAL C 1 17 ? 67.886 67.579 55.576 1.00 12.06 15 VAL C C 1
ATOM 3056 O O . VAL C 1 17 ? 68.677 67.877 54.687 1.00 11.08 15 VAL C O 1
ATOM 3060 N N . ILE C 1 18 ? 68.165 66.649 56.483 1.00 12.55 16 ILE C N 1
ATOM 3061 C CA . ILE C 1 18 ? 69.551 66.207 56.693 1.00 12.34 16 ILE C CA 1
ATOM 3062 C C . ILE C 1 18 ? 69.737 64.733 56.397 1.00 13.22 16 ILE C C 1
ATOM 3063 O O . ILE C 1 18 ? 68.880 63.932 56.727 1.00 12.10 16 ILE C O 1
ATOM 3068 N N . GLY C 1 19 ? 70.871 64.393 55.777 1.00 14.67 17 GLY C N 1
ATOM 3069 C CA . GLY C 1 19 ? 71.253 63.010 55.536 1.00 15.68 17 GLY C CA 1
ATOM 3070 C C . GLY C 1 19 ? 71.277 62.698 54.049 1.00 16.60 17 GLY C C 1
ATOM 3071 O O . GLY C 1 19 ? 71.004 63.566 53.231 1.00 17.45 17 GLY C O 1
ATOM 3072 N N . ASP C 1 20 ? 71.565 61.450 53.703 1.00 18.54 18 ASP C N 1
ATOM 3073 C CA . ASP C 1 20 ? 71.697 61.052 52.288 1.00 20.04 18 ASP C CA 1
ATOM 3074 C C . ASP C 1 20 ? 70.437 60.320 51.815 1.00 18.40 18 ASP C C 1
ATOM 3075 O O . ASP C 1 20 ? 70.114 59.217 52.281 1.00 20.61 18 ASP C O 1
ATOM 3080 N N . PHE C 1 21 ? 69.692 60.965 50.941 1.00 16.12 19 PHE C N 1
ATOM 3081 C CA . PHE C 1 21 ? 68.401 60.422 50.466 1.00 15.95 19 PHE C CA 1
ATOM 3082 C C . PHE C 1 21 ? 68.730 59.383 49.414 1.00 14.71 19 PHE C C 1
ATOM 3083 O O . PHE C 1 21 ? 69.507 59.681 48.520 1.00 13.78 19 PHE C O 1
ATOM 3091 N N . PRO C 1 22 ? 68.173 58.167 49.522 1.00 14.61 20 PRO C N 1
ATOM 3092 C CA . PRO C 1 22 ? 68.446 57.183 48.472 1.00 14.80 20 PRO C CA 1
ATOM 3093 C C . PRO C 1 22 ? 68.078 57.670 47.081 1.00 14.75 20 PRO C C 1
ATOM 3094 O O . PRO C 1 22 ? 67.023 58.319 46.904 1.00 16.77 20 PRO C O 1
ATOM 3098 N N . ARG C 1 23 ? 68.925 57.287 46.118 1.00 15.07 21 ARG C N 1
ATOM 3099 C CA . ARG C 1 23 ? 68.804 57.610 44.703 1.00 16.03 21 ARG C CA 1
ATOM 3100 C C . ARG C 1 23 ? 68.587 56.340 43.838 1.00 14.70 21 ARG C C 1
ATOM 3101 O O . ARG C 1 23 ? 68.899 55.219 44.238 1.00 12.12 21 ARG C O 1
ATOM 3109 N N . LYS C 1 24 ? 68.161 56.559 42.600 1.00 13.92 22 LYS C N 1
ATOM 3110 C CA . LYS C 1 24 ? 68.021 55.473 41.609 1.00 15.08 22 LYS C CA 1
ATOM 3111 C C . LYS C 1 24 ? 69.288 54.620 41.577 1.00 14.96 22 LYS C C 1
ATOM 3112 O O . LYS C 1 24 ? 70.409 55.180 41.546 1.00 12.66 22 LYS C O 1
ATOM 3118 N N . GLY C 1 25 ? 69.112 53.292 41.579 1.00 12.86 23 GLY C N 1
ATOM 3119 C CA . GLY C 1 25 ? 70.230 52.375 41.556 1.00 13.99 23 GLY C CA 1
ATOM 3120 C C . GLY C 1 25 ? 70.789 51.930 42.898 1.00 12.96 23 GLY C C 1
ATOM 3121 O O . GLY C 1 25 ? 71.428 50.894 42.989 1.00 13.55 23 GLY C O 1
ATOM 3122 N N . ASP C 1 26 ? 70.541 52.719 43.938 1.00 13.58 24 ASP C N 1
ATOM 3123 C CA . ASP C 1 26 ? 70.875 52.353 45.315 1.00 13.86 24 ASP C CA 1
ATOM 3124 C C . ASP C 1 26 ? 70.002 51.185 45.820 1.00 13.29 24 ASP C C 1
ATOM 3125 O O . ASP C 1 26 ? 68.822 51.055 45.430 1.00 11.97 24 ASP C O 1
ATOM 3130 N N . TYR C 1 27 ? 70.581 50.371 46.696 1.00 12.20 25 TYR C N 1
ATOM 3131 C CA . TYR C 1 27 ? 69.782 49.482 47.536 1.00 13.06 25 TYR C CA 1
ATOM 3132 C C . TYR C 1 27 ? 69.206 50.303 48.715 1.00 14.48 25 TYR C C 1
ATOM 3133 O O . TYR C 1 27 ? 69.907 51.157 49.314 1.00 15.38 25 TYR C O 1
ATOM 3142 N N . LEU C 1 28 ? 67.982 50.004 49.084 1.00 13.32 26 LEU C N 1
ATOM 3143 C CA . LEU C 1 28 ? 67.388 50.612 50.294 1.00 13.31 26 LEU C CA 1
ATOM 3144 C C . LEU C 1 28 ? 68.276 50.347 51.493 1.00 11.91 26 LEU C C 1
ATOM 3145 O O . LEU C 1 28 ? 68.648 49.194 51.749 1.00 11.08 26 LEU C O 1
ATOM 3150 N N . PRO C 1 29 ? 68.563 51.392 52.290 1.00 11.74 27 PRO C N 1
ATOM 3151 C CA . PRO C 1 29 ? 69.180 51.141 53.581 1.00 12.01 27 PRO C CA 1
ATOM 3152 C C . PRO C 1 29 ? 68.296 50.262 54.487 1.00 12.62 27 PRO C C 1
ATOM 3153 O O . PRO C 1 29 ? 67.061 50.310 54.403 1.00 13.96 27 PRO C O 1
ATOM 3157 N N . SER C 1 30 ? 68.951 49.433 55.296 1.00 13.99 28 SER C N 1
ATOM 3158 C CA . SER C 1 30 ? 68.245 48.581 56.275 1.00 15.66 28 SER C CA 1
ATOM 3159 C C . SER C 1 30 ? 67.500 49.492 57.242 1.00 15.25 28 SER C C 1
ATOM 3160 O O . SER C 1 30 ? 67.822 50.657 57.394 1.00 15.57 28 SER C O 1
ATOM 3163 N N . PHE C 1 31 ? 66.401 49.024 57.803 1.00 16.13 29 PHE C N 1
ATOM 3164 C CA . PHE C 1 31 ? 65.805 49.738 58.912 1.00 16.20 29 PHE C CA 1
ATOM 3165 C C . PHE C 1 31 ? 65.237 48.756 59.944 1.00 17.13 29 PHE C C 1
ATOM 3166 O O . PHE C 1 31 ? 65.049 47.563 59.633 1.00 16.74 29 PHE C O 1
ATOM 3182 N N . LEU C 1 33 ? 62.143 49.138 62.365 1.00 13.68 31 LEU C N 1
ATOM 3183 C CA . LEU C 1 33 ? 60.976 50.004 62.734 1.00 12.85 31 LEU C CA 1
ATOM 3184 C C . LEU C 1 33 ? 59.968 49.157 63.472 1.00 11.30 31 LEU C C 1
ATOM 3185 O O . LEU C 1 33 ? 60.241 47.990 63.722 1.00 11.96 31 LEU C O 1
ATOM 3190 N N . VAL C 1 34 ? 58.837 49.731 63.869 1.00 11.31 32 VAL C N 1
ATOM 3191 C CA . VAL C 1 34 ? 57.849 49.027 64.639 1.00 10.72 32 VAL C CA 1
ATOM 3192 C C . VAL C 1 34 ? 56.496 49.281 63.973 1.00 10.93 32 VAL C C 1
ATOM 3193 O O . VAL C 1 34 ? 56.138 50.445 63.699 1.00 11.88 32 VAL C O 1
ATOM 3197 N N . ASP C 1 35 ? 55.739 48.239 63.656 1.00 11.68 33 ASP C N 1
ATOM 3198 C CA . ASP C 1 35 ? 54.465 48.440 62.971 1.00 11.39 33 ASP C CA 1
ATOM 3199 C C . ASP C 1 35 ? 53.384 48.813 63.947 1.00 12.94 33 ASP C C 1
ATOM 3200 O O . ASP C 1 35 ? 53.597 48.859 65.159 1.00 10.57 33 ASP C O 1
ATOM 3205 N N . ASP C 1 36 ? 52.200 49.065 63.398 1.00 13.02 34 ASP C N 1
ATOM 3206 C CA . ASP C 1 36 ? 51.096 49.571 64.200 1.00 15.51 34 ASP C CA 1
ATOM 3207 C C . ASP C 1 36 ? 50.527 48.582 65.198 1.00 14.90 34 ASP C C 1
ATOM 3208 O O . ASP C 1 36 ? 49.769 49.001 66.101 1.00 16.99 34 ASP C O 1
ATOM 3213 N N . GLN C 1 37 ? 50.914 47.298 65.094 1.00 13.96 35 GLN C N 1
ATOM 3214 C CA . GLN C 1 37 ? 50.581 46.298 66.098 1.00 14.80 35 GLN C CA 1
ATOM 3215 C C . GLN C 1 37 ? 51.749 46.007 67.030 1.00 12.16 35 GLN C C 1
ATOM 3216 O O . GLN C 1 37 ? 51.725 45.044 67.750 1.00 11.98 35 GLN C O 1
ATOM 3222 N N . LYS C 1 38 ? 52.729 46.900 67.044 1.00 10.74 36 LYS C N 1
ATOM 3223 C CA . LYS C 1 38 ? 53.860 46.859 67.988 1.00 10.28 36 LYS C CA 1
ATOM 3224 C C . LYS C 1 38 ? 54.887 45.766 67.690 1.00 10.72 36 LYS C C 1
ATOM 3225 O O . LYS C 1 38 ? 55.771 45.509 68.492 1.00 9.65 36 LYS C O 1
ATOM 3231 N N . HIS C 1 39 ? 54.816 45.221 66.479 1.00 10.86 37 HIS C N 1
ATOM 3232 C CA . HIS C 1 39 ? 55.764 44.215 66.016 1.00 10.71 37 HIS C CA 1
ATOM 3233 C C . HIS C 1 39 ? 56.974 44.824 65.307 1.00 9.91 37 HIS C C 1
ATOM 3234 O O . HIS C 1 39 ? 56.873 45.774 64.580 1.00 10.26 37 HIS C O 1
ATOM 3241 N N . ASP C 1 40 ? 58.115 44.224 65.520 1.00 10.96 38 ASP C N 1
ATOM 3242 C CA . ASP C 1 40 ? 59.323 44.644 64.788 1.00 12.96 38 ASP C CA 1
ATOM 3243 C C . ASP C 1 40 ? 59.113 44.526 63.264 1.00 13.80 38 ASP C C 1
ATOM 3244 O O . ASP C 1 40 ? 58.490 43.566 62.792 1.00 14.00 38 ASP C O 1
ATOM 3249 N N . ALA C 1 41 ? 59.612 45.496 62.509 1.00 13.74 39 ALA C N 1
ATOM 3250 C CA . ALA C 1 41 ? 59.546 45.511 61.028 1.00 15.94 39 ALA C CA 1
ATOM 3251 C C . ALA C 1 41 ? 60.912 45.916 60.443 1.00 16.83 39 ALA C C 1
ATOM 3252 O O . ALA C 1 41 ? 61.452 46.957 60.743 1.00 18.45 39 ALA C O 1
ATOM 3254 N N . ALA C 1 42 ? 61.461 45.046 59.624 1.00 17.83 40 ALA C N 1
ATOM 3255 C CA . ALA C 1 42 ? 62.718 45.258 58.950 1.00 18.27 40 ALA C CA 1
ATOM 3256 C C . ALA C 1 42 ? 62.419 45.148 57.460 1.00 19.16 40 ALA C C 1
ATOM 3257 O O . ALA C 1 42 ? 61.342 44.709 57.075 1.00 18.20 40 ALA C O 1
ATOM 3259 N N . LEU C 1 43 ? 63.381 45.492 56.616 1.00 22.54 41 LEU C N 1
ATOM 3260 C CA . LEU C 1 43 ? 63.179 45.340 55.167 1.00 23.98 41 LEU C CA 1
ATOM 3261 C C . LEU C 1 43 ? 62.804 43.963 54.780 1.00 24.13 41 LEU C C 1
ATOM 3262 O O . LEU C 1 43 ? 61.960 43.779 53.958 1.00 23.16 41 LEU C O 1
ATOM 3267 N N . GLU C 1 44 ? 63.430 42.977 55.413 1.00 26.20 42 GLU C N 1
ATOM 3268 C CA . GLU C 1 44 ? 63.144 41.578 55.115 1.00 27.94 42 GLU C CA 1
ATOM 3269 C C . GLU C 1 44 ? 61.743 41.155 55.530 1.00 27.24 42 GLU C C 1
ATOM 3270 O O . GLU C 1 44 ? 61.241 40.106 55.104 1.00 28.89 42 GLU C O 1
ATOM 3276 N N . SER C 1 45 ? 61.058 41.985 56.303 1.00 25.90 43 SER C N 1
ATOM 3277 C CA . SER C 1 45 ? 59.614 41.796 56.526 1.00 25.61 43 SER C CA 1
ATOM 3278 C C . SER C 1 45 ? 58.766 41.972 55.269 1.00 25.66 43 SER C C 1
ATOM 3279 O O . SER C 1 45 ? 57.587 41.643 55.288 1.00 27.18 43 SER C O 1
ATOM 3282 N N . PHE C 1 46 ? 59.297 42.575 54.226 1.00 24.04 44 PHE C N 1
ATOM 3283 C CA . PHE C 1 46 ? 58.482 42.853 53.035 1.00 23.13 44 PHE C CA 1
ATOM 3284 C C . PHE C 1 46 ? 59.117 42.111 51.880 1.00 24.19 44 PHE C C 1
ATOM 3285 O O . PHE C 1 46 ? 59.657 42.680 50.933 1.00 22.93 44 PHE C O 1
ATOM 3293 N N . SER C 1 47 ? 59.079 40.789 52.011 1.00 25.26 45 SER C N 1
ATOM 3294 C CA . SER C 1 47 ? 59.812 39.958 51.062 1.00 25.93 45 SER C CA 1
ATOM 3295 C C . SER C 1 47 ? 58.972 39.691 49.818 1.00 24.53 45 SER C C 1
ATOM 3296 O O . SER C 1 47 ? 57.725 39.741 49.835 1.00 24.67 45 SER C O 1
ATOM 3299 N N . HIS C 1 48 ? 59.705 39.486 48.735 1.00 22.66 46 HIS C N 1
ATOM 3300 C CA . HIS C 1 48 ? 59.183 39.094 47.444 1.00 22.36 46 HIS C CA 1
ATOM 3301 C C . HIS C 1 48 ? 58.177 40.072 46.954 1.00 20.35 46 HIS C C 1
ATOM 3302 O O . HIS C 1 48 ? 57.131 39.684 46.395 1.00 18.97 46 HIS C O 1
ATOM 3309 N N . THR C 1 49 ? 58.452 41.346 47.181 1.00 17.82 47 THR C N 1
ATOM 3310 C CA . THR C 1 49 ? 57.523 42.340 46.679 1.00 16.51 47 THR C CA 1
ATOM 3311 C C . THR C 1 49 ? 58.178 43.651 46.328 1.00 15.28 47 THR C C 1
ATOM 3312 O O . THR C 1 49 ? 59.014 44.129 47.082 1.00 15.23 47 THR C O 1
ATOM 3316 N N . PRO C 1 50 ? 57.787 44.242 45.191 1.00 14.76 48 PRO C N 1
ATOM 3317 C CA . PRO C 1 50 ? 58.135 45.664 45.015 1.00 15.69 48 PRO C CA 1
ATOM 3318 C C . PRO C 1 50 ? 57.355 46.520 45.976 1.00 14.66 48 PRO C C 1
ATOM 3319 O O . PRO C 1 50 ? 56.301 46.121 46.503 1.00 14.35 48 PRO C O 1
ATOM 3323 N N . LYS C 1 51 ? 57.854 47.707 46.211 1.00 14.15 49 LYS C N 1
ATOM 3324 C CA . LYS C 1 51 ? 57.227 48.542 47.211 1.00 15.06 49 LYS C CA 1
ATOM 3325 C C . LYS C 1 51 ? 57.378 50.031 46.938 1.00 14.55 49 LYS C C 1
ATOM 3326 O O . LYS C 1 51 ? 58.309 50.483 46.244 1.00 13.31 49 LYS C O 1
ATOM 3332 N N . LEU C 1 52 ? 56.409 50.770 47.453 1.00 13.06 50 LEU C N 1
ATOM 3333 C CA . LEU C 1 52 ? 56.448 52.198 47.422 1.00 12.96 50 LEU C CA 1
ATOM 3334 C C . LEU C 1 52 ? 56.466 52.630 48.861 1.00 13.67 50 LEU C C 1
ATOM 3335 O O . LEU C 1 52 ? 55.484 52.432 49.624 1.00 14.25 50 LEU C O 1
ATOM 3340 N N . ILE C 1 53 ? 57.587 53.212 49.251 1.00 13.26 51 ILE C N 1
ATOM 3341 C CA . ILE C 1 53 ? 57.783 53.681 50.603 1.00 14.16 51 ILE C CA 1
ATOM 3342 C C . ILE C 1 53 ? 57.525 55.161 50.633 1.00 14.29 51 ILE C C 1
ATOM 3343 O O . ILE C 1 53 ? 58.142 55.910 49.833 1.00 14.82 51 ILE C O 1
ATOM 3348 N N . VAL C 1 54 ? 56.678 55.589 51.578 1.00 13.82 52 VAL C N 1
ATOM 3349 C CA A VAL C 1 54 ? 56.402 56.997 51.753 0.60 13.57 52 VAL C CA 1
ATOM 3350 C CA B VAL C 1 54 ? 56.394 56.985 51.742 0.40 13.68 52 VAL C CA 1
ATOM 3351 C C . VAL C 1 54 ? 56.636 57.376 53.184 1.00 15.00 52 VAL C C 1
ATOM 3352 O O . VAL C 1 54 ? 56.135 56.719 54.108 1.00 15.75 52 VAL C O 1
ATOM 3359 N N . THR C 1 55 ? 57.424 58.441 53.377 1.00 14.20 53 THR C N 1
ATOM 3360 C CA . THR C 1 55 ? 57.510 59.109 54.653 1.00 14.61 53 THR C CA 1
ATOM 3361 C C . THR C 1 55 ? 56.501 60.276 54.618 1.00 14.93 53 THR C C 1
ATOM 3362 O O . THR C 1 55 ? 56.358 60.996 53.636 1.00 14.91 53 THR C O 1
ATOM 3366 N N . LEU C 1 56 ? 55.801 60.437 55.716 1.00 14.18 54 LEU C N 1
ATOM 3367 C CA . LEU C 1 56 ? 54.842 61.537 55.875 1.00 14.64 54 LEU C CA 1
ATOM 3368 C C . LEU C 1 56 ? 55.128 62.220 57.187 1.00 13.26 54 LEU C C 1
ATOM 3369 O O . LEU C 1 56 ? 55.766 61.640 58.061 1.00 14.29 54 LEU C O 1
ATOM 3374 N N . LEU C 1 57 ? 54.618 63.440 57.358 1.00 13.48 55 LEU C N 1
ATOM 3375 C CA . LEU C 1 57 ? 54.834 64.075 58.661 1.00 12.39 55 LEU C CA 1
ATOM 3376 C C . LEU C 1 57 ? 54.095 63.281 59.742 1.00 13.07 55 LEU C C 1
ATOM 3377 O O . LEU C 1 57 ? 54.672 62.936 60.800 1.00 12.41 55 LEU C O 1
ATOM 3382 N N . SER C 1 58 ? 52.832 62.992 59.482 1.00 12.27 56 SER C N 1
ATOM 3383 C CA . SER C 1 58 ? 52.004 62.256 60.416 1.00 13.74 56 SER C CA 1
ATOM 3384 C C . SER C 1 58 ? 50.741 61.847 59.699 1.00 12.96 56 SER C C 1
ATOM 3385 O O . SER C 1 58 ? 50.217 62.603 58.876 1.00 15.14 56 SER C O 1
ATOM 3388 N N . VAL C 1 59 ? 50.216 60.689 60.059 1.00 13.82 57 VAL C N 1
ATOM 3389 C CA . VAL C 1 59 ? 48.886 60.302 59.614 1.00 13.39 57 VAL C CA 1
ATOM 3390 C C . VAL C 1 59 ? 47.774 61.208 60.180 1.00 15.22 57 VAL C C 1
ATOM 3391 O O . VAL C 1 59 ? 46.671 61.176 59.667 1.00 16.10 57 VAL C O 1
ATOM 3395 N N . ASP C 1 60 ? 48.079 62.010 61.211 1.00 14.56 58 ASP C N 1
ATOM 3396 C CA . ASP C 1 60 ? 47.166 62.953 61.836 1.00 15.23 58 ASP C CA 1
ATOM 3397 C C . ASP C 1 60 ? 47.322 64.401 61.347 1.00 14.86 58 ASP C C 1
ATOM 3398 O O . ASP C 1 60 ? 46.631 65.298 61.851 1.00 15.09 58 ASP C O 1
ATOM 3403 N N . GLU C 1 61 ? 48.236 64.624 60.379 1.00 13.56 59 GLU C N 1
ATOM 3404 C CA . GLU C 1 61 ? 48.214 65.825 59.555 1.00 14.13 59 GLU C CA 1
ATOM 3405 C C . GLU C 1 61 ? 47.171 65.620 58.419 1.00 15.88 59 GLU C C 1
ATOM 3406 O O . GLU C 1 61 ? 46.782 64.486 58.123 1.00 15.33 59 GLU C O 1
ATOM 3412 N N . ASP C 1 62 ? 46.681 66.733 57.869 1.00 16.31 60 ASP C N 1
ATOM 3413 C CA . ASP C 1 62 ? 45.668 66.714 56.794 1.00 18.13 60 ASP C CA 1
ATOM 3414 C C . ASP C 1 62 ? 46.370 67.128 55.474 1.00 17.65 60 ASP C C 1
ATOM 3415 O O . ASP C 1 62 ? 46.817 66.251 54.723 1.00 17.19 60 ASP C O 1
ATOM 3420 N N . GLU C 1 63 ? 46.512 68.431 55.247 1.00 16.53 61 GLU C N 1
ATOM 3421 C CA . GLU C 1 63 ? 47.155 68.964 54.051 1.00 17.63 61 GLU C CA 1
ATOM 3422 C C . GLU C 1 63 ? 48.670 68.943 54.089 1.00 16.69 61 GLU C C 1
ATOM 3423 O O . GLU C 1 63 ? 49.312 68.959 53.041 1.00 15.79 61 GLU C O 1
ATOM 3429 N N . HIS C 1 64 ? 49.226 69.009 55.292 1.00 15.15 62 HIS C N 1
ATOM 3430 C CA . HIS C 1 64 ? 50.689 69.015 55.468 1.00 14.30 62 HIS C CA 1
ATOM 3431 C C . HIS C 1 64 ? 51.259 67.589 55.512 1.00 14.36 62 HIS C C 1
ATOM 3432 O O . HIS C 1 64 ? 51.530 67.027 56.584 1.00 13.77 62 HIS C O 1
ATOM 3439 N N . ALA C 1 65 ? 51.456 67.034 54.323 1.00 13.78 63 ALA C N 1
ATOM 3440 C CA . ALA C 1 65 ? 52.023 65.710 54.140 1.00 14.11 63 ALA C CA 1
ATOM 3441 C C . ALA C 1 65 ? 51.467 64.726 55.141 1.00 13.34 63 ALA C C 1
ATOM 3442 O O . ALA C 1 65 ? 52.149 64.195 55.997 1.00 14.20 63 ALA C O 1
ATOM 3444 N N . GLY C 1 66 ? 50.193 64.462 54.991 1.00 14.20 64 GLY C N 1
ATOM 3445 C CA . GLY C 1 66 ? 49.500 63.686 55.922 1.00 12.44 64 GLY C CA 1
ATOM 3446 C C . GLY C 1 66 ? 48.508 62.815 55.184 1.00 13.66 64 GLY C C 1
ATOM 3447 O O . GLY C 1 66 ? 48.853 62.141 54.219 1.00 14.01 64 GLY C O 1
ATOM 3448 N N . LEU C 1 67 ? 47.288 62.812 55.698 1.00 12.26 65 LEU C N 1
ATOM 3449 C CA . LEU C 1 67 ? 46.273 61.845 55.231 1.00 13.69 65 LEU C CA 1
ATOM 3450 C C . LEU C 1 67 ? 45.813 62.120 53.786 1.00 13.41 65 LEU C C 1
ATOM 3451 O O . LEU C 1 67 ? 45.548 61.164 53.039 1.00 13.49 65 LEU C O 1
ATOM 3456 N N . LEU C 1 68 ? 45.768 63.385 53.366 1.00 13.53 66 LEU C N 1
ATOM 3457 C CA A LEU C 1 68 ? 45.418 63.702 51.991 0.60 14.74 66 LEU C CA 1
ATOM 3458 C CA B LEU C 1 68 ? 45.430 63.739 51.989 0.40 13.92 66 LEU C CA 1
ATOM 3459 C C . LEU C 1 68 ? 46.478 63.168 51.012 1.00 14.44 66 LEU C C 1
ATOM 3460 O O . LEU C 1 68 ? 46.117 62.539 49.977 1.00 13.90 66 LEU C O 1
ATOM 3469 N N . LEU C 1 69 ? 47.777 63.334 51.340 1.00 14.17 67 LEU C N 1
ATOM 3470 C CA . LEU C 1 69 ? 48.851 62.826 50.488 1.00 13.12 67 LEU C CA 1
ATOM 3471 C C . LEU C 1 69 ? 48.829 61.279 50.506 1.00 14.32 67 LEU C C 1
ATOM 3472 O O . LEU C 1 69 ? 48.980 60.639 49.451 1.00 14.12 67 LEU C O 1
ATOM 3477 N N . LEU C 1 70 ? 48.572 60.687 51.683 1.00 14.53 68 LEU C N 1
ATOM 3478 C CA A LEU C 1 70 ? 48.470 59.239 51.801 0.60 15.25 68 LEU C CA 1
ATOM 3479 C CA B LEU C 1 70 ? 48.454 59.232 51.800 0.40 15.21 68 LEU C CA 1
ATOM 3480 C C . LEU C 1 70 ? 47.334 58.699 50.911 1.00 15.52 68 LEU C C 1
ATOM 3481 O O . LEU C 1 70 ? 47.527 57.725 50.183 1.00 14.68 68 LEU C O 1
ATOM 3490 N N . ARG C 1 71 ? 46.192 59.355 50.929 1.00 15.98 69 ARG C N 1
ATOM 3491 C CA . ARG C 1 71 ? 45.053 58.844 50.135 1.00 16.78 69 ARG C CA 1
ATOM 3492 C C . ARG C 1 71 ? 45.318 58.991 48.629 1.00 16.82 69 ARG C C 1
ATOM 3493 O O . ARG C 1 71 ? 44.963 58.099 47.855 1.00 16.19 69 ARG C O 1
ATOM 3501 N N . GLU C 1 72 ? 45.987 60.069 48.235 1.00 15.98 70 GLU C N 1
ATOM 3502 C CA . GLU C 1 72 ? 46.344 60.215 46.833 1.00 16.35 70 GLU C CA 1
ATOM 3503 C C . GLU C 1 72 ? 47.329 59.138 46.391 1.00 14.93 70 GLU C C 1
ATOM 3504 O O . GLU C 1 72 ? 47.220 58.617 45.287 1.00 14.17 70 GLU C O 1
ATOM 3510 N N . THR C 1 73 ? 48.319 58.842 47.248 1.00 14.92 71 THR C N 1
ATOM 3511 C CA . THR C 1 73 ? 49.285 57.815 46.950 1.00 15.50 71 THR C CA 1
ATOM 3512 C C . THR C 1 73 ? 48.583 56.458 46.793 1.00 16.09 71 THR C C 1
ATOM 3513 O O . THR C 1 73 ? 48.880 55.700 45.869 1.00 15.65 71 THR C O 1
ATOM 3517 N N . ARG C 1 74 ? 47.670 56.142 47.717 1.00 16.15 72 ARG C N 1
ATOM 3518 C CA . ARG C 1 74 ? 46.946 54.852 47.630 1.00 16.81 72 ARG C CA 1
ATOM 3519 C C . ARG C 1 74 ? 46.082 54.770 46.361 1.00 16.77 72 ARG C C 1
ATOM 3520 O O . ARG C 1 74 ? 45.991 53.700 45.718 1.00 17.15 72 ARG C O 1
ATOM 3528 N N . ARG C 1 75 ? 45.438 55.877 45.994 1.00 16.11 73 ARG C N 1
ATOM 3529 C CA . ARG C 1 75 ? 44.662 55.921 44.768 1.00 17.08 73 ARG C CA 1
ATOM 3530 C C . ARG C 1 75 ? 45.556 55.672 43.535 1.00 15.95 73 ARG C C 1
ATOM 3531 O O . ARG C 1 75 ? 45.216 54.891 42.656 1.00 14.89 73 ARG C O 1
ATOM 3539 N N . PHE C 1 76 ? 46.697 56.325 43.476 1.00 14.39 74 PHE C N 1
ATOM 3540 C CA . PHE C 1 76 ? 47.654 56.092 42.417 1.00 15.40 74 PHE C CA 1
ATOM 3541 C C . PHE C 1 76 ? 48.025 54.605 42.302 1.00 15.16 74 PHE C C 1
ATOM 3542 O O . PHE C 1 76 ? 48.077 54.036 41.187 1.00 14.58 74 PHE C O 1
ATOM 3550 N N . LEU C 1 77 ? 48.200 53.966 43.451 1.00 14.92 75 LEU C N 1
ATOM 3551 C CA . LEU C 1 77 ? 48.668 52.557 43.507 1.00 15.26 75 LEU C CA 1
ATOM 3552 C C . LEU C 1 77 ? 47.628 51.549 43.097 1.00 16.33 75 LEU C C 1
ATOM 3553 O O . LEU C 1 77 ? 47.949 50.387 42.801 1.00 14.49 75 LEU C O 1
ATOM 3558 N N . ASP C 1 78 ? 46.372 51.988 43.041 1.00 16.59 76 ASP C N 1
ATOM 3559 C CA . ASP C 1 78 ? 45.276 51.105 42.627 1.00 18.91 76 ASP C CA 1
ATOM 3560 C C . ASP C 1 78 ? 45.495 50.520 41.246 1.00 17.72 76 ASP C C 1
ATOM 3561 O O . ASP C 1 78 ? 44.986 49.449 40.945 1.00 19.00 76 ASP C O 1
ATOM 3566 N N . SER C 1 79 ? 46.185 51.232 40.369 1.00 16.61 77 SER C N 1
ATOM 3567 C CA . SER C 1 79 ? 46.591 50.677 39.062 1.00 16.68 77 SER C CA 1
ATOM 3568 C C . SER C 1 79 ? 47.806 49.753 39.050 1.00 14.84 77 SER C C 1
ATOM 3569 O O . SER C 1 79 ? 48.163 49.259 37.994 1.00 14.70 77 SER C O 1
ATOM 3572 N N . TRP C 1 80 ? 48.463 49.551 40.189 1.00 14.44 78 TRP C N 1
ATOM 3573 C CA . TRP C 1 80 ? 49.710 48.846 40.268 1.00 13.08 78 TRP C CA 1
ATOM 3574 C C . TRP C 1 80 ? 49.604 47.775 41.388 1.00 13.32 78 TRP C C 1
ATOM 3575 O O . TRP C 1 80 ? 50.125 47.941 42.466 1.00 11.80 78 TRP C O 1
ATOM 3586 N N . PRO C 1 81 ? 48.898 46.683 41.095 1.00 13.73 79 PRO C N 1
ATOM 3587 C CA . PRO C 1 81 ? 48.520 45.713 42.133 1.00 13.58 79 PRO C CA 1
ATOM 3588 C C . PRO C 1 81 ? 49.689 45.021 42.847 1.00 13.62 79 PRO C C 1
ATOM 3589 O O . PRO C 1 81 ? 49.459 44.518 43.941 1.00 12.34 79 PRO C O 1
ATOM 3593 N N . HIS C 1 82 ? 50.886 45.016 42.261 1.00 11.65 80 HIS C N 1
ATOM 3594 C CA . HIS C 1 82 ? 52.038 44.402 42.924 1.00 12.86 80 HIS C CA 1
ATOM 3595 C C . HIS C 1 82 ? 52.821 45.305 43.849 1.00 12.84 80 HIS C C 1
ATOM 3596 O O . HIS C 1 82 ? 53.672 44.800 44.572 1.00 13.30 80 HIS C O 1
ATOM 3603 N N . LEU C 1 83 ? 52.527 46.605 43.891 1.00 12.74 81 LEU C N 1
ATOM 3604 C CA . LEU C 1 83 ? 53.344 47.556 44.679 1.00 14.09 81 LEU C CA 1
ATOM 3605 C C . LEU C 1 83 ? 52.779 47.721 46.093 1.00 13.80 81 LEU C C 1
ATOM 3606 O O . LEU C 1 83 ? 51.675 48.208 46.262 1.00 13.93 81 LEU C O 1
ATOM 3611 N N . LYS C 1 84 ? 53.529 47.288 47.088 1.00 12.73 82 LYS C N 1
ATOM 3612 C CA . LYS C 1 84 ? 53.075 47.356 48.457 1.00 13.41 82 LYS C CA 1
ATOM 3613 C C . LYS C 1 84 ? 53.362 48.777 48.966 1.00 13.90 82 LYS C C 1
ATOM 3614 O O . LYS C 1 84 ? 54.494 49.249 48.870 1.00 13.41 82 LYS C O 1
ATOM 3620 N N . LEU C 1 85 ? 52.352 49.427 49.527 1.00 13.41 83 LEU C N 1
ATOM 3621 C CA . LEU C 1 85 ? 52.498 50.737 50.131 1.00 13.24 83 LEU C CA 1
ATOM 3622 C C . LEU C 1 85 ? 52.951 50.630 51.582 1.00 12.84 83 LEU C C 1
ATOM 3623 O O . LEU C 1 85 ? 52.288 50.011 52.404 1.00 13.50 83 LEU C O 1
ATOM 3628 N N . ILE C 1 86 ? 54.108 51.226 51.878 1.00 12.80 84 ILE C N 1
ATOM 3629 C CA . ILE C 1 86 ? 54.702 51.221 53.199 1.00 13.29 84 ILE C CA 1
ATOM 3630 C C . ILE C 1 86 ? 54.830 52.671 53.648 1.00 12.48 84 ILE C C 1
ATOM 3631 O O . ILE C 1 86 ? 55.560 53.445 53.048 1.00 14.19 84 ILE C O 1
ATOM 3636 N N . VAL C 1 87 ? 54.090 53.031 54.679 1.00 12.53 85 VAL C N 1
ATOM 3637 C CA . VAL C 1 87 ? 54.097 54.383 55.238 1.00 13.25 85 VAL C CA 1
ATOM 3638 C C . VAL C 1 87 ? 54.927 54.432 56.535 1.00 13.32 85 VAL C C 1
ATOM 3639 O O . VAL C 1 87 ? 54.794 53.581 57.413 1.00 12.84 85 VAL C O 1
ATOM 3643 N N . ILE C 1 88 ? 55.842 55.387 56.607 1.00 12.35 86 ILE C N 1
ATOM 3644 C CA . ILE C 1 88 ? 56.685 55.536 57.744 1.00 11.65 86 ILE C CA 1
ATOM 3645 C C . ILE C 1 88 ? 56.558 56.928 58.321 1.00 11.54 86 ILE C C 1
ATOM 3646 O O . ILE C 1 88 ? 56.673 57.919 57.588 1.00 12.37 86 ILE C O 1
ATOM 3651 N N . THR C 1 89 ? 56.359 57.019 59.622 1.00 11.03 87 THR C N 1
ATOM 3652 C CA . THR C 1 89 ? 56.253 58.319 60.294 1.00 12.03 87 THR C CA 1
ATOM 3653 C C . THR C 1 89 ? 56.708 58.201 61.724 1.00 11.63 87 THR C C 1
ATOM 3654 O O . THR C 1 89 ? 56.941 57.103 62.228 1.00 11.42 87 THR C O 1
ATOM 3658 N N . VAL C 1 90 ? 56.760 59.339 62.421 1.00 12.14 88 VAL C N 1
ATOM 3659 C CA . VAL C 1 90 ? 57.125 59.385 63.831 1.00 11.97 88 VAL C CA 1
ATOM 3660 C C . VAL C 1 90 ? 55.896 59.144 64.746 1.00 11.43 88 VAL C C 1
ATOM 3661 O O . VAL C 1 90 ? 56.011 59.186 65.964 1.00 13.13 88 VAL C O 1
ATOM 3665 N N . ASP C 1 91 ? 54.709 58.938 64.173 1.00 11.23 89 ASP C N 1
ATOM 3666 C CA . ASP C 1 91 ? 53.563 58.589 64.997 1.00 10.73 89 ASP C CA 1
ATOM 3667 C C . ASP C 1 91 ? 53.878 57.335 65.782 1.00 10.99 89 ASP C C 1
ATOM 3668 O O . ASP C 1 91 ? 54.664 56.494 65.334 1.00 11.38 89 ASP C O 1
ATOM 3673 N N . SER C 1 92 ? 53.314 57.243 66.982 1.00 10.47 90 SER C N 1
ATOM 3674 C CA . SER C 1 92 ? 53.409 56.026 67.777 1.00 9.83 90 SER C CA 1
ATOM 3675 C C . SER C 1 92 ? 52.684 54.855 67.112 1.00 10.51 90 SER C C 1
ATOM 3676 O O . SER C 1 92 ? 51.692 55.073 66.370 1.00 9.85 90 SER C O 1
ATOM 3679 N N . PRO C 1 93 ? 53.126 53.621 67.421 1.00 9.18 91 PRO C N 1
ATOM 3680 C CA . PRO C 1 93 ? 52.381 52.495 66.931 1.00 9.62 91 PRO C CA 1
ATOM 3681 C C . PRO C 1 93 ? 50.887 52.596 67.313 1.00 8.64 91 PRO C C 1
ATOM 3682 O O . PRO C 1 93 ? 50.042 52.311 66.493 1.00 9.56 91 PRO C O 1
ATOM 3686 N N . SER C 1 94 ? 50.579 53.077 68.530 1.00 9.56 92 SER C N 1
ATOM 3687 C CA . SER C 1 94 ? 49.191 53.222 68.996 1.00 9.01 92 SER C CA 1
ATOM 3688 C C . SER C 1 94 ? 48.366 54.186 68.131 1.00 9.71 92 SER C C 1
ATOM 3689 O O . SER C 1 94 ? 47.168 53.898 67.747 1.00 8.61 92 SER C O 1
ATOM 3692 N N . SER C 1 95 ? 48.941 55.321 67.789 1.00 10.29 93 SER C N 1
ATOM 3693 C CA . SER C 1 95 ? 48.222 56.294 66.915 1.00 10.23 93 SER C CA 1
ATOM 3694 C C . SER C 1 95 ? 48.035 55.742 65.516 1.00 11.23 93 SER C C 1
ATOM 3695 O O . SER C 1 95 ? 46.997 55.951 64.891 1.00 10.88 93 SER C O 1
ATOM 3698 N N . LEU C 1 96 ? 49.058 55.067 65.003 1.00 10.73 94 LEU C N 1
ATOM 3699 C CA . LEU C 1 96 ? 48.951 54.432 63.690 1.00 11.56 94 LEU C CA 1
ATOM 3700 C C . LEU C 1 96 ? 47.838 53.404 63.653 1.00 12.18 94 LEU C C 1
ATOM 3701 O O . LEU C 1 96 ? 47.086 53.402 62.673 1.00 13.09 94 LEU C O 1
ATOM 3706 N N . ALA C 1 97 ? 47.706 52.589 64.698 1.00 11.65 95 ALA C N 1
ATOM 3707 C CA . ALA C 1 97 ? 46.610 51.609 64.776 1.00 13.33 95 ALA C CA 1
ATOM 3708 C C . ALA C 1 97 ? 45.220 52.295 64.819 1.00 13.40 95 ALA C C 1
ATOM 3709 O O . ALA C 1 97 ? 44.256 51.815 64.199 1.00 14.22 95 ALA C O 1
ATOM 3711 N N . ARG C 1 98 ? 45.109 53.392 65.553 1.00 12.66 96 ARG C N 1
ATOM 3712 C CA . ARG C 1 98 ? 43.844 54.091 65.629 1.00 13.53 96 ARG C CA 1
ATOM 3713 C C . ARG C 1 98 ? 43.527 54.703 64.272 1.00 14.58 96 ARG C C 1
ATOM 3714 O O . ARG C 1 98 ? 42.393 54.628 63.817 1.00 15.52 96 ARG C O 1
ATOM 3722 N N . ALA C 1 99 ? 44.524 55.297 63.622 1.00 14.81 97 ALA C N 1
ATOM 3723 C CA . ALA C 1 99 ? 44.329 55.902 62.293 1.00 16.12 97 ALA C CA 1
ATOM 3724 C C . ALA C 1 99 ? 43.820 54.885 61.286 1.00 16.93 97 ALA C C 1
ATOM 3725 O O . ALA C 1 99 ? 42.963 55.196 60.443 1.00 17.66 97 ALA C O 1
ATOM 3727 N N . ARG C 1 100 ? 44.361 53.684 61.349 1.00 17.07 98 ARG C N 1
ATOM 3728 C CA . ARG C 1 100 ? 43.990 52.650 60.411 1.00 18.59 98 ARG C CA 1
ATOM 3729 C C . ARG C 1 100 ? 42.486 52.371 60.499 1.00 19.87 98 ARG C C 1
ATOM 3730 O O . ARG C 1 100 ? 41.827 52.263 59.452 1.00 21.19 98 ARG C O 1
ATOM 3738 N N . HIS C 1 101 ? 41.963 52.234 61.711 1.00 20.57 99 HIS C N 1
ATOM 3739 C CA . HIS C 1 101 ? 40.525 52.038 61.928 1.00 21.67 99 HIS C CA 1
ATOM 3740 C C . HIS C 1 101 ? 39.701 53.297 61.613 1.00 21.90 99 HIS C C 1
ATOM 3741 O O . HIS C 1 101 ? 38.716 53.251 60.882 1.00 21.88 99 HIS C O 1
ATOM 3748 N N . GLU C 1 102 ? 40.128 54.433 62.143 1.00 19.74 100 GLU C N 1
ATOM 3749 C CA . GLU C 1 102 ? 39.404 55.673 61.954 1.00 20.47 100 GLU C CA 1
ATOM 3750 C C . GLU C 1 102 ? 39.300 56.073 60.473 1.00 20.36 100 GLU C C 1
ATOM 3751 O O . GLU C 1 102 ? 38.242 56.503 60.044 1.00 18.81 100 GLU C O 1
ATOM 3757 N N . HIS C 1 103 ? 40.387 55.914 59.710 1.00 19.55 101 HIS C N 1
ATOM 3758 C CA . HIS C 1 103 ? 40.451 56.457 58.356 1.00 20.93 101 HIS C CA 1
ATOM 3759 C C . HIS C 1 103 ? 40.271 55.428 57.247 1.00 22.40 101 HIS C C 1
ATOM 3760 O O . HIS C 1 103 ? 40.306 55.793 56.068 1.00 24.48 101 HIS C O 1
ATOM 3767 N N . GLY C 1 104 ? 40.044 54.172 57.616 1.00 21.35 102 GLY C N 1
ATOM 3768 C CA . GLY C 1 104 ? 39.897 53.113 56.652 1.00 21.41 102 GLY C CA 1
ATOM 3769 C C . GLY C 1 104 ? 41.104 52.891 55.782 1.00 21.33 102 GLY C C 1
ATOM 3770 O O . GLY C 1 104 ? 41.051 53.116 54.574 1.00 21.18 102 GLY C O 1
ATOM 3771 N N . LEU C 1 105 ? 42.166 52.354 56.366 1.00 20.74 103 LEU C N 1
ATOM 3772 C CA . LEU C 1 105 ? 43.427 52.074 55.659 1.00 20.02 103 LEU C CA 1
ATOM 3773 C C . LEU C 1 105 ? 43.847 50.570 55.788 1.00 22.47 103 LEU C C 1
ATOM 3774 O O . LEU C 1 105 ? 44.928 50.248 56.265 1.00 22.46 103 LEU C O 1
ATOM 3779 N N . PRO C 1 106 ? 43.050 49.646 55.235 1.00 23.01 104 PRO C N 1
ATOM 3780 C CA . PRO C 1 106 ? 43.194 48.207 55.585 1.00 21.93 104 PRO C CA 1
ATOM 3781 C C . PRO C 1 106 ? 44.498 47.505 55.153 1.00 22.24 104 PRO C C 1
ATOM 3782 O O . PRO C 1 106 ? 44.957 46.563 55.856 1.00 22.23 104 PRO C O 1
ATOM 3786 N N . ASN C 1 107 ? 45.078 47.898 54.029 1.00 19.87 105 ASN C N 1
ATOM 3787 C CA . ASN C 1 107 ? 46.179 47.133 53.535 1.00 20.17 105 ASN C CA 1
ATOM 3788 C C . ASN C 1 107 ? 47.552 47.739 53.723 1.00 18.36 105 ASN C C 1
ATOM 3789 O O . ASN C 1 107 ? 48.537 47.061 53.529 1.00 20.85 105 ASN C O 1
ATOM 3794 N N . ILE C 1 108 ? 47.654 49.003 54.050 1.00 16.14 106 ILE C N 1
ATOM 3795 C CA A ILE C 1 108 ? 48.936 49.699 54.072 0.60 15.59 106 ILE C CA 1
ATOM 3796 C CA B ILE C 1 108 ? 48.990 49.591 53.999 0.40 15.08 106 ILE C CA 1
ATOM 3797 C C . ILE C 1 108 ? 49.790 49.133 55.199 1.00 14.10 106 ILE C C 1
ATOM 3798 O O . ILE C 1 108 ? 49.243 48.836 56.251 1.00 14.23 106 ILE C O 1
ATOM 3807 N N . ALA C 1 109 ? 51.095 49.073 55.009 1.00 14.15 107 ALA C N 1
ATOM 3808 C CA . ALA C 1 109 ? 51.999 48.847 56.122 1.00 14.68 107 ALA C CA 1
ATOM 3809 C C . ALA C 1 109 ? 52.198 50.238 56.774 1.00 15.12 107 ALA C C 1
ATOM 3810 O O . ALA C 1 109 ? 52.537 51.228 56.083 1.00 15.41 107 ALA C O 1
ATOM 3812 N N . LEU C 1 110 ? 51.892 50.349 58.066 1.00 13.83 108 LEU C N 1
ATOM 3813 C CA . LEU C 1 110 ? 52.136 51.587 58.836 1.00 13.54 108 LEU C CA 1
ATOM 3814 C C . LEU C 1 110 ? 53.219 51.354 59.847 1.00 12.46 108 LEU C C 1
ATOM 3815 O O . LEU C 1 110 ? 52.993 50.581 60.787 1.00 13.67 108 LEU C O 1
ATOM 3820 N N . LEU C 1 111 ? 54.326 52.071 59.713 1.00 10.62 109 LEU C N 1
ATOM 3821 C CA . LEU C 1 111 ? 55.511 51.868 60.545 1.00 10.80 109 LEU C CA 1
ATOM 3822 C C . LEU C 1 111 ? 55.937 53.128 61.283 1.00 9.93 109 LEU C C 1
ATOM 3823 O O . LEU C 1 111 ? 55.902 54.205 60.695 1.00 10.81 109 LEU C O 1
ATOM 3828 N N . SER C 1 112 ? 56.431 52.974 62.512 1.00 11.48 110 SER C N 1
ATOM 3829 C CA . SER C 1 112 ? 56.885 54.026 63.378 1.00 9.10 110 SER C CA 1
ATOM 3830 C C . SER C 1 112 ? 58.385 54.017 63.589 1.00 12.14 110 SER C C 1
ATOM 3831 O O . SER C 1 112 ? 58.966 52.950 63.767 1.00 8.41 110 SER C O 1
ATOM 3834 N N . THR C 1 113 ? 58.961 55.210 63.646 1.00 11.06 111 THR C N 1
ATOM 3835 C CA . THR C 1 113 ? 60.355 55.347 63.910 1.00 13.98 111 THR C CA 1
ATOM 3836 C C . THR C 1 113 ? 60.634 55.482 65.401 1.00 16.08 111 THR C C 1
ATOM 3837 O O . THR C 1 113 ? 61.794 55.791 65.778 1.00 17.30 111 THR C O 1
ATOM 3841 N N . LEU C 1 114 ? 59.658 55.213 66.265 1.00 17.32 112 LEU C N 1
ATOM 3842 C CA . LEU C 1 114 ? 59.869 55.568 67.691 1.00 19.61 112 LEU C CA 1
ATOM 3843 C C . LEU C 1 114 ? 61.119 54.986 68.364 1.00 22.61 112 LEU C C 1
ATOM 3844 O O . LEU C 1 114 ? 61.607 55.609 69.327 1.00 26.84 112 LEU C O 1
ATOM 3849 N N . ARG C 1 115 ? 61.568 53.791 68.007 1.00 25.29 113 ARG C N 1
ATOM 3850 C CA A ARG C 1 115 ? 62.792 53.156 68.562 0.60 27.04 113 ARG C CA 1
ATOM 3851 C CA B ARG C 1 115 ? 62.757 53.276 68.734 0.40 27.02 113 ARG C CA 1
ATOM 3852 C C . ARG C 1 115 ? 64.049 53.902 68.207 1.00 27.97 113 ARG C C 1
ATOM 3853 O O . ARG C 1 115 ? 63.999 55.014 67.634 1.00 31.25 113 ARG C O 1
ATOM 3868 N N . ARG C 1 117 ? 66.108 58.586 65.856 1.00 32.66 115 ARG C N 1
ATOM 3869 C CA . ARG C 1 117 ? 66.092 59.214 64.509 1.00 32.75 115 ARG C CA 1
ATOM 3870 C C . ARG C 1 117 ? 67.140 58.565 63.607 1.00 30.24 115 ARG C C 1
ATOM 3871 O O . ARG C 1 117 ? 67.704 59.261 62.667 1.00 30.89 115 ARG C O 1
ATOM 3879 N N . ASP C 1 118 ? 67.533 57.309 63.924 1.00 28.08 116 ASP C N 1
ATOM 3880 C CA A ASP C 1 118 ? 68.619 56.660 63.157 0.50 26.29 116 ASP C CA 1
ATOM 3881 C CA B ASP C 1 118 ? 68.619 56.675 63.153 0.50 25.61 116 ASP C CA 1
ATOM 3882 C C . ASP C 1 118 ? 68.104 56.385 61.736 1.00 23.42 116 ASP C C 1
ATOM 3883 O O . ASP C 1 118 ? 68.805 56.629 60.758 1.00 22.05 116 ASP C O 1
ATOM 3892 N N . PHE C 1 119 ? 66.860 55.941 61.627 1.00 18.48 117 PHE C N 1
ATOM 3893 C CA . PHE C 1 119 ? 66.208 55.835 60.336 1.00 17.43 117 PHE C CA 1
ATOM 3894 C C . PHE C 1 119 ? 66.254 57.172 59.576 1.00 15.64 117 PHE C C 1
ATOM 3895 O O . PHE C 1 119 ? 66.493 57.210 58.382 1.00 15.19 117 PHE C O 1
ATOM 3903 N N . HIS C 1 120 ? 65.980 58.267 60.272 1.00 15.02 118 HIS C N 1
ATOM 3904 C CA . HIS C 1 120 ? 65.816 59.583 59.604 1.00 14.05 118 HIS C CA 1
ATOM 3905 C C . HIS C 1 120 ? 67.119 59.979 58.861 1.00 12.23 118 HIS C C 1
ATOM 3906 O O . HIS C 1 120 ? 67.101 60.346 57.723 1.00 10.91 118 HIS C O 1
ATOM 3913 N N . LYS C 1 121 ? 68.268 59.884 59.521 1.00 14.05 119 LYS C N 1
ATOM 3914 C CA A LYS C 1 121 ? 69.476 60.319 58.879 0.60 14.06 119 LYS C CA 1
ATOM 3915 C CA B LYS C 1 121 ? 69.546 60.273 58.929 0.40 14.22 119 LYS C CA 1
ATOM 3916 C C . LYS C 1 121 ? 69.852 59.353 57.766 1.00 14.62 119 LYS C C 1
ATOM 3917 O O . LYS C 1 121 ? 70.192 59.792 56.694 1.00 14.56 119 LYS C O 1
ATOM 3928 N N . ARG C 1 122 ? 69.733 58.048 58.008 1.00 16.06 120 ARG C N 1
ATOM 3929 C CA . ARG C 1 122 ? 70.079 57.036 57.008 1.00 16.98 120 ARG C CA 1
ATOM 3930 C C . ARG C 1 122 ? 69.224 57.109 55.774 1.00 15.62 120 ARG C C 1
ATOM 3931 O O . ARG C 1 122 ? 69.670 56.646 54.761 1.00 16.64 120 ARG C O 1
ATOM 3939 N N . TYR C 1 123 ? 68.013 57.650 55.849 1.00 14.73 121 TYR C N 1
ATOM 3940 C CA . TYR C 1 123 ? 67.137 57.821 54.667 1.00 12.94 121 TYR C CA 1
ATOM 3941 C C . TYR C 1 123 ? 67.088 59.251 54.154 1.00 13.39 121 TYR C C 1
ATOM 3942 O O . TYR C 1 123 ? 66.286 59.576 53.247 1.00 14.70 121 TYR C O 1
ATOM 3951 N N . GLY C 1 124 ? 67.881 60.114 54.770 1.00 12.53 122 GLY C N 1
ATOM 3952 C CA . GLY C 1 124 ? 68.019 61.474 54.318 1.00 11.88 122 GLY C CA 1
ATOM 3953 C C . GLY C 1 124 ? 66.755 62.243 54.444 1.00 11.36 122 GLY C C 1
ATOM 3954 O O . GLY C 1 124 ? 66.451 63.134 53.618 1.00 11.41 122 GLY C O 1
ATOM 3955 N N . VAL C 1 125 ? 66.019 61.952 55.528 1.00 11.82 123 VAL C N 1
ATOM 3956 C CA . VAL C 1 125 ? 64.864 62.698 55.847 1.00 10.33 123 VAL C CA 1
ATOM 3957 C C . VAL C 1 125 ? 64.953 63.338 57.238 1.00 10.67 123 VAL C C 1
ATOM 3958 O O . VAL C 1 125 ? 63.974 63.667 57.758 1.00 11.31 123 VAL C O 1
ATOM 3962 N N . LEU C 1 126 ? 66.152 63.560 57.863 1.00 10.66 124 LEU C N 1
ATOM 3963 C CA . LEU C 1 126 ? 66.126 64.112 59.242 1.00 9.35 124 LEU C CA 1
ATOM 3964 C C . LEU C 1 126 ? 65.737 65.636 59.185 1.00 12.72 124 LEU C C 1
ATOM 3965 O O . LEU C 1 126 ? 66.387 66.389 58.497 1.00 13.11 124 LEU C O 1
ATOM 3970 N N . ILE C 1 127 ? 64.698 66.069 59.924 1.00 13.58 125 ILE C N 1
ATOM 3971 C CA . ILE C 1 127 ? 64.541 67.525 60.274 1.00 13.27 125 ILE C CA 1
ATOM 3972 C C . ILE C 1 127 ? 64.896 67.749 61.753 1.00 14.05 125 ILE C C 1
ATOM 3973 O O . ILE C 1 127 ? 64.400 67.006 62.644 1.00 14.33 125 ILE C O 1
ATOM 3978 N N . THR C 1 128 ? 65.751 68.733 62.047 1.00 15.03 126 THR C N 1
ATOM 3979 C CA . THR C 1 128 ? 66.108 69.040 63.433 1.00 16.24 126 THR C CA 1
ATOM 3980 C C . THR C 1 128 ? 65.607 70.418 63.903 1.00 17.15 126 THR C C 1
ATOM 3981 O O . THR C 1 128 ? 65.753 70.752 65.082 1.00 17.59 126 THR C O 1
ATOM 3985 N N . GLU C 1 129 ? 65.049 71.216 63.001 1.00 16.02 127 GLU C N 1
ATOM 3986 C CA . GLU C 1 129 ? 64.695 72.582 63.347 1.00 17.36 127 GLU C CA 1
ATOM 3987 C C . GLU C 1 129 ? 63.221 72.763 63.653 1.00 15.06 127 GLU C C 1
ATOM 3988 O O . GLU C 1 129 ? 62.387 72.160 63.025 1.00 13.98 127 GLU C O 1
ATOM 3994 N N . TYR C 1 130 ? 62.946 73.650 64.616 1.00 14.58 128 TYR C N 1
ATOM 3995 C CA . TYR C 1 130 ? 61.616 74.088 64.948 1.00 14.46 128 TYR C CA 1
ATOM 3996 C C . TYR C 1 130 ? 60.916 74.564 63.665 1.00 13.73 128 TYR C C 1
ATOM 3997 O O . TYR C 1 130 ? 61.545 75.288 62.863 1.00 13.60 128 TYR C O 1
ATOM 4006 N N . PRO C 1 131 ? 59.637 74.213 63.464 1.00 13.50 129 PRO C N 1
ATOM 4007 C CA . PRO C 1 131 ? 58.742 73.469 64.383 1.00 14.33 129 PRO C CA 1
ATOM 4008 C C . PRO C 1 131 ? 58.602 71.983 64.031 1.00 14.71 129 PRO C C 1
ATOM 4009 O O . PRO C 1 131 ? 57.687 71.325 64.535 1.00 15.66 129 PRO C O 1
ATOM 4013 N N . LEU C 1 132 ? 59.470 71.461 63.176 1.00 13.74 130 LEU C N 1
ATOM 4014 C CA . LEU C 1 132 ? 59.329 70.057 62.701 1.00 13.27 130 LEU C CA 1
ATOM 4015 C C . LEU C 1 132 ? 60.444 69.175 63.199 1.00 12.05 130 LEU C C 1
ATOM 4016 O O . LEU C 1 132 ? 60.657 68.093 62.685 1.00 12.68 130 LEU C O 1
ATOM 4021 N N . SER C 1 133 ? 61.085 69.616 64.252 1.00 12.36 131 SER C N 1
ATOM 4022 C CA . SER C 1 133 ? 62.199 68.907 64.858 1.00 13.21 131 SER C CA 1
ATOM 4023 C C . SER C 1 133 ? 61.791 67.466 65.194 1.00 12.61 131 SER C C 1
ATOM 4024 O O . SER C 1 133 ? 60.826 67.235 65.920 1.00 14.22 131 SER C O 1
ATOM 4027 N N . GLY C 1 134 ? 62.529 66.514 64.646 1.00 12.26 132 GLY C N 1
ATOM 4028 C CA . GLY C 1 134 ? 62.295 65.091 64.888 1.00 12.18 132 GLY C CA 1
ATOM 4029 C C . GLY C 1 134 ? 61.349 64.427 63.916 1.00 11.90 132 GLY C C 1
ATOM 4030 O O . GLY C 1 134 ? 61.239 63.204 63.931 1.00 12.64 132 GLY C O 1
ATOM 4031 N N . TYR C 1 135 ? 60.647 65.191 63.068 1.00 11.63 133 TYR C N 1
ATOM 4032 C CA . TYR C 1 135 ? 59.728 64.589 62.088 1.00 10.99 133 TYR C CA 1
ATOM 4033 C C . TYR C 1 135 ? 60.522 64.025 60.912 1.00 11.37 133 TYR C C 1
ATOM 4034 O O . TYR C 1 135 ? 61.665 64.441 60.626 1.00 11.34 133 TYR C O 1
ATOM 4043 N N . THR C 1 136 ? 59.944 63.044 60.236 1.00 11.48 134 THR C N 1
ATOM 4044 C CA . THR C 1 136 ? 60.485 62.625 58.944 1.00 12.20 134 THR C CA 1
ATOM 4045 C C . THR C 1 136 ? 59.872 63.526 57.844 1.00 11.67 134 THR C C 1
ATOM 4046 O O . THR C 1 136 ? 58.640 63.614 57.663 1.00 12.54 134 THR C O 1
ATOM 4050 N N . SER C 1 137 ? 60.748 64.155 57.083 1.00 12.49 135 SER C N 1
ATOM 4051 C CA . SER C 1 137 ? 60.399 64.990 55.950 1.00 13.11 135 SER C CA 1
ATOM 4052 C C . SER C 1 137 ? 59.714 64.111 54.901 1.00 13.19 135 SER C C 1
ATOM 4053 O O . SER C 1 137 ? 60.119 62.941 54.700 1.00 14.96 135 SER C O 1
ATOM 4056 N N . PRO C 1 138 ? 58.702 64.629 54.231 1.00 13.56 136 PRO C N 1
ATOM 4057 C CA . PRO C 1 138 ? 57.969 63.783 53.333 1.00 13.48 136 PRO C CA 1
ATOM 4058 C C . PRO C 1 138 ? 58.730 63.397 52.066 1.00 13.28 136 PRO C C 1
ATOM 4059 O O . PRO C 1 138 ? 59.362 64.238 51.438 1.00 14.08 136 PRO C O 1
ATOM 4063 N N . ALA C 1 139 ? 58.604 62.122 51.673 1.00 12.14 137 ALA C N 1
ATOM 4064 C CA . ALA C 1 139 ? 59.381 61.563 50.558 1.00 11.67 137 ALA C CA 1
ATOM 4065 C C . ALA C 1 139 ? 58.712 60.304 50.041 1.00 11.20 137 ALA C C 1
ATOM 4066 O O . ALA C 1 139 ? 57.986 59.660 50.749 1.00 11.10 137 ALA C O 1
ATOM 4068 N N . ILE C 1 140 ? 59.081 59.916 48.835 1.00 12.27 138 ILE C N 1
ATOM 4069 C CA . ILE C 1 140 ? 58.590 58.717 48.214 1.00 11.79 138 ILE C CA 1
ATOM 4070 C C . ILE C 1 140 ? 59.770 58.015 47.572 1.00 12.16 138 ILE C C 1
ATOM 4071 O O . ILE C 1 140 ? 60.623 58.663 46.956 1.00 11.50 138 ILE C O 1
ATOM 4076 N N . ILE C 1 141 ? 59.820 56.690 47.731 1.00 12.80 139 ILE C N 1
ATOM 4077 C CA . ILE C 1 141 ? 60.807 55.842 47.135 1.00 12.54 139 ILE C CA 1
ATOM 4078 C C . ILE C 1 141 ? 60.131 54.611 46.548 1.00 12.61 139 ILE C C 1
ATOM 4079 O O . ILE C 1 141 ? 59.502 53.852 47.253 1.00 13.66 139 ILE C O 1
ATOM 4084 N N . LEU C 1 142 ? 60.301 54.419 45.247 1.00 12.75 140 LEU C N 1
ATOM 4085 C CA . LEU C 1 142 ? 59.874 53.233 44.531 1.00 12.17 140 LEU C CA 1
ATOM 4086 C C . LEU C 1 142 ? 61.053 52.272 44.482 1.00 12.84 140 LEU C C 1
ATOM 4087 O O . LEU C 1 142 ? 62.121 52.587 43.914 1.00 12.77 140 LEU C O 1
ATOM 4092 N N . ALA C 1 143 ? 60.845 51.057 44.970 1.00 12.26 141 ALA C N 1
ATOM 4093 C CA . ALA C 1 143 ? 61.898 50.052 44.977 1.00 12.51 141 ALA C CA 1
ATOM 4094 C C . ALA C 1 143 ? 61.327 48.730 44.453 1.00 14.20 141 ALA C C 1
ATOM 4095 O O . ALA C 1 143 ? 60.129 48.404 44.658 1.00 14.18 141 ALA C O 1
ATOM 4097 N N . ASP C 1 144 ? 62.165 47.944 43.819 1.00 13.39 142 ASP C N 1
ATOM 4098 C CA . ASP C 1 144 ? 61.707 46.617 43.333 1.00 13.99 142 ASP C CA 1
ATOM 4099 C C . ASP C 1 144 ? 61.837 45.546 44.406 1.00 14.19 142 ASP C C 1
ATOM 4100 O O . ASP C 1 144 ? 62.170 45.842 45.538 1.00 14.62 142 ASP C O 1
ATOM 4105 N N . ALA C 1 145 ? 61.524 44.295 44.076 1.00 15.43 143 ALA C N 1
ATOM 4106 C CA . ALA C 1 145 ? 61.637 43.233 45.050 1.00 14.45 143 ALA C CA 1
ATOM 4107 C C . ALA C 1 145 ? 63.078 42.962 45.469 1.00 15.13 143 ALA C C 1
ATOM 4108 O O . ALA C 1 145 ? 63.304 42.372 46.502 1.00 16.48 143 ALA C O 1
ATOM 4110 N N . ALA C 1 146 ? 64.069 43.374 44.692 1.00 15.10 144 ALA C N 1
ATOM 4111 C CA . ALA C 1 146 ? 65.471 43.317 45.159 1.00 14.17 144 ALA C CA 1
ATOM 4112 C C . ALA C 1 146 ? 65.874 44.444 46.115 1.00 14.46 144 ALA C C 1
ATOM 4113 O O . ALA C 1 146 ? 67.032 44.524 46.512 1.00 14.57 144 ALA C O 1
ATOM 4115 N N . ASN C 1 147 ? 64.916 45.290 46.455 1.00 14.92 145 ASN C N 1
ATOM 4116 C CA . ASN C 1 147 ? 65.091 46.551 47.186 1.00 14.86 145 ASN C CA 1
ATOM 4117 C C . ASN C 1 147 ? 66.021 47.553 46.510 1.00 14.02 145 ASN C C 1
ATOM 4118 O O . ASN C 1 147 ? 66.687 48.346 47.174 1.00 14.06 145 ASN C O 1
ATOM 4123 N N . VAL C 1 148 ? 66.014 47.550 45.172 1.00 11.55 146 VAL C N 1
ATOM 4124 C CA . VAL C 1 148 ? 66.733 48.530 44.413 1.00 11.68 146 VAL C CA 1
ATOM 4125 C C . VAL C 1 148 ? 65.834 49.664 44.072 1.00 11.87 146 VAL C C 1
ATOM 4126 O O . VAL C 1 148 ? 64.664 49.477 43.675 1.00 11.07 146 VAL C O 1
ATOM 4130 N N . VAL C 1 149 ? 66.337 50.858 44.292 1.00 11.36 147 VAL C N 1
ATOM 4131 C CA . VAL C 1 149 ? 65.580 52.089 44.056 1.00 11.74 147 VAL C CA 1
ATOM 4132 C C . VAL C 1 149 ? 65.431 52.383 42.562 1.00 11.69 147 VAL C C 1
ATOM 4133 O O . VAL C 1 149 ? 66.413 52.456 41.839 1.00 10.12 147 VAL C O 1
ATOM 4137 N N . HIS C 1 150 ? 64.186 52.563 42.100 1.00 11.78 148 HIS C N 1
ATOM 4138 C CA . HIS C 1 150 ? 63.920 53.024 40.729 1.00 12.10 148 HIS C CA 1
ATOM 4139 C C . HIS C 1 150 ? 63.521 54.478 40.573 1.00 11.84 148 HIS C C 1
ATOM 4140 O O . HIS C 1 150 ? 63.651 55.032 39.491 1.00 11.40 148 HIS C O 1
ATOM 4147 N N . TYR C 1 151 ? 63.066 55.096 41.658 1.00 12.15 149 TYR C N 1
ATOM 4148 C CA . TYR C 1 151 ? 62.611 56.478 41.661 1.00 12.21 149 TYR C CA 1
ATOM 4149 C C . TYR C 1 151 ? 62.576 56.923 43.088 1.00 12.90 149 TYR C C 1
ATOM 4150 O O . TYR C 1 151 ? 62.133 56.168 43.959 1.00 11.66 149 TYR C O 1
ATOM 4159 N N . SER C 1 152 ? 62.999 58.168 43.333 1.00 12.38 150 SER C N 1
ATOM 4160 C CA . SER C 1 152 ? 62.851 58.730 44.689 1.00 11.59 150 SER C CA 1
ATOM 4161 C C . SER C 1 152 ? 62.744 60.237 44.576 1.00 11.60 150 SER C C 1
ATOM 4162 O O . SER C 1 152 ? 63.284 60.842 43.654 1.00 12.60 150 SER C O 1
ATOM 4165 N N . GLU C 1 153 ? 62.043 60.833 45.520 1.00 11.88 151 GLU C N 1
ATOM 4166 C CA . GLU C 1 153 ? 61.720 62.252 45.530 1.00 12.59 151 GLU C CA 1
ATOM 4167 C C . GLU C 1 153 ? 61.375 62.709 46.932 1.00 12.41 151 GLU C C 1
ATOM 4168 O O . GLU C 1 153 ? 60.589 62.091 47.629 1.00 12.48 151 GLU C O 1
ATOM 4174 N N . ARG C 1 154 ? 62.023 63.763 47.372 1.00 12.63 152 ARG C N 1
ATOM 4175 C CA . ARG C 1 154 ? 61.603 64.457 48.608 1.00 12.76 152 ARG C CA 1
ATOM 4176 C C . ARG C 1 154 ? 60.786 65.658 48.234 1.00 11.80 152 ARG C C 1
ATOM 4177 O O . ARG C 1 154 ? 61.123 66.365 47.306 1.00 11.68 152 ARG C O 1
ATOM 4185 N N . LEU C 1 155 ? 59.712 65.900 48.940 1.00 12.78 153 LEU C N 1
ATOM 4186 C CA . LEU C 1 155 ? 58.901 67.094 48.696 1.00 13.86 153 LEU C CA 1
ATOM 4187 C C . LEU C 1 155 ? 59.632 68.323 49.174 1.00 12.95 153 LEU C C 1
ATOM 4188 O O . LEU C 1 155 ? 60.231 68.329 50.261 1.00 13.65 153 LEU C O 1
ATOM 4193 N N . ALA C 1 156 ? 59.606 69.347 48.332 1.00 12.09 154 ALA C N 1
ATOM 4194 C CA . ALA C 1 156 ? 60.143 70.639 48.670 1.00 11.87 154 ALA C CA 1
ATOM 4195 C C . ALA C 1 156 ? 59.155 71.487 49.468 1.00 10.06 154 ALA C C 1
ATOM 4196 O O . ALA C 1 156 ? 59.557 72.485 50.078 1.00 9.30 154 ALA C O 1
ATOM 4198 N N . ASN C 1 157 ? 57.862 71.144 49.433 1.00 11.89 155 ASN C N 1
ATOM 4199 C CA . ASN C 1 157 ? 56.888 71.888 50.167 1.00 10.69 155 ASN C CA 1
ATOM 4200 C C . ASN C 1 157 ? 55.896 70.868 50.716 1.00 12.26 155 ASN C C 1
ATOM 4201 O O . ASN C 1 157 ? 55.429 69.984 49.974 1.00 12.07 155 ASN C O 1
ATOM 4206 N N . THR C 1 158 ? 55.608 70.965 52.009 1.00 10.73 156 THR C N 1
ATOM 4207 C CA . THR C 1 158 ? 54.742 69.968 52.672 1.00 12.52 156 THR C CA 1
ATOM 4208 C C . THR C 1 158 ? 53.356 69.847 52.089 1.00 11.55 156 THR C C 1
ATOM 4209 O O . THR C 1 158 ? 52.671 68.825 52.317 1.00 14.03 156 THR C O 1
ATOM 4213 N N . ARG C 1 159 ? 52.899 70.836 51.318 1.00 12.77 157 ARG C N 1
ATOM 4214 C CA . ARG C 1 159 ? 51.548 70.766 50.733 1.00 13.87 157 ARG C CA 1
ATOM 4215 C C . ARG C 1 159 ? 51.530 70.252 49.295 1.00 14.37 157 ARG C C 1
ATOM 4216 O O . ARG C 1 159 ? 50.466 70.140 48.680 1.00 16.01 157 ARG C O 1
ATOM 4224 N N . ASP C 1 160 ? 52.683 69.942 48.749 1.00 14.43 158 ASP C N 1
ATOM 4225 C CA . ASP C 1 160 ? 52.757 69.381 47.413 1.00 14.70 158 ASP C CA 1
ATOM 4226 C C . ASP C 1 160 ? 52.434 67.889 47.374 1.00 13.92 158 ASP C C 1
ATOM 4227 O O . ASP C 1 160 ? 52.565 67.176 48.365 1.00 16.92 158 ASP C O 1
ATOM 4232 N N . PHE C 1 161 ? 52.108 67.409 46.185 1.00 13.90 159 PHE C N 1
ATOM 4233 C CA . PHE C 1 161 ? 52.008 65.985 45.924 1.00 14.07 159 PHE C CA 1
ATOM 4234 C C . PHE C 1 161 ? 53.301 65.526 45.254 1.00 14.39 159 PHE C C 1
ATOM 4235 O O . PHE C 1 161 ? 54.007 66.312 44.617 1.00 15.11 159 PHE C O 1
ATOM 4243 N N . PHE C 1 162 ? 53.623 64.247 45.423 1.00 14.78 160 PHE C N 1
ATOM 4244 C CA . PHE C 1 162 ? 54.698 63.597 44.668 1.00 14.60 160 PHE C CA 1
ATOM 4245 C C . PHE C 1 162 ? 54.412 63.639 43.177 1.00 14.74 160 PHE C C 1
ATOM 4246 O O . PHE C 1 162 ? 53.282 63.847 42.753 1.00 14.73 160 PHE C O 1
ATOM 4254 N N . ASP C 1 163 ? 55.440 63.474 42.381 1.00 14.58 161 ASP C N 1
ATOM 4255 C CA . ASP C 1 163 ? 55.329 63.528 40.932 1.00 15.56 161 ASP C CA 1
ATOM 4256 C C . ASP C 1 163 ? 54.894 62.137 40.434 1.00 15.87 161 ASP C C 1
ATOM 4257 O O . ASP C 1 163 ? 55.690 61.334 39.942 1.00 14.34 161 ASP C O 1
ATOM 4262 N N . PHE C 1 164 ? 53.605 61.878 40.591 1.00 15.69 162 PHE C N 1
ATOM 4263 C CA . PHE C 1 164 ? 53.037 60.587 40.266 1.00 16.16 162 PHE C CA 1
ATOM 4264 C C . PHE C 1 164 ? 53.141 60.319 38.757 1.00 16.95 162 PHE C C 1
ATOM 4265 O O . PHE C 1 164 ? 53.330 59.182 38.326 1.00 16.18 162 PHE C O 1
ATOM 4273 N N . ASP C 1 165 ? 53.017 61.372 37.957 1.00 17.80 163 ASP C N 1
ATOM 4274 C CA . ASP C 1 165 ? 53.208 61.231 36.527 1.00 18.47 163 ASP C CA 1
ATOM 4275 C C . ASP C 1 165 ? 54.564 60.639 36.172 1.00 17.53 163 ASP C C 1
ATOM 4276 O O . ASP C 1 165 ? 54.670 59.779 35.274 1.00 17.29 163 ASP C O 1
ATOM 4281 N N . ALA C 1 166 ? 55.606 61.110 36.842 1.00 16.46 164 ALA C N 1
ATOM 4282 C CA . ALA C 1 166 ? 56.955 60.614 36.637 1.00 15.81 164 ALA C CA 1
ATOM 4283 C C . ALA C 1 166 ? 57.086 59.153 37.057 1.00 15.48 164 ALA C C 1
ATOM 4284 O O . ALA C 1 166 ? 57.782 58.373 36.374 1.00 14.81 164 ALA C O 1
ATOM 4286 N N . ILE C 1 167 ? 56.404 58.773 38.140 1.00 13.42 165 ILE C N 1
ATOM 4287 C CA . ILE C 1 167 ? 56.465 57.391 38.620 1.00 14.51 165 ILE C CA 1
ATOM 4288 C C . ILE C 1 167 ? 55.668 56.489 37.663 1.00 15.33 165 ILE C C 1
ATOM 4289 O O . ILE C 1 167 ? 56.095 55.383 37.307 1.00 16.50 165 ILE C O 1
ATOM 4294 N N . GLU C 1 168 ? 54.518 56.957 37.233 1.00 16.03 166 GLU C N 1
ATOM 4295 C CA . GLU C 1 168 ? 53.706 56.178 36.296 1.00 18.20 166 GLU C CA 1
ATOM 4296 C C . GLU C 1 168 ? 54.458 55.871 34.997 1.00 18.07 166 GLU C C 1
ATOM 4297 O O . GLU C 1 168 ? 54.396 54.766 34.472 1.00 18.79 166 GLU C O 1
ATOM 4303 N N . LYS C 1 169 ? 55.177 56.860 34.492 1.00 18.43 167 LYS C N 1
ATOM 4304 C CA . LYS C 1 169 ? 55.947 56.707 33.264 1.00 19.65 167 LYS C CA 1
ATOM 4305 C C . LYS C 1 169 ? 56.978 55.613 33.411 1.00 19.04 167 LYS C C 1
ATOM 4306 O O . LYS C 1 169 ? 57.091 54.759 32.537 1.00 19.18 167 LYS C O 1
ATOM 4312 N N . LEU C 1 170 ? 57.710 55.606 34.518 1.00 18.95 168 LEU C N 1
ATOM 4313 C CA . LEU C 1 170 ? 58.692 54.539 34.763 1.00 19.02 168 LEU C CA 1
ATOM 4314 C C . LEU C 1 170 ? 58.042 53.167 34.896 1.00 19.23 168 LEU C C 1
ATOM 4315 O O . LEU C 1 170 ? 58.552 52.174 34.358 1.00 19.96 168 LEU C O 1
ATOM 4320 N N . LEU C 1 171 ? 56.922 53.084 35.606 1.00 17.74 169 LEU C N 1
ATOM 4321 C CA . LEU C 1 171 ? 56.245 51.807 35.748 1.00 18.45 169 LEU C CA 1
ATOM 4322 C C . LEU C 1 171 ? 55.720 51.317 34.423 1.00 19.77 169 LEU C C 1
ATOM 4323 O O . LEU C 1 171 ? 55.714 50.131 34.186 1.00 20.06 169 LEU C O 1
ATOM 4328 N N . GLN C 1 172 ? 55.228 52.226 33.597 1.00 21.82 170 GLN C N 1
ATOM 4329 C CA . GLN C 1 172 ? 54.707 51.877 32.269 1.00 24.76 170 GLN C CA 1
ATOM 4330 C C . GLN C 1 172 ? 55.827 51.441 31.351 1.00 26.91 170 GLN C C 1
ATOM 4331 O O . GLN C 1 172 ? 55.666 50.451 30.649 1.00 27.01 170 GLN C O 1
ATOM 4337 N N . GLU C 1 173 ? 56.952 52.156 31.383 1.00 30.46 171 GLU C N 1
ATOM 4338 C CA . GLU C 1 173 ? 58.160 51.790 30.600 1.00 33.43 171 GLU C CA 1
ATOM 4339 C C . GLU C 1 173 ? 58.694 50.423 31.012 1.00 34.91 171 GLU C C 1
ATOM 4340 O O . GLU C 1 173 ? 59.145 49.635 30.154 1.00 35.43 171 GLU C O 1
ATOM 4346 N N . GLY C 1 174 ? 58.595 50.125 32.307 1.00 36.58 172 GLY C N 1
ATOM 4347 C CA . GLY C 1 174 ? 58.801 48.769 32.833 1.00 37.80 172 GLY C CA 1
ATOM 4348 C C . GLY C 1 174 ? 57.928 47.692 32.209 1.00 39.16 172 GLY C C 1
ATOM 4349 O O . GLY C 1 174 ? 58.447 46.708 31.676 1.00 40.13 172 GLY C O 1
ATOM 4350 N N . GLU C 1 175 ? 56.607 47.864 32.241 1.00 40.09 173 GLU C N 1
ATOM 4351 C CA A GLU C 1 175 ? 55.737 46.825 31.711 0.60 40.43 173 GLU C CA 1
ATOM 4352 C CA B GLU C 1 175 ? 55.661 46.867 31.693 0.40 40.70 173 GLU C CA 1
ATOM 4353 C C . GLU C 1 175 ? 55.716 46.739 30.162 1.00 41.24 173 GLU C C 1
ATOM 4354 O O . GLU C 1 175 ? 55.518 45.658 29.635 1.00 41.87 173 GLU C O 1
ATOM 4365 N N . GLN C 1 176 ? 55.951 47.851 29.443 1.00 41.96 174 GLN C N 1
ATOM 4366 C CA A GLN C 1 176 ? 56.131 47.840 27.982 0.60 42.35 174 GLN C CA 1
ATOM 4367 C CA B GLN C 1 176 ? 56.151 47.800 27.970 0.40 42.25 174 GLN C CA 1
ATOM 4368 C C . GLN C 1 176 ? 57.632 47.743 27.648 1.00 42.61 174 GLN C C 1
ATOM 4369 O O . GLN C 1 176 ? 58.420 47.173 28.417 1.00 42.81 174 GLN C O 1
ATOM 4380 N N . GLU D 1 4 ? 67.805 44.828 86.728 1.00 25.66 2 GLU D N 1
ATOM 4381 C CA . GLU D 1 4 ? 66.751 45.875 86.495 1.00 25.97 2 GLU D CA 1
ATOM 4382 C C . GLU D 1 4 ? 66.261 46.502 87.818 1.00 23.05 2 GLU D C 1
ATOM 4383 O O . GLU D 1 4 ? 66.256 45.863 88.845 1.00 24.69 2 GLU D O 1
ATOM 4389 N N . ASP D 1 5 ? 65.848 47.744 87.812 1.00 19.84 3 ASP D N 1
ATOM 4390 C CA A ASP D 1 5 ? 65.318 48.172 89.049 0.50 19.09 3 ASP D CA 1
ATOM 4391 C CA B ASP D 1 5 ? 65.349 48.424 88.981 0.50 18.84 3 ASP D CA 1
ATOM 4392 C C . ASP D 1 5 ? 63.808 48.364 89.050 1.00 17.49 3 ASP D C 1
ATOM 4393 O O . ASP D 1 5 ? 63.233 48.578 90.105 1.00 17.26 3 ASP D O 1
ATOM 4402 N N . PHE D 1 6 ? 63.142 48.181 87.888 1.00 14.74 4 PHE D N 1
ATOM 4403 C CA . PHE D 1 6 ? 61.674 48.242 87.856 1.00 12.75 4 PHE D CA 1
ATOM 4404 C C . PHE D 1 6 ? 61.180 47.457 86.625 1.00 11.63 4 PHE D C 1
ATOM 4405 O O . PHE D 1 6 ? 61.887 47.356 85.618 1.00 10.70 4 PHE D O 1
ATOM 4413 N N . TRP D 1 7 ? 60.003 46.853 86.771 1.00 10.02 5 TRP D N 1
ATOM 4414 C CA . TRP D 1 7 ? 59.353 46.085 85.719 1.00 10.66 5 TRP D CA 1
ATOM 4415 C C . TRP D 1 7 ? 57.929 46.567 85.639 1.00 11.03 5 TRP D C 1
ATOM 4416 O O . TRP D 1 7 ? 57.278 46.850 86.664 1.00 12.10 5 TRP D O 1
ATOM 4427 N N . VAL D 1 8 ? 57.417 46.610 84.408 1.00 12.13 6 VAL D N 1
ATOM 4428 C CA . VAL D 1 8 ? 56.031 46.920 84.164 1.00 9.85 6 VAL D CA 1
ATOM 4429 C C . VAL D 1 8 ? 55.369 45.759 83.411 1.00 11.81 6 VAL D C 1
ATOM 4430 O O . VAL D 1 8 ? 55.949 45.184 82.472 1.00 12.43 6 VAL D O 1
ATOM 4434 N N . GLN D 1 9 ? 54.171 45.389 83.849 1.00 10.71 7 GLN D N 1
ATOM 4435 C CA . GLN D 1 9 ? 53.414 44.314 83.207 1.00 10.41 7 GLN D CA 1
ATOM 4436 C C . GLN D 1 9 ? 52.430 44.867 82.188 1.00 10.51 7 GLN D C 1
ATOM 4437 O O . GLN D 1 9 ? 51.648 45.766 82.504 1.00 10.16 7 GLN D O 1
ATOM 4443 N N . TYR D 1 10 ? 52.476 44.299 80.971 1.00 11.22 8 TYR D N 1
ATOM 4444 C CA . TYR D 1 10 ? 51.666 44.740 79.857 1.00 11.82 8 TYR D CA 1
ATOM 4445 C C . TYR D 1 10 ? 51.066 43.469 79.271 1.00 12.04 8 TYR D C 1
ATOM 4446 O O . TYR D 1 10 ? 51.729 42.725 78.588 1.00 11.34 8 TYR D O 1
ATOM 4455 N N . GLY D 1 11 ? 49.820 43.190 79.614 1.00 13.25 9 GLY D N 1
ATOM 4456 C CA . GLY D 1 11 ? 49.221 41.874 79.241 1.00 14.08 9 GLY D CA 1
ATOM 4457 C C . GLY D 1 11 ? 50.024 40.773 79.879 1.00 14.66 9 GLY D C 1
ATOM 4458 O O . GLY D 1 11 ? 50.266 40.814 81.113 1.00 15.62 9 GLY D O 1
ATOM 4459 N N . ASP D 1 12 ? 50.531 39.845 79.057 1.00 14.79 10 ASP D N 1
ATOM 4460 C CA A ASP D 1 12 ? 51.346 38.741 79.564 0.60 16.05 10 ASP D CA 1
ATOM 4461 C CA B ASP D 1 12 ? 51.347 38.740 79.557 0.40 15.80 10 ASP D CA 1
ATOM 4462 C C . ASP D 1 12 ? 52.859 39.022 79.476 1.00 15.94 10 ASP D C 1
ATOM 4463 O O . ASP D 1 12 ? 53.694 38.134 79.719 1.00 16.85 10 ASP D O 1
ATOM 4472 N N . GLU D 1 13 ? 53.243 40.243 79.171 1.00 15.74 11 GLU D N 1
ATOM 4473 C CA . GLU D 1 13 ? 54.693 40.526 79.080 1.00 15.79 11 GLU D CA 1
ATOM 4474 C C . GLU D 1 13 ? 55.129 41.330 80.331 1.00 15.36 11 GLU D C 1
ATOM 4475 O O . GLU D 1 13 ? 54.388 42.174 80.784 1.00 14.43 11 GLU D O 1
ATOM 4489 N N . LEU D 1 15 ? 58.231 43.779 81.420 1.00 12.29 13 LEU D N 1
ATOM 4490 C CA . LEU D 1 15 ? 59.256 44.531 80.685 1.00 12.45 13 LEU D CA 1
ATOM 4491 C C . LEU D 1 15 ? 60.081 45.408 81.607 1.00 11.96 13 LEU D C 1
ATOM 4492 O O . LEU D 1 15 ? 59.527 46.067 82.497 1.00 12.19 13 LEU D O 1
ATOM 4497 N N . PRO D 1 16 ? 61.402 45.443 81.399 1.00 12.67 14 PRO D N 1
ATOM 4498 C CA . PRO D 1 16 ? 62.190 46.387 82.238 1.00 12.52 14 PRO D CA 1
ATOM 4499 C C . PRO D 1 16 ? 61.896 47.840 81.941 1.00 12.13 14 PRO D C 1
ATOM 4500 O O . PRO D 1 16 ? 61.561 48.175 80.788 1.00 12.66 14 PRO D O 1
ATOM 4504 N N . VAL D 1 17 ? 61.954 48.683 82.981 1.00 11.03 15 VAL D N 1
ATOM 4505 C CA . VAL D 1 17 ? 61.844 50.131 82.881 1.00 11.07 15 VAL D CA 1
ATOM 4506 C C . VAL D 1 17 ? 63.175 50.657 83.387 1.00 13.09 15 VAL D C 1
ATOM 4507 O O . VAL D 1 17 ? 63.633 50.278 84.459 1.00 12.14 15 VAL D O 1
ATOM 4511 N N . ILE D 1 18 ? 63.804 51.530 82.585 1.00 13.31 16 ILE D N 1
ATOM 4512 C CA A ILE D 1 18 ? 65.200 51.931 82.779 0.60 14.09 16 ILE D CA 1
ATOM 4513 C CA B ILE D 1 18 ? 65.199 51.915 82.788 0.40 13.68 16 ILE D CA 1
ATOM 4514 C C . ILE D 1 18 ? 65.293 53.404 83.112 1.00 13.47 16 ILE D C 1
ATOM 4515 O O . ILE D 1 18 ? 64.504 54.223 82.588 1.00 12.75 16 ILE D O 1
ATOM 4524 N N . GLY D 1 19 ? 66.252 53.747 83.967 1.00 13.92 17 GLY D N 1
ATOM 4525 C CA . GLY D 1 19 ? 66.598 55.138 84.271 1.00 15.66 17 GLY D CA 1
ATOM 4526 C C . GLY D 1 19 ? 66.363 55.424 85.719 1.00 15.95 17 GLY D C 1
ATOM 4527 O O . GLY D 1 19 ? 65.936 54.571 86.427 1.00 17.78 17 GLY D O 1
ATOM 4528 N N . ASP D 1 20 ? 66.586 56.650 86.151 1.00 18.80 18 ASP D N 1
ATOM 4529 C CA . ASP D 1 20 ? 66.455 57.024 87.564 1.00 20.03 18 ASP D CA 1
ATOM 4530 C C . ASP D 1 20 ? 65.159 57.827 87.698 1.00 19.01 18 ASP D C 1
ATOM 4531 O O . ASP D 1 20 ? 65.076 58.983 87.289 1.00 19.76 18 ASP D O 1
ATOM 4536 N N . PHE D 1 21 ? 64.149 57.206 88.266 1.00 16.74 19 PHE D N 1
ATOM 4537 C CA . PHE D 1 21 ? 62.836 57.829 88.408 1.00 15.80 19 PHE D CA 1
ATOM 4538 C C . PHE D 1 21 ? 62.894 58.812 89.571 1.00 14.19 19 PHE D C 1
ATOM 4539 O O . PHE D 1 21 ? 63.426 58.467 90.640 1.00 14.07 19 PHE D O 1
ATOM 4547 N N . PRO D 1 22 ? 62.425 60.044 89.367 1.00 13.66 20 PRO D N 1
ATOM 4548 C CA . PRO D 1 22 ? 62.502 61.032 90.455 1.00 14.71 20 PRO D CA 1
ATOM 4549 C C . PRO D 1 22 ? 61.746 60.620 91.703 1.00 15.11 20 PRO D C 1
ATOM 4550 O O . PRO D 1 22 ? 60.695 59.938 91.633 1.00 15.97 20 PRO D O 1
ATOM 4554 N N . ARG D 1 23 ? 62.314 61.016 92.832 1.00 16.03 21 ARG D N 1
ATOM 4555 C CA A ARG D 1 23 ? 61.791 60.650 94.141 0.60 16.29 21 ARG D CA 1
ATOM 4556 C CA B ARG D 1 23 ? 61.798 60.643 94.137 0.40 15.82 21 ARG D CA 1
ATOM 4557 C C . ARG D 1 23 ? 61.474 61.884 94.951 1.00 15.26 21 ARG D C 1
ATOM 4558 O O . ARG D 1 23 ? 61.959 62.976 94.662 1.00 14.12 21 ARG D O 1
ATOM 4573 N N . LYS D 1 24 ? 60.682 61.681 95.985 1.00 15.43 22 LYS D N 1
ATOM 4574 C CA . LYS D 1 24 ? 60.319 62.722 96.926 1.00 16.51 22 LYS D CA 1
ATOM 4575 C C . LYS D 1 24 ? 61.568 63.494 97.360 1.00 15.92 22 LYS D C 1
ATOM 4576 O O . LYS D 1 24 ? 62.596 62.879 97.760 1.00 15.69 22 LYS D O 1
ATOM 4582 N N . GLY D 1 25 ? 61.484 64.819 97.278 1.00 14.88 23 GLY D N 1
ATOM 4583 C CA . GLY D 1 25 ? 62.587 65.676 97.702 1.00 16.11 23 GLY D CA 1
ATOM 4584 C C . GLY D 1 25 ? 63.530 66.071 96.599 1.00 15.32 23 GLY D C 1
ATOM 4585 O O . GLY D 1 25 ? 64.297 67.009 96.776 1.00 15.36 23 GLY D O 1
ATOM 4586 N N . ASP D 1 26 ? 63.457 65.370 95.466 1.00 15.32 24 ASP D N 1
ATOM 4587 C CA . ASP D 1 26 ? 64.233 65.714 94.268 1.00 15.28 24 ASP D CA 1
ATOM 4588 C C . ASP D 1 26 ? 63.679 66.945 93.575 1.00 14.54 24 ASP D C 1
ATOM 4589 O O . ASP D 1 26 ? 62.461 67.196 93.589 1.00 15.19 24 ASP D O 1
ATOM 4594 N N . TYR D 1 27 ? 64.562 67.734 92.971 1.00 13.08 25 TYR D N 1
ATOM 4595 C CA . TYR D 1 27 ? 64.132 68.708 91.966 1.00 13.88 25 TYR D CA 1
ATOM 4596 C C . TYR D 1 27 ? 63.945 67.955 90.638 1.00 14.71 25 TYR D C 1
ATOM 4597 O O . TYR D 1 27 ? 64.771 67.076 90.291 1.00 15.47 25 TYR D O 1
ATOM 4606 N N . LEU D 1 28 ? 62.868 68.267 89.914 1.00 13.86 26 LEU D N 1
ATOM 4607 C CA . LEU D 1 28 ? 62.639 67.653 88.602 1.00 14.03 26 LEU D CA 1
ATOM 4608 C C . LEU D 1 28 ? 63.830 67.834 87.698 1.00 14.45 26 LEU D C 1
ATOM 4609 O O . LEU D 1 28 ? 64.355 68.968 87.568 1.00 14.02 26 LEU D O 1
ATOM 4614 N N . PRO D 1 29 ? 64.212 66.760 86.996 1.00 14.57 27 PRO D N 1
ATOM 4615 C CA . PRO D 1 29 ? 65.162 66.921 85.874 1.00 14.26 27 PRO D CA 1
ATOM 4616 C C . PRO D 1 29 ? 64.596 67.834 84.795 1.00 14.92 27 PRO D C 1
ATOM 4617 O O . PRO D 1 29 ? 63.395 67.822 84.539 1.00 13.88 27 PRO D O 1
ATOM 4621 N N . SER D 1 30 ? 65.477 68.622 84.175 1.00 14.89 28 SER D N 1
ATOM 4622 C CA . SER D 1 30 ? 65.123 69.496 83.090 1.00 16.53 28 SER D CA 1
ATOM 4623 C C . SER D 1 30 ? 64.653 68.644 81.933 1.00 16.42 28 SER D C 1
ATOM 4624 O O . SER D 1 30 ? 65.013 67.459 81.815 1.00 16.78 28 SER D O 1
ATOM 4627 N N . PHE D 1 31 ? 63.771 69.203 81.123 1.00 17.03 29 PHE D N 1
ATOM 4628 C CA . PHE D 1 31 ? 63.407 68.570 79.875 1.00 16.85 29 PHE D CA 1
ATOM 4629 C C . PHE D 1 31 ? 63.227 69.599 78.769 1.00 17.88 29 PHE D C 1
ATOM 4630 O O . PHE D 1 31 ? 63.064 70.811 79.026 1.00 17.33 29 PHE D O 1
ATOM 4651 N N . LEU D 1 33 ? 60.877 69.345 75.499 1.00 17.28 31 LEU D N 1
ATOM 4652 C CA . LEU D 1 33 ? 59.876 68.570 74.812 1.00 15.23 31 LEU D CA 1
ATOM 4653 C C . LEU D 1 33 ? 59.197 69.474 73.795 1.00 14.85 31 LEU D C 1
ATOM 4654 O O . LEU D 1 33 ? 59.581 70.629 73.648 1.00 14.90 31 LEU D O 1
ATOM 4659 N N . VAL D 1 34 ? 58.217 68.933 73.074 1.00 13.06 32 VAL D N 1
ATOM 4660 C CA A VAL D 1 34 ? 57.475 69.657 72.048 0.50 12.67 32 VAL D CA 1
ATOM 4661 C CA B VAL D 1 34 ? 57.462 69.751 72.150 0.50 12.69 32 VAL D CA 1
ATOM 4662 C C . VAL D 1 34 ? 55.985 69.478 72.382 1.00 12.38 32 VAL D C 1
ATOM 4663 O O . VAL D 1 34 ? 55.557 68.362 72.548 1.00 13.86 32 VAL D O 1
ATOM 4670 N N . ASP D 1 35 ? 55.207 70.527 72.453 1.00 11.85 33 ASP D N 1
ATOM 4671 C CA . ASP D 1 35 ? 53.778 70.376 72.735 1.00 13.28 33 ASP D CA 1
ATOM 4672 C C . ASP D 1 35 ? 52.980 70.131 71.481 1.00 13.19 33 ASP D C 1
ATOM 4673 O O . ASP D 1 35 ? 53.511 70.075 70.363 1.00 12.77 33 ASP D O 1
ATOM 4678 N N . ASP D 1 36 ? 51.689 70.003 71.667 1.00 13.50 34 ASP D N 1
ATOM 4679 C CA . ASP D 1 36 ? 50.805 69.635 70.575 1.00 13.61 34 ASP D CA 1
ATOM 4680 C C . ASP D 1 36 ? 50.647 70.657 69.463 1.00 14.68 34 ASP D C 1
ATOM 4681 O O . ASP D 1 36 ? 50.207 70.297 68.339 1.00 15.63 34 ASP D O 1
ATOM 4686 N N . GLN D 1 37 ? 51.031 71.906 69.708 1.00 14.86 35 GLN D N 1
ATOM 4687 C CA . GLN D 1 37 ? 51.072 72.902 68.634 1.00 16.24 35 GLN D CA 1
ATOM 4688 C C . GLN D 1 37 ? 52.459 73.099 68.124 1.00 15.06 35 GLN D C 1
ATOM 4689 O O . GLN D 1 37 ? 52.724 74.099 67.493 1.00 14.17 35 GLN D O 1
ATOM 4695 N N . LYS D 1 38 ? 53.352 72.159 68.431 1.00 13.60 36 LYS D N 1
ATOM 4696 C CA . LYS D 1 38 ? 54.725 72.129 67.895 1.00 14.36 36 LYS D CA 1
ATOM 4697 C C . LYS D 1 38 ? 55.688 73.164 68.524 1.00 16.19 36 LYS D C 1
ATOM 4698 O O . LYS D 1 38 ? 56.824 73.319 68.069 1.00 16.94 36 LYS D O 1
ATOM 4704 N N . HIS D 1 39 ? 55.262 73.763 69.634 1.00 17.63 37 HIS D N 1
ATOM 4705 C CA . HIS D 1 39 ? 56.107 74.720 70.411 1.00 18.06 37 HIS D CA 1
ATOM 4706 C C . HIS D 1 39 ? 57.051 74.021 71.353 1.00 17.21 37 HIS D C 1
ATOM 4707 O O . HIS D 1 39 ? 56.701 73.009 71.961 1.00 17.69 37 HIS D O 1
ATOM 4714 N N . ASP D 1 40 ? 58.255 74.550 71.498 1.00 17.41 38 ASP D N 1
ATOM 4715 C CA . ASP D 1 40 ? 59.177 74.032 72.511 1.00 18.79 38 ASP D CA 1
ATOM 4716 C C . ASP D 1 40 ? 58.532 74.126 73.908 1.00 18.12 38 ASP D C 1
ATOM 4717 O O . ASP D 1 40 ? 57.826 75.083 74.190 1.00 16.92 38 ASP D O 1
ATOM 4722 N N . ALA D 1 41 ? 58.761 73.123 74.754 1.00 18.22 39 ALA D N 1
ATOM 4723 C CA . ALA D 1 41 ? 58.214 73.102 76.120 1.00 18.77 39 ALA D CA 1
ATOM 4724 C C . ALA D 1 41 ? 59.349 72.695 77.052 1.00 19.27 39 ALA D C 1
ATOM 4725 O O . ALA D 1 41 ? 59.910 71.637 76.862 1.00 20.33 39 ALA D O 1
ATOM 4727 N N . ALA D 1 42 ? 59.679 73.532 78.027 1.00 19.01 40 ALA D N 1
ATOM 4728 C CA . ALA D 1 42 ? 60.664 73.205 79.060 1.00 18.32 40 ALA D CA 1
ATOM 4729 C C . ALA D 1 42 ? 59.972 73.363 80.417 1.00 18.90 40 ALA D C 1
ATOM 4730 O O . ALA D 1 42 ? 58.812 73.812 80.481 1.00 15.97 40 ALA D O 1
ATOM 4732 N N . LEU D 1 43 ? 60.644 73.027 81.521 1.00 19.44 41 LEU D N 1
ATOM 4733 C CA . LEU D 1 43 ? 60.043 73.300 82.853 1.00 21.29 41 LEU D CA 1
ATOM 4734 C C . LEU D 1 43 ? 59.646 74.745 83.032 1.00 22.67 41 LEU D C 1
ATOM 4735 O O . LEU D 1 43 ? 58.561 75.072 83.530 1.00 23.01 41 LEU D O 1
ATOM 4740 N N . GLU D 1 44 ? 60.497 75.630 82.537 1.00 23.95 42 GLU D N 1
ATOM 4741 C CA . GLU D 1 44 ? 60.213 77.073 82.577 1.00 25.74 42 GLU D CA 1
ATOM 4742 C C . GLU D 1 44 ? 58.948 77.468 81.871 1.00 25.27 42 GLU D C 1
ATOM 4743 O O . GLU D 1 44 ? 58.420 78.522 82.156 1.00 26.16 42 GLU D O 1
ATOM 4749 N N . SER D 1 45 ? 58.449 76.655 80.941 1.00 23.67 43 SER D N 1
ATOM 4750 C CA A SER D 1 45 ? 57.199 76.951 80.264 0.60 23.48 43 SER D CA 1
ATOM 4751 C CA B SER D 1 45 ? 57.213 77.040 80.287 0.40 23.98 43 SER D CA 1
ATOM 4752 C C . SER D 1 45 ? 56.032 76.882 81.255 1.00 23.96 43 SER D C 1
ATOM 4753 O O . SER D 1 45 ? 54.928 77.301 80.934 1.00 25.28 43 SER D O 1
ATOM 4758 N N . PHE D 1 46 ? 56.274 76.265 82.422 1.00 24.35 44 PHE D N 1
ATOM 4759 C CA . PHE D 1 46 ? 55.263 76.009 83.453 1.00 24.48 44 PHE D CA 1
ATOM 4760 C C . PHE D 1 46 ? 55.714 76.649 84.752 1.00 25.00 44 PHE D C 1
ATOM 4761 O O . PHE D 1 46 ? 55.675 76.047 85.817 1.00 25.76 44 PHE D O 1
ATOM 4769 N N . SER D 1 47 ? 56.119 77.907 84.661 1.00 25.77 45 SER D N 1
ATOM 4770 C CA A SER D 1 47 ? 56.640 78.618 85.822 0.60 25.09 45 SER D CA 1
ATOM 4771 C CA B SER D 1 47 ? 56.642 78.627 85.818 0.40 25.21 45 SER D CA 1
ATOM 4772 C C . SER D 1 47 ? 55.534 78.977 86.816 1.00 24.43 45 SER D C 1
ATOM 4773 O O . SER D 1 47 ? 54.354 79.171 86.443 1.00 24.00 45 SER D O 1
ATOM 4778 N N . HIS D 1 48 ? 55.937 79.052 88.078 1.00 23.34 46 HIS D N 1
ATOM 4779 C CA . HIS D 1 48 ? 55.089 79.465 89.179 1.00 22.64 46 HIS D CA 1
ATOM 4780 C C . HIS D 1 48 ? 53.777 78.687 89.282 1.00 19.87 46 HIS D C 1
ATOM 4781 O O . HIS D 1 48 ? 52.734 79.258 89.564 1.00 19.34 46 HIS D O 1
ATOM 4788 N N . THR D 1 49 ? 53.831 77.381 89.070 1.00 16.43 47 THR D N 1
ATOM 4789 C CA . THR D 1 49 ? 52.684 76.545 89.347 1.00 14.65 47 THR D CA 1
ATOM 4790 C C . THR D 1 49 ? 53.105 75.166 89.816 1.00 13.40 47 THR D C 1
ATOM 4791 O O . THR D 1 49 ? 54.069 74.596 89.292 1.00 14.18 47 THR D O 1
ATOM 4795 N N . PRO D 1 50 ? 52.388 74.608 90.780 1.00 13.77 48 PRO D N 1
ATOM 4796 C CA . PRO D 1 50 ? 52.580 73.214 91.063 1.00 13.87 48 PRO D CA 1
ATOM 4797 C C . PRO D 1 50 ? 52.075 72.416 89.895 1.00 14.21 48 PRO D C 1
ATOM 4798 O O . PRO D 1 50 ? 51.202 72.898 89.136 1.00 12.52 48 PRO D O 1
ATOM 4802 N N . LYS D 1 51 ? 52.622 71.216 89.772 1.00 13.95 49 LYS D N 1
ATOM 4803 C CA . LYS D 1 51 ? 52.356 70.380 88.595 1.00 14.49 49 LYS D CA 1
ATOM 4804 C C . LYS D 1 51 ? 52.180 68.927 88.933 1.00 13.97 49 LYS D C 1
ATOM 4805 O O . LYS D 1 51 ? 52.756 68.410 89.869 1.00 13.93 49 LYS D O 1
ATOM 4811 N N . LEU D 1 52 ? 51.377 68.278 88.128 1.00 13.43 50 LEU D N 1
ATOM 4812 C CA . LEU D 1 52 ? 51.188 66.827 88.152 1.00 14.00 50 LEU D CA 1
ATOM 4813 C C . LEU D 1 52 ? 51.613 66.315 86.771 1.00 14.16 50 LEU D C 1
ATOM 4814 O O . LEU D 1 52 ? 50.942 66.582 85.761 1.00 15.01 50 LEU D O 1
ATOM 4819 N N . ILE D 1 53 ? 52.776 65.698 86.724 1.00 14.87 51 ILE D N 1
ATOM 4820 C CA . ILE D 1 53 ? 53.324 65.160 85.468 1.00 14.42 51 ILE D CA 1
ATOM 4821 C C . ILE D 1 53 ? 52.903 63.692 85.348 1.00 14.65 51 ILE D C 1
ATOM 4822 O O . ILE D 1 53 ? 53.046 62.943 86.297 1.00 15.39 51 ILE D O 1
ATOM 4827 N N . VAL D 1 54 ? 52.307 63.316 84.213 1.00 13.39 52 VAL D N 1
ATOM 4828 C CA . VAL D 1 54 ? 51.896 61.966 83.935 1.00 14.38 52 VAL D CA 1
ATOM 4829 C C . VAL D 1 54 ? 52.505 61.543 82.602 1.00 14.93 52 VAL D C 1
ATOM 4830 O O . VAL D 1 54 ? 52.386 62.270 81.611 1.00 14.69 52 VAL D O 1
ATOM 4834 N N . THR D 1 55 ? 53.209 60.412 82.616 1.00 13.88 53 THR D N 1
ATOM 4835 C CA . THR D 1 55 ? 53.582 59.744 81.386 1.00 14.65 53 THR D CA 1
ATOM 4836 C C . THR D 1 55 ? 52.529 58.657 81.132 1.00 14.56 53 THR D C 1
ATOM 4837 O O . THR D 1 55 ? 52.141 57.939 82.051 1.00 12.18 53 THR D O 1
ATOM 4841 N N . LEU D 1 56 ? 52.013 58.602 79.904 1.00 14.76 54 LEU D N 1
ATOM 4842 C CA . LEU D 1 56 ? 51.048 57.555 79.486 1.00 13.88 54 LEU D CA 1
ATOM 4843 C C . LEU D 1 56 ? 51.744 56.767 78.409 1.00 12.91 54 LEU D C 1
ATOM 4844 O O . LEU D 1 56 ? 52.588 57.313 77.757 1.00 9.86 54 LEU D O 1
ATOM 4849 N N . LEU D 1 57 ? 51.259 55.574 78.072 1.00 11.40 55 LEU D N 1
ATOM 4850 C CA . LEU D 1 57 ? 51.647 54.982 76.832 1.00 11.31 55 LEU D CA 1
ATOM 4851 C C . LEU D 1 57 ? 51.081 55.809 75.678 1.00 8.38 55 LEU D C 1
ATOM 4852 O O . LEU D 1 57 ? 51.792 56.092 74.800 1.00 8.65 55 LEU D O 1
ATOM 4857 N N . SER D 1 58 ? 49.727 56.146 75.551 1.00 9.31 56 SER D N 1
ATOM 4858 C CA . SER D 1 58 ? 49.437 56.996 74.492 1.00 5.19 56 SER D CA 1
ATOM 4859 C C . SER D 1 58 ? 48.054 57.516 74.640 1.00 10.56 56 SER D C 1
ATOM 4860 O O . SER D 1 58 ? 47.248 56.772 75.240 1.00 7.67 56 SER D O 1
ATOM 4863 N N . VAL D 1 59 ? 47.822 58.669 74.058 1.00 9.89 57 VAL D N 1
ATOM 4864 C CA . VAL D 1 59 ? 46.476 59.209 73.989 1.00 12.53 57 VAL D CA 1
ATOM 4865 C C . VAL D 1 59 ? 45.632 58.306 73.101 1.00 11.43 57 VAL D C 1
ATOM 4866 O O . VAL D 1 59 ? 44.402 58.440 73.097 1.00 14.73 57 VAL D O 1
ATOM 4870 N N . ASP D 1 60 ? 46.250 57.386 72.352 1.00 12.20 58 ASP D N 1
ATOM 4871 C CA . ASP D 1 60 ? 45.509 56.442 71.507 1.00 12.14 58 ASP D CA 1
ATOM 4872 C C . ASP D 1 60 ? 45.504 55.020 72.048 1.00 12.35 58 ASP D C 1
ATOM 4873 O O . ASP D 1 60 ? 45.125 54.087 71.359 1.00 13.72 58 ASP D O 1
ATOM 4878 N N . GLU D 1 61 ? 45.945 54.830 73.282 1.00 11.43 59 GLU D N 1
ATOM 4879 C CA . GLU D 1 61 ? 45.610 53.631 74.034 1.00 13.39 59 GLU D CA 1
ATOM 4880 C C . GLU D 1 61 ? 44.368 53.952 74.871 1.00 13.72 59 GLU D C 1
ATOM 4881 O O . GLU D 1 61 ? 43.997 55.108 75.062 1.00 15.65 59 GLU D O 1
ATOM 4887 N N . ASP D 1 62 ? 43.735 52.925 75.365 1.00 14.92 60 ASP D N 1
ATOM 4888 C CA . ASP D 1 62 ? 42.491 53.103 76.109 1.00 16.17 60 ASP D CA 1
ATOM 4889 C C . ASP D 1 62 ? 42.676 52.502 77.490 1.00 15.48 60 ASP D C 1
ATOM 4890 O O . ASP D 1 62 ? 43.038 53.259 78.414 1.00 16.36 60 ASP D O 1
ATOM 4895 N N . GLU D 1 63 ? 42.524 51.175 77.625 1.00 13.51 61 GLU D N 1
ATOM 4896 C CA A GLU D 1 63 ? 42.739 50.548 78.925 0.60 14.75 61 GLU D CA 1
ATOM 4897 C CA B GLU D 1 63 ? 42.756 50.438 78.888 0.40 14.48 61 GLU D CA 1
ATOM 4898 C C . GLU D 1 63 ? 44.214 50.480 79.350 1.00 14.53 61 GLU D C 1
ATOM 4899 O O . GLU D 1 63 ? 44.521 50.486 80.573 1.00 14.52 61 GLU D O 1
ATOM 4910 N N . HIS D 1 64 ? 45.148 50.427 78.392 1.00 13.73 62 HIS D N 1
ATOM 4911 C CA . HIS D 1 64 ? 46.584 50.355 78.716 1.00 13.26 62 HIS D CA 1
ATOM 4912 C C . HIS D 1 64 ? 47.264 51.732 78.826 1.00 13.35 62 HIS D C 1
ATOM 4913 O O . HIS D 1 64 ? 47.843 52.229 77.855 1.00 12.20 62 HIS D O 1
ATOM 4920 N N . ALA D 1 65 ? 47.203 52.327 80.023 1.00 12.72 63 ALA D N 1
ATOM 4921 C CA . ALA D 1 65 ? 47.885 53.571 80.346 1.00 12.65 63 ALA D CA 1
ATOM 4922 C C . ALA D 1 65 ? 47.708 54.596 79.217 1.00 13.23 63 ALA D C 1
ATOM 4923 O O . ALA D 1 65 ? 48.666 55.103 78.603 1.00 12.99 63 ALA D O 1
ATOM 4925 N N . GLY D 1 66 ? 46.455 54.884 78.953 1.00 12.28 64 GLY D N 1
ATOM 4926 C CA . GLY D 1 66 ? 45.992 55.810 77.910 1.00 13.99 64 GLY D CA 1
ATOM 4927 C C . GLY D 1 66 ? 44.811 56.669 78.360 1.00 13.15 64 GLY D C 1
ATOM 4928 O O . GLY D 1 66 ? 44.872 57.276 79.425 1.00 12.84 64 GLY D O 1
ATOM 4929 N N . LEU D 1 67 ? 43.749 56.771 77.552 1.00 14.16 65 LEU D N 1
ATOM 4930 C CA . LEU D 1 67 ? 42.718 57.748 77.831 1.00 14.82 65 LEU D CA 1
ATOM 4931 C C . LEU D 1 67 ? 41.945 57.483 79.113 1.00 15.43 65 LEU D C 1
ATOM 4932 O O . LEU D 1 67 ? 41.342 58.409 79.702 1.00 15.03 65 LEU D O 1
ATOM 4937 N N . LEU D 1 68 ? 41.806 56.211 79.475 1.00 14.90 66 LEU D N 1
ATOM 4938 C CA . LEU D 1 68 ? 41.122 55.904 80.741 1.00 15.12 66 LEU D CA 1
ATOM 4939 C C . LEU D 1 68 ? 41.979 56.360 81.932 1.00 13.01 66 LEU D C 1
ATOM 4940 O O . LEU D 1 68 ? 41.473 57.029 82.782 1.00 13.96 66 LEU D O 1
ATOM 4945 N N . LEU D 1 69 ? 43.295 56.045 81.972 1.00 13.30 67 LEU D N 1
ATOM 4946 C CA . LEU D 1 69 ? 44.149 56.538 83.053 1.00 11.24 67 LEU D CA 1
ATOM 4947 C C . LEU D 1 69 ? 44.035 58.092 83.074 1.00 12.53 67 LEU D C 1
ATOM 4948 O O . LEU D 1 69 ? 43.885 58.727 84.147 1.00 12.86 67 LEU D O 1
ATOM 4953 N N . LEU D 1 70 ? 44.012 58.698 81.905 1.00 11.49 68 LEU D N 1
ATOM 4954 C CA . LEU D 1 70 ? 43.902 60.141 81.822 1.00 14.15 68 LEU D CA 1
ATOM 4955 C C . LEU D 1 70 ? 42.571 60.671 82.390 1.00 14.56 68 LEU D C 1
ATOM 4956 O O . LEU D 1 70 ? 42.591 61.678 83.107 1.00 14.52 68 LEU D O 1
ATOM 4961 N N . ARG D 1 71 ? 41.435 60.018 82.073 1.00 14.10 69 ARG D N 1
ATOM 4962 C CA . ARG D 1 71 ? 40.166 60.460 82.581 1.00 14.43 69 ARG D CA 1
ATOM 4963 C C . ARG D 1 71 ? 40.164 60.400 84.097 1.00 14.82 69 ARG D C 1
ATOM 4964 O O . ARG D 1 71 ? 39.632 61.331 84.771 1.00 12.96 69 ARG D O 1
ATOM 4972 N N . GLU D 1 72 ? 40.745 59.337 84.669 1.00 14.56 70 GLU D N 1
ATOM 4973 C CA . GLU D 1 72 ? 40.762 59.195 86.134 1.00 15.25 70 GLU D CA 1
ATOM 4974 C C . GLU D 1 72 ? 41.603 60.312 86.789 1.00 13.13 70 GLU D C 1
ATOM 4975 O O . GLU D 1 72 ? 41.294 60.777 87.878 1.00 13.68 70 GLU D O 1
ATOM 4981 N N . THR D 1 73 ? 42.708 60.651 86.157 1.00 14.64 71 THR D N 1
ATOM 4982 C CA . THR D 1 73 ? 43.591 61.703 86.629 1.00 14.67 71 THR D CA 1
ATOM 4983 C C . THR D 1 73 ? 42.826 63.061 86.546 1.00 14.83 71 THR D C 1
ATOM 4984 O O . THR D 1 73 ? 42.911 63.835 87.489 1.00 15.57 71 THR D O 1
ATOM 4988 N N . ARG D 1 74 ? 42.090 63.319 85.454 1.00 14.12 72 ARG D N 1
ATOM 4989 C CA A ARG D 1 74 ? 41.325 64.558 85.326 0.60 15.41 72 ARG D CA 1
ATOM 4990 C CA B ARG D 1 74 ? 41.285 64.543 85.312 0.40 15.19 72 ARG D CA 1
ATOM 4991 C C . ARG D 1 74 ? 40.230 64.624 86.399 1.00 14.93 72 ARG D C 1
ATOM 4992 O O . ARG D 1 74 ? 40.029 65.670 87.030 1.00 12.13 72 ARG D O 1
ATOM 5007 N N . ARG D 1 75 ? 39.539 63.504 86.637 1.00 14.27 73 ARG D N 1
ATOM 5008 C CA . ARG D 1 75 ? 38.549 63.467 87.676 1.00 14.73 73 ARG D CA 1
ATOM 5009 C C . ARG D 1 75 ? 39.144 63.738 89.074 1.00 14.16 73 ARG D C 1
ATOM 5010 O O . ARG D 1 75 ? 38.532 64.486 89.890 1.00 12.68 73 ARG D O 1
ATOM 5018 N N . PHE D 1 76 ? 40.297 63.142 89.365 1.00 12.77 74 PHE D N 1
ATOM 5019 C CA . PHE D 1 76 ? 40.989 63.419 90.620 1.00 13.00 74 PHE D CA 1
ATOM 5020 C C . PHE D 1 76 ? 41.247 64.917 90.784 1.00 11.95 74 PHE D C 1
ATOM 5021 O O . PHE D 1 76 ? 41.086 65.475 91.860 1.00 12.28 74 PHE D O 1
ATOM 5029 N N . LEU D 1 77 ? 41.712 65.541 89.719 1.00 11.56 75 LEU D N 1
ATOM 5030 C CA . LEU D 1 77 ? 42.050 66.955 89.721 1.00 11.24 75 LEU D CA 1
ATOM 5031 C C . LEU D 1 77 ? 40.863 67.906 89.793 1.00 11.85 75 LEU D C 1
ATOM 5032 O O . LEU D 1 77 ? 41.070 69.120 89.988 1.00 11.04 75 LEU D O 1
ATOM 5037 N N . ASP D 1 78 ? 39.635 67.420 89.680 1.00 11.57 76 ASP D N 1
ATOM 5038 C CA . ASP D 1 78 ? 38.479 68.276 89.988 1.00 12.09 76 ASP D CA 1
ATOM 5039 C C . ASP D 1 78 ? 38.601 68.922 91.378 1.00 12.51 76 ASP D C 1
ATOM 5040 O O . ASP D 1 78 ? 38.119 70.061 91.594 1.00 12.31 76 ASP D O 1
ATOM 5045 N N . SER D 1 79 ? 39.223 68.206 92.310 1.00 11.57 77 SER D N 1
ATOM 5046 C CA . SER D 1 79 ? 39.426 68.715 93.664 1.00 12.13 77 SER D CA 1
ATOM 5047 C C . SER D 1 79 ? 40.612 69.665 93.815 1.00 11.76 77 SER D C 1
ATOM 5048 O O . SER D 1 79 ? 40.763 70.274 94.857 1.00 11.49 77 SER D O 1
ATOM 5051 N N . TRP D 1 80 ? 41.491 69.743 92.817 1.00 11.42 78 TRP D N 1
ATOM 5052 C CA . TRP D 1 80 ? 42.758 70.471 92.924 1.00 11.16 78 TRP D CA 1
ATOM 5053 C C . TRP D 1 80 ? 42.966 71.285 91.648 1.00 11.07 78 TRP D C 1
ATOM 5054 O O . TRP D 1 80 ? 43.842 70.991 90.845 1.00 11.97 78 TRP D O 1
ATOM 5065 N N . PRO D 1 81 ? 42.103 72.295 91.433 1.00 11.65 79 PRO D N 1
ATOM 5066 C CA . PRO D 1 81 ? 42.165 73.069 90.190 1.00 12.04 79 PRO D CA 1
ATOM 5067 C C . PRO D 1 81 ? 43.477 73.825 89.984 1.00 13.42 79 PRO D C 1
ATOM 5068 O O . PRO D 1 81 ? 43.688 74.318 88.870 1.00 13.74 79 PRO D O 1
ATOM 5072 N N . HIS D 1 82 ? 44.329 73.971 90.993 1.00 12.97 80 HIS D N 1
ATOM 5073 C CA . HIS D 1 82 ? 45.505 74.795 90.825 1.00 13.14 80 HIS D CA 1
ATOM 5074 C C . HIS D 1 82 ? 46.745 74.001 90.401 1.00 13.60 80 HIS D C 1
ATOM 5075 O O . HIS D 1 82 ? 47.829 74.572 90.257 1.00 14.85 80 HIS D O 1
ATOM 5082 N N . LEU D 1 83 ? 46.587 72.705 90.213 1.00 12.92 81 LEU D N 1
ATOM 5083 C CA . LEU D 1 83 ? 47.668 71.826 89.868 1.00 14.17 81 LEU D CA 1
ATOM 5084 C C . LEU D 1 83 ? 47.693 71.693 88.364 1.00 14.26 81 LEU D C 1
ATOM 5085 O O . LEU D 1 83 ? 46.740 71.215 87.790 1.00 14.38 81 LEU D O 1
ATOM 5090 N N . LYS D 1 84 ? 48.822 71.994 87.744 1.00 12.44 82 LYS D N 1
ATOM 5091 C CA . LYS D 1 84 ? 48.880 71.931 86.272 1.00 12.71 82 LYS D CA 1
ATOM 5092 C C . LYS D 1 84 ? 49.131 70.473 85.816 1.00 12.22 82 LYS D C 1
ATOM 5093 O O . LYS D 1 84 ? 50.114 69.893 86.173 1.00 12.95 82 LYS D O 1
ATOM 5099 N N . LEU D 1 85 ? 48.216 69.907 85.015 1.00 12.09 83 LEU D N 1
ATOM 5100 C CA . LEU D 1 85 ? 48.391 68.544 84.523 1.00 11.69 83 LEU D CA 1
ATOM 5101 C C . LEU D 1 85 ? 49.240 68.611 83.253 1.00 11.61 83 LEU D C 1
ATOM 5102 O O . LEU D 1 85 ? 48.922 69.360 82.309 1.00 14.57 83 LEU D O 1
ATOM 5107 N N . ILE D 1 86 ? 50.328 67.877 83.254 1.00 13.11 84 ILE D N 1
ATOM 5108 C CA . ILE D 1 86 ? 51.291 67.832 82.125 1.00 12.90 84 ILE D CA 1
ATOM 5109 C C . ILE D 1 86 ? 51.398 66.351 81.723 1.00 13.25 84 ILE D C 1
ATOM 5110 O O . ILE D 1 86 ? 51.801 65.519 82.510 1.00 13.15 84 ILE D O 1
ATOM 5115 N N . VAL D 1 87 ? 50.896 66.044 80.538 1.00 14.05 85 VAL D N 1
ATOM 5116 C CA . VAL D 1 87 ? 50.876 64.686 80.021 1.00 13.74 85 VAL D CA 1
ATOM 5117 C C . VAL D 1 87 ? 52.036 64.624 79.029 1.00 14.74 85 VAL D C 1
ATOM 5118 O O . VAL D 1 87 ? 52.153 65.470 78.132 1.00 14.01 85 VAL D O 1
ATOM 5122 N N . ILE D 1 88 ? 52.869 63.592 79.182 1.00 12.98 86 ILE D N 1
ATOM 5123 C CA . ILE D 1 88 ? 54.011 63.369 78.315 1.00 13.47 86 ILE D CA 1
ATOM 5124 C C . ILE D 1 88 ? 53.925 61.966 77.699 1.00 13.83 86 ILE D C 1
ATOM 5125 O O . ILE D 1 88 ? 53.781 60.977 78.446 1.00 13.78 86 ILE D O 1
ATOM 5130 N N . THR D 1 89 ? 54.018 61.867 76.358 1.00 12.74 87 THR D N 1
ATOM 5131 C CA . THR D 1 89 ? 54.026 60.587 75.656 1.00 11.33 87 THR D CA 1
ATOM 5132 C C . THR D 1 89 ? 55.029 60.593 74.478 1.00 12.78 87 THR D C 1
ATOM 5133 O O . THR D 1 89 ? 55.586 61.613 74.106 1.00 12.23 87 THR D O 1
ATOM 5137 N N . VAL D 1 90 ? 55.189 59.427 73.871 1.00 12.07 88 VAL D N 1
ATOM 5138 C CA A VAL D 1 90 ? 55.948 59.313 72.633 0.60 11.38 88 VAL D CA 1
ATOM 5139 C CA B VAL D 1 90 ? 55.931 59.257 72.647 0.40 11.27 88 VAL D CA 1
ATOM 5140 C C . VAL D 1 90 ? 55.100 59.642 71.421 1.00 11.30 88 VAL D C 1
ATOM 5141 O O . VAL D 1 90 ? 55.621 59.634 70.295 1.00 12.85 88 VAL D O 1
ATOM 5148 N N . ASP D 1 91 ? 53.816 59.946 71.615 1.00 10.44 89 ASP D N 1
ATOM 5149 C CA . ASP D 1 91 ? 52.977 60.374 70.478 1.00 10.30 89 ASP D CA 1
ATOM 5150 C C . ASP D 1 91 ? 53.587 61.575 69.743 1.00 10.22 89 ASP D C 1
ATOM 5151 O O . ASP D 1 91 ? 54.252 62.433 70.372 1.00 11.67 89 ASP D O 1
ATOM 5156 N N . SER D 1 92 ? 53.368 61.660 68.439 1.00 10.16 90 SER D N 1
ATOM 5157 C CA . SER D 1 92 ? 53.746 62.839 67.692 1.00 10.44 90 SER D CA 1
ATOM 5158 C C . SER D 1 92 ? 52.910 64.072 68.194 1.00 9.86 90 SER D C 1
ATOM 5159 O O . SER D 1 92 ? 51.742 63.926 68.622 1.00 10.31 90 SER D O 1
ATOM 5162 N N . PRO D 1 93 ? 53.483 65.276 68.047 1.00 9.60 91 PRO D N 1
ATOM 5163 C CA . PRO D 1 93 ? 52.668 66.457 68.249 1.00 9.83 91 PRO D CA 1
ATOM 5164 C C . PRO D 1 93 ? 51.360 66.456 67.456 1.00 9.39 91 PRO D C 1
ATOM 5165 O O . PRO D 1 93 ? 50.302 66.843 67.982 1.00 10.59 91 PRO D O 1
ATOM 5169 N N . SER D 1 94 ? 51.395 65.994 66.218 1.00 8.68 92 SER D N 1
ATOM 5170 C CA . SER D 1 94 ? 50.208 65.963 65.374 1.00 9.83 92 SER D CA 1
ATOM 5171 C C . SER D 1 94 ? 49.096 65.087 66.008 1.00 9.77 92 SER D C 1
ATOM 5172 O O . SER D 1 94 ? 47.906 65.452 65.972 1.00 9.03 92 SER D O 1
ATOM 5175 N N . SER D 1 95 ? 49.457 63.897 66.499 1.00 8.67 93 SER D N 1
ATOM 5176 C CA . SER D 1 95 ? 48.486 63.004 67.173 1.00 9.32 93 SER D CA 1
ATOM 5177 C C . SER D 1 95 ? 47.954 63.564 68.495 1.00 9.88 93 SER D C 1
ATOM 5178 O O . SER D 1 95 ? 46.780 63.411 68.810 1.00 11.79 93 SER D O 1
ATOM 5181 N N . LEU D 1 96 ? 48.796 64.270 69.225 1.00 10.04 94 LEU D N 1
ATOM 5182 C CA . LEU D 1 96 ? 48.389 64.938 70.466 1.00 10.92 94 LEU D CA 1
ATOM 5183 C C . LEU D 1 96 ? 47.383 66.065 70.160 1.00 10.60 94 LEU D C 1
ATOM 5184 O O . LEU D 1 96 ? 46.381 66.202 70.857 1.00 11.68 94 LEU D O 1
ATOM 5189 N N . ALA D 1 97 ? 47.626 66.845 69.111 1.00 11.37 95 ALA D N 1
ATOM 5190 C CA . ALA D 1 97 ? 46.704 67.875 68.655 1.00 10.95 95 ALA D CA 1
ATOM 5191 C C . ALA D 1 97 ? 45.375 67.261 68.275 1.00 11.90 95 ALA D C 1
ATOM 5192 O O . ALA D 1 97 ? 44.279 67.793 68.619 1.00 12.33 95 ALA D O 1
ATOM 5194 N N . ARG D 1 98 ? 45.434 66.129 67.585 1.00 12.13 96 ARG D N 1
ATOM 5195 C CA . ARG D 1 98 ? 44.219 65.411 67.233 1.00 13.31 96 ARG D CA 1
ATOM 5196 C C . ARG D 1 98 ? 43.432 64.952 68.493 1.00 13.60 96 ARG D C 1
ATOM 5197 O O . ARG D 1 98 ? 42.214 65.156 68.569 1.00 13.07 96 ARG D O 1
ATOM 5205 N N . ALA D 1 99 ? 44.128 64.405 69.480 1.00 13.78 97 ALA D N 1
ATOM 5206 C CA . ALA D 1 99 ? 43.494 63.999 70.767 1.00 14.63 97 ALA D CA 1
ATOM 5207 C C . ALA D 1 99 ? 42.791 65.198 71.413 1.00 15.10 97 ALA D C 1
ATOM 5208 O O . ALA D 1 99 ? 41.684 65.059 71.856 1.00 17.25 97 ALA D O 1
ATOM 5210 N N . ARG D 1 100 ? 43.440 66.354 71.438 1.00 14.25 98 ARG D N 1
ATOM 5211 C CA . ARG D 1 100 ? 42.827 67.559 72.018 1.00 14.77 98 ARG D CA 1
ATOM 5212 C C . ARG D 1 100 ? 41.577 67.940 71.256 1.00 15.20 98 ARG D C 1
ATOM 5213 O O . ARG D 1 100 ? 40.543 68.254 71.867 1.00 16.75 98 ARG D O 1
ATOM 5221 N N . HIS D 1 101 ? 41.676 67.956 69.927 1.00 14.85 99 HIS D N 1
ATOM 5222 C CA . HIS D 1 101 ? 40.564 68.262 69.076 1.00 15.17 99 HIS D CA 1
ATOM 5223 C C . HIS D 1 101 ? 39.383 67.360 69.347 1.00 15.58 99 HIS D C 1
ATOM 5224 O O . HIS D 1 101 ? 38.232 67.824 69.375 1.00 15.52 99 HIS D O 1
ATOM 5231 N N . GLU D 1 102 ? 39.630 66.069 69.494 1.00 16.34 100 GLU D N 1
ATOM 5232 C CA . GLU D 1 102 ? 38.531 65.072 69.603 1.00 17.84 100 GLU D CA 1
ATOM 5233 C C . GLU D 1 102 ? 38.039 64.911 71.048 1.00 19.25 100 GLU D C 1
ATOM 5234 O O . GLU D 1 102 ? 36.890 64.565 71.249 1.00 18.91 100 GLU D O 1
ATOM 5240 N N . HIS D 1 103 ? 38.911 65.110 72.042 1.00 18.73 101 HIS D N 1
ATOM 5241 C CA . HIS D 1 103 ? 38.540 64.857 73.449 1.00 20.62 101 HIS D CA 1
ATOM 5242 C C . HIS D 1 103 ? 38.520 66.073 74.373 1.00 20.73 101 HIS D C 1
ATOM 5243 O O . HIS D 1 103 ? 38.100 65.970 75.512 1.00 23.62 101 HIS D O 1
ATOM 5250 N N . GLY D 1 104 ? 38.937 67.231 73.910 1.00 20.64 102 GLY D N 1
ATOM 5251 C CA . GLY D 1 104 ? 38.873 68.442 74.730 1.00 20.57 102 GLY D CA 1
ATOM 5252 C C . GLY D 1 104 ? 40.059 68.698 75.650 1.00 19.49 102 GLY D C 1
ATOM 5253 O O . GLY D 1 104 ? 40.868 69.594 75.403 1.00 21.47 102 GLY D O 1
ATOM 5254 N N . LEU D 1 105 ? 40.162 67.938 76.718 1.00 18.94 103 LEU D N 1
ATOM 5255 C CA . LEU D 1 105 ? 41.390 67.936 77.546 1.00 19.02 103 LEU D CA 1
ATOM 5256 C C . LEU D 1 105 ? 41.735 69.343 78.032 1.00 19.86 103 LEU D C 1
ATOM 5257 O O . LEU D 1 105 ? 42.860 69.828 77.892 1.00 19.78 103 LEU D O 1
ATOM 5262 N N . PRO D 1 106 ? 40.740 70.024 78.634 1.00 21.91 104 PRO D N 1
ATOM 5263 C CA . PRO D 1 106 ? 40.894 71.438 78.922 1.00 21.34 104 PRO D CA 1
ATOM 5264 C C . PRO D 1 106 ? 42.049 71.726 79.882 1.00 20.99 104 PRO D C 1
ATOM 5265 O O . PRO D 1 106 ? 42.175 71.077 80.927 1.00 18.94 104 PRO D O 1
ATOM 5269 N N . ASN D 1 107 ? 42.913 72.674 79.514 1.00 20.50 105 ASN D N 1
ATOM 5270 C CA . ASN D 1 107 ? 44.052 73.039 80.343 1.00 22.57 105 ASN D CA 1
ATOM 5271 C C . ASN D 1 107 ? 45.127 71.992 80.599 1.00 20.79 105 ASN D C 1
ATOM 5272 O O . ASN D 1 107 ? 45.927 72.142 81.529 1.00 21.79 105 ASN D O 1
ATOM 5277 N N . ILE D 1 108 ? 45.153 70.917 79.820 1.00 18.91 106 ILE D N 1
ATOM 5278 C CA . ILE D 1 108 ? 46.170 69.874 79.989 1.00 17.37 106 ILE D CA 1
ATOM 5279 C C . ILE D 1 108 ? 47.275 70.156 78.978 1.00 16.85 106 ILE D C 1
ATOM 5280 O O . ILE D 1 108 ? 46.980 70.386 77.792 1.00 17.85 106 ILE D O 1
ATOM 5285 N N . ALA D 1 109 ? 48.540 70.194 79.417 1.00 16.13 107 ALA D N 1
ATOM 5286 C CA . ALA D 1 109 ? 49.662 70.302 78.493 1.00 15.16 107 ALA D CA 1
ATOM 5287 C C . ALA D 1 109 ? 49.829 68.884 77.944 1.00 15.13 107 ALA D C 1
ATOM 5288 O O . ALA D 1 109 ? 49.795 67.911 78.704 1.00 15.26 107 ALA D O 1
ATOM 5290 N N . LEU D 1 110 ? 49.949 68.779 76.618 1.00 13.78 108 LEU D N 1
ATOM 5291 C CA . LEU D 1 110 ? 50.170 67.513 75.930 1.00 13.60 108 LEU D CA 1
ATOM 5292 C C . LEU D 1 110 ? 51.539 67.645 75.272 1.00 14.07 108 LEU D C 1
ATOM 5293 O O . LEU D 1 110 ? 51.734 68.465 74.324 1.00 13.97 108 LEU D O 1
ATOM 5298 N N . LEU D 1 111 ? 52.491 66.883 75.768 1.00 13.26 109 LEU D N 1
ATOM 5299 C CA . LEU D 1 111 ? 53.893 67.007 75.344 1.00 13.12 109 LEU D CA 1
ATOM 5300 C C . LEU D 1 111 ? 54.408 65.714 74.757 1.00 13.10 109 LEU D C 1
ATOM 5301 O O . LEU D 1 111 ? 54.147 64.652 75.299 1.00 13.63 109 LEU D O 1
ATOM 5306 N N . SER D 1 112 ? 55.164 65.840 73.668 1.00 13.48 110 SER D N 1
ATOM 5307 C CA . SER D 1 112 ? 55.795 64.744 72.943 1.00 13.28 110 SER D CA 1
ATOM 5308 C C . SER D 1 112 ? 57.307 64.683 73.193 1.00 14.77 110 SER D C 1
ATOM 5309 O O . SER D 1 112 ? 58.010 65.720 73.255 1.00 13.84 110 SER D O 1
ATOM 5312 N N . THR D 1 113 ? 57.812 63.463 73.249 1.00 13.60 111 THR D N 1
ATOM 5313 C CA . THR D 1 113 ? 59.235 63.216 73.388 1.00 15.40 111 THR D CA 1
ATOM 5314 C C . THR D 1 113 ? 59.972 63.169 72.061 1.00 17.80 111 THR D C 1
ATOM 5315 O O . THR D 1 113 ? 61.169 62.793 72.034 1.00 19.81 111 THR D O 1
ATOM 5319 N N . LEU D 1 114 ? 59.322 63.540 70.953 1.00 19.31 112 LEU D N 1
ATOM 5320 C CA A LEU D 1 114 ? 60.065 63.418 69.698 0.50 21.19 112 LEU D CA 1
ATOM 5321 C CA B LEU D 1 114 ? 59.961 63.629 69.624 0.50 20.85 112 LEU D CA 1
ATOM 5322 C C . LEU D 1 114 ? 61.317 64.353 69.633 1.00 22.17 112 LEU D C 1
ATOM 5323 O O . LEU D 1 114 ? 62.272 63.932 69.061 1.00 25.09 112 LEU D O 1
ATOM 5332 N N . ARG D 1 115 ? 61.345 65.554 70.232 1.00 26.05 113 ARG D N 1
ATOM 5333 C CA A ARG D 1 115 ? 62.517 66.480 70.105 0.60 27.81 113 ARG D CA 1
ATOM 5334 C CA B ARG D 1 115 ? 62.517 66.439 70.058 0.40 27.39 113 ARG D CA 1
ATOM 5335 C C . ARG D 1 115 ? 63.739 65.802 70.712 1.00 28.73 113 ARG D C 1
ATOM 5336 O O . ARG D 1 115 ? 64.876 66.000 70.265 1.00 30.57 113 ARG D O 1
ATOM 5351 N N . GLY D 1 116 ? 63.528 65.015 71.751 0.60 29.49 114 GLY D N 1
ATOM 5352 C CA . GLY D 1 116 ? 64.635 64.276 72.322 0.60 30.52 114 GLY D CA 1
ATOM 5353 C C . GLY D 1 116 ? 64.162 63.146 73.197 0.60 31.09 114 GLY D C 1
ATOM 5354 O O . GLY D 1 116 ? 63.696 63.369 74.309 0.60 30.89 114 GLY D O 1
ATOM 5355 N N . ARG D 1 117 ? 64.319 61.924 72.690 1.00 32.16 115 ARG D N 1
ATOM 5356 C CA . ARG D 1 117 ? 63.801 60.767 73.388 1.00 32.75 115 ARG D CA 1
ATOM 5357 C C . ARG D 1 117 ? 64.584 60.453 74.690 1.00 32.14 115 ARG D C 1
ATOM 5358 O O . ARG D 1 117 ? 64.152 59.635 75.472 1.00 32.81 115 ARG D O 1
ATOM 5366 N N . ASP D 1 118 ? 65.724 61.113 74.923 1.00 30.59 116 ASP D N 1
ATOM 5367 C CA . ASP D 1 118 ? 66.489 60.926 76.160 1.00 28.52 116 ASP D CA 1
ATOM 5368 C C . ASP D 1 118 ? 65.780 61.441 77.470 1.00 25.06 116 ASP D C 1
ATOM 5369 O O . ASP D 1 118 ? 66.213 61.153 78.613 1.00 24.23 116 ASP D O 1
ATOM 5374 N N . PHE D 1 119 ? 64.710 62.198 77.319 1.00 19.68 117 PHE D N 1
ATOM 5375 C CA . PHE D 1 119 ? 63.746 62.367 78.409 1.00 18.51 117 PHE D CA 1
ATOM 5376 C C . PHE D 1 119 ? 63.466 61.026 79.094 1.00 16.25 117 PHE D C 1
ATOM 5377 O O . PHE D 1 119 ? 63.354 60.960 80.324 1.00 15.58 117 PHE D O 1
ATOM 5385 N N . HIS D 1 120 ? 63.304 59.967 78.306 1.00 14.18 118 HIS D N 1
ATOM 5386 C CA . HIS D 1 120 ? 62.760 58.712 78.883 1.00 15.72 118 HIS D CA 1
ATOM 5387 C C . HIS D 1 120 ? 63.702 58.196 79.976 1.00 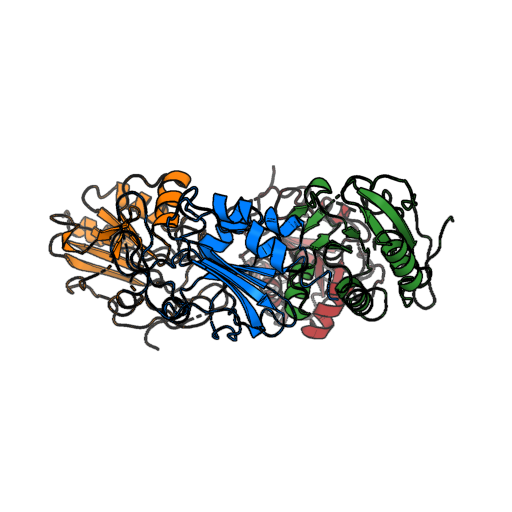16.48 118 HIS D C 1
ATOM 5388 O O . HIS D 1 120 ? 63.290 57.841 81.075 1.00 16.17 118 HIS D O 1
ATOM 5395 N N . LYS D 1 121 ? 64.992 58.168 79.685 1.00 16.19 119 LYS D N 1
ATOM 5396 C CA . LYS D 1 121 ? 65.910 57.674 80.644 1.00 18.23 119 LYS D CA 1
ATOM 5397 C C . LYS D 1 121 ? 66.146 58.624 81.813 1.00 17.77 119 LYS D C 1
ATOM 5398 O O . LYS D 1 121 ? 66.317 58.173 82.964 1.00 15.84 119 LYS D O 1
ATOM 5404 N N . ARG D 1 122 ? 66.127 59.929 81.540 1.00 16.69 120 ARG D N 1
ATOM 5405 C CA A ARG D 1 122 ? 66.346 60.954 82.543 0.60 17.57 120 ARG D CA 1
ATOM 5406 C CA B ARG D 1 122 ? 66.389 60.892 82.602 0.40 17.30 120 ARG D CA 1
ATOM 5407 C C . ARG D 1 122 ? 65.230 60.958 83.577 1.00 16.61 120 ARG D C 1
ATOM 5408 O O . ARG D 1 122 ? 65.429 61.407 84.687 1.00 16.79 120 ARG D O 1
ATOM 5423 N N . TYR D 1 123 ? 64.045 60.481 83.177 1.00 14.49 121 TYR D N 1
ATOM 5424 C CA . TYR D 1 123 ? 62.859 60.415 84.072 1.00 14.69 121 TYR D CA 1
ATOM 5425 C C . TYR D 1 123 ? 62.555 58.995 84.547 1.00 13.19 121 TYR D C 1
ATOM 5426 O O . TYR D 1 123 ? 61.594 58.774 85.262 1.00 16.22 121 TYR D O 1
ATOM 5435 N N . GLY D 1 124 ? 63.401 58.059 84.166 1.00 13.63 122 GLY D N 1
ATOM 5436 C CA . GLY D 1 124 ? 63.283 56.668 84.631 1.00 13.13 122 GLY D CA 1
ATOM 5437 C C . GLY D 1 124 ? 62.038 55.958 84.097 1.00 12.88 122 GLY D C 1
ATOM 5438 O O . GLY D 1 124 ? 61.464 55.144 84.795 1.00 12.50 122 GLY D O 1
ATOM 5439 N N . VAL D 1 125 ? 61.680 56.238 82.848 1.00 12.64 123 VAL D N 1
ATOM 5440 C CA . VAL D 1 125 ? 60.509 55.635 82.234 1.00 12.62 123 VAL D CA 1
ATOM 5441 C C . VAL D 1 125 ? 60.827 54.999 80.891 1.00 13.18 123 VAL D C 1
ATOM 5442 O O . VAL D 1 125 ? 59.932 54.787 80.078 1.00 14.07 123 VAL D O 1
ATOM 5446 N N . LEU D 1 126 ? 62.092 54.699 80.635 1.00 13.16 124 LEU D N 1
ATOM 5447 C CA . LEU D 1 126 ? 62.488 54.112 79.362 1.00 12.71 124 LEU D CA 1
ATOM 5448 C C . LEU D 1 126 ? 62.108 52.618 79.286 1.00 12.76 124 LEU D C 1
ATOM 5449 O O . LEU D 1 126 ? 62.450 51.857 80.134 1.00 13.52 124 LEU D O 1
ATOM 5454 N N . ILE D 1 127 ? 61.478 52.207 78.219 1.00 13.94 125 ILE D N 1
ATOM 5455 C CA . ILE D 1 127 ? 61.283 50.791 77.907 1.00 14.72 125 ILE D CA 1
ATOM 5456 C C . ILE D 1 127 ? 61.942 50.534 76.579 1.00 15.73 125 ILE D C 1
ATOM 5457 O O . ILE D 1 127 ? 61.707 51.278 75.610 1.00 16.58 125 ILE D O 1
ATOM 5462 N N . THR D 1 128 ? 62.733 49.483 76.516 1.00 17.33 126 THR D N 1
ATOM 5463 C CA . THR D 1 128 ? 63.373 49.112 75.256 1.00 19.31 126 THR D CA 1
ATOM 5464 C C . THR D 1 128 ? 62.966 47.752 74.685 1.00 19.09 126 THR D C 1
ATOM 5465 O O . THR D 1 128 ? 63.440 47.411 73.595 1.00 19.36 126 THR D O 1
ATOM 5469 N N . GLU D 1 129 ? 62.156 46.960 75.403 1.00 18.80 127 GLU D N 1
ATOM 5470 C CA . GLU D 1 129 ? 61.798 45.614 74.908 1.00 18.28 127 GLU D CA 1
ATOM 5471 C C . GLU D 1 129 ? 60.440 45.555 74.263 1.00 17.08 127 GLU D C 1
ATOM 5472 O O . GLU D 1 129 ? 59.508 46.197 74.711 1.00 14.86 127 GLU D O 1
ATOM 5478 N N . TYR D 1 130 ? 60.351 44.714 73.232 1.00 17.65 128 TYR D N 1
ATOM 5479 C CA . TYR D 1 130 ? 59.084 44.343 72.588 1.00 17.63 128 TYR D CA 1
ATOM 5480 C C . TYR D 1 130 ? 58.086 43.974 73.664 1.00 16.69 128 TYR D C 1
ATOM 5481 O O . TYR D 1 130 ? 58.440 43.225 74.590 1.00 17.85 128 TYR D O 1
ATOM 5490 N N . PRO D 1 131 ? 56.846 44.413 73.535 1.00 15.37 129 PRO D N 1
ATOM 5491 C CA . PRO D 1 131 ? 56.292 45.235 72.479 1.00 15.12 129 PRO D CA 1
ATOM 5492 C C . PRO D 1 131 ? 56.212 46.735 72.778 1.00 14.49 129 PRO D C 1
ATOM 5493 O O . PRO D 1 131 ? 55.540 47.445 72.037 1.00 13.47 129 PRO D O 1
ATOM 5497 N N . LEU D 1 132 ? 56.806 47.188 73.888 1.00 14.59 130 LEU D N 1
ATOM 5498 C CA . LEU D 1 132 ? 56.703 48.609 74.287 1.00 14.27 130 LEU D CA 1
ATOM 5499 C C . LEU D 1 132 ? 58.035 49.375 74.112 1.00 13.54 130 LEU D C 1
ATOM 5500 O O . LEU D 1 132 ? 58.195 50.468 74.636 1.00 12.90 130 LEU D O 1
ATOM 5505 N N . SER D 1 133 ? 58.905 48.837 73.292 1.00 13.58 131 SER D N 1
ATOM 5506 C CA A SER D 1 133 ? 60.160 49.498 72.923 0.60 14.46 131 SER D CA 1
ATOM 5507 C CA B SER D 1 133 ? 60.151 49.486 72.889 0.40 14.15 131 SER D CA 1
ATOM 5508 C C . SER D 1 133 ? 59.880 50.922 72.463 1.00 14.88 131 SER D C 1
ATOM 5509 O O . SER D 1 133 ? 59.031 51.155 71.565 1.00 14.50 131 SER D O 1
ATOM 5514 N N . GLY D 1 134 ? 60.577 51.854 73.089 1.00 14.52 132 GLY D N 1
ATOM 5515 C CA . GLY D 1 134 ? 60.479 53.292 72.788 1.00 15.12 132 GLY D CA 1
ATOM 5516 C C . GLY D 1 134 ? 59.382 54.055 73.499 1.00 15.73 132 GLY D C 1
ATOM 5517 O O . GLY D 1 134 ? 59.370 55.313 73.443 1.00 15.27 132 GLY D O 1
ATOM 5518 N N . TYR D 1 135 ? 58.464 53.351 74.180 1.00 13.40 133 TYR D N 1
ATOM 5519 C CA . TYR D 1 135 ? 57.371 54.035 74.871 1.00 13.40 133 TYR D CA 1
ATOM 5520 C C . TYR D 1 135 ? 57.842 54.579 76.223 1.00 14.10 133 TYR D C 1
ATOM 5521 O O . TYR D 1 135 ? 58.921 54.131 76.755 1.00 14.90 133 TYR D O 1
ATOM 5530 N N . THR D 1 136 ? 57.105 55.583 76.713 1.00 12.20 134 THR D N 1
ATOM 5531 C CA . THR D 1 136 ? 57.207 56.064 78.107 1.00 12.95 134 THR D CA 1
ATOM 5532 C C . THR D 1 136 ? 56.414 55.178 79.026 1.00 13.14 134 THR D C 1
ATOM 5533 O O . THR D 1 136 ? 55.221 55.140 78.916 1.00 13.74 134 THR D O 1
ATOM 5537 N N . SER D 1 137 ? 57.079 54.525 79.985 1.00 13.19 135 SER D N 1
ATOM 5538 C CA . SER D 1 137 ? 56.344 53.727 80.942 1.00 13.20 135 SER D CA 1
ATOM 5539 C C . SER D 1 137 ? 55.464 54.660 81.797 1.00 14.13 135 SER D C 1
ATOM 5540 O O . SER D 1 137 ? 55.888 55.773 82.135 1.00 14.18 135 SER D O 1
ATOM 5543 N N . PRO D 1 138 ? 54.242 54.238 82.121 1.00 12.67 136 PRO D N 1
ATOM 5544 C CA . PRO D 1 138 ? 53.263 55.087 82.820 1.00 13.44 136 PRO D CA 1
ATOM 5545 C C . PRO D 1 138 ? 53.603 55.408 84.288 1.00 13.11 136 PRO D C 1
ATOM 5546 O O . PRO D 1 138 ? 54.042 54.531 85.047 1.00 13.07 136 PRO D O 1
ATOM 5550 N N . ALA D 1 139 ? 53.517 56.700 84.613 1.00 12.31 137 ALA D N 1
ATOM 5551 C CA . ALA D 1 139 ? 53.959 57.210 85.904 1.00 13.22 137 ALA D CA 1
ATOM 5552 C C . ALA D 1 139 ? 53.344 58.545 86.223 1.00 12.51 137 ALA D C 1
ATOM 5553 O O . ALA D 1 139 ? 52.791 59.224 85.351 1.00 13.70 137 ALA D O 1
ATOM 5555 N N . ILE D 1 140 ? 53.387 58.892 87.497 1.00 12.99 138 ILE D N 1
ATOM 5556 C CA . ILE D 1 140 ? 52.813 60.149 87.986 1.00 11.94 138 ILE D CA 1
ATOM 5557 C C . ILE D 1 140 ? 53.868 60.763 88.882 1.00 12.88 138 ILE D C 1
ATOM 5558 O O . ILE D 1 140 ? 54.450 60.066 89.700 1.00 11.92 138 ILE D O 1
ATOM 5563 N N . ILE D 1 141 ? 54.071 62.071 88.742 1.00 12.94 139 ILE D N 1
ATOM 5564 C CA . ILE D 1 141 ? 54.889 62.871 89.649 1.00 12.54 139 ILE D CA 1
ATOM 5565 C C . ILE D 1 141 ? 54.154 64.144 90.058 1.00 13.22 139 ILE D C 1
ATOM 5566 O O . ILE D 1 141 ? 53.711 64.921 89.208 1.00 12.55 139 ILE D O 1
ATOM 5571 N N . LEU D 1 142 ? 53.985 64.339 91.364 1.00 12.73 140 LEU D N 1
ATOM 5572 C CA . LEU D 1 142 ? 53.466 65.585 91.913 1.00 13.28 140 LEU D CA 1
ATOM 5573 C C . LEU D 1 142 ? 54.654 66.436 92.362 1.00 12.66 140 LEU D C 1
ATOM 5574 O O . LEU D 1 142 ? 55.468 65.983 93.181 1.00 12.01 140 LEU D O 1
ATOM 5579 N N . ALA D 1 143 ? 54.722 67.661 91.818 1.00 12.23 141 ALA D N 1
ATOM 5580 C CA . ALA D 1 143 ? 55.782 68.637 92.151 1.00 12.55 141 ALA D CA 1
ATOM 5581 C C . ALA D 1 143 ? 55.171 69.977 92.459 1.00 13.11 141 ALA D C 1
ATOM 5582 O O . ALA D 1 143 ? 54.137 70.355 91.910 1.00 13.20 141 ALA D O 1
ATOM 5584 N N . ASP D 1 144 ? 55.778 70.673 93.397 1.00 13.44 142 ASP D N 1
ATOM 5585 C CA . ASP D 1 144 ? 55.323 72.013 93.742 1.00 12.89 142 ASP D CA 1
ATOM 5586 C C . ASP D 1 144 ? 55.855 73.058 92.733 1.00 12.73 142 ASP D C 1
ATOM 5587 O O . ASP D 1 144 ? 56.525 72.730 91.728 1.00 11.80 142 ASP D O 1
ATOM 5592 N N . ALA D 1 145 ? 55.596 74.325 93.016 1.00 13.47 143 ALA D N 1
ATOM 5593 C CA . ALA D 1 145 ? 55.919 75.364 92.089 1.00 14.34 143 ALA D CA 1
ATOM 5594 C C . ALA D 1 145 ? 57.433 75.577 92.003 1.00 14.93 143 ALA D C 1
ATOM 5595 O O . ALA D 1 145 ? 57.889 76.101 90.989 1.00 15.53 143 ALA D O 1
ATOM 5597 N N . ALA D 1 146 ? 58.213 75.102 93.003 1.00 14.19 144 ALA D N 1
ATOM 5598 C CA . ALA D 1 146 ? 59.682 75.082 92.938 1.00 13.59 144 ALA D CA 1
ATOM 5599 C C . ALA D 1 146 ? 60.269 73.865 92.196 1.00 13.19 144 ALA D C 1
ATOM 5600 O O . ALA D 1 146 ? 61.512 73.659 92.148 1.00 12.14 144 ALA D O 1
ATOM 5602 N N . ASN D 1 147 ? 59.397 73.051 91.640 1.00 12.55 145 ASN D N 1
ATOM 5603 C CA . ASN D 1 147 ? 59.748 71.800 90.960 1.00 13.60 145 ASN D CA 1
ATOM 5604 C C . ASN D 1 147 ? 60.337 70.746 91.862 1.00 12.96 145 ASN D C 1
ATOM 5605 O O . ASN D 1 147 ? 61.038 69.887 91.409 1.00 13.94 145 ASN D O 1
ATOM 5610 N N . VAL D 1 148 ? 59.993 70.791 93.147 1.00 12.10 146 VAL D N 1
ATOM 5611 C CA . VAL D 1 148 ? 60.390 69.742 94.070 1.00 11.45 146 VAL D CA 1
ATOM 5612 C C . VAL D 1 148 ? 59.323 68.680 94.102 1.00 10.85 146 VAL D C 1
ATOM 5613 O O . VAL D 1 148 ? 58.120 68.989 94.222 1.00 10.12 146 VAL D O 1
ATOM 5617 N N . VAL D 1 149 ? 59.761 67.419 94.051 1.00 10.90 147 VAL D N 1
ATOM 5618 C CA . VAL D 1 149 ? 58.836 66.269 94.023 1.00 11.13 147 VAL D CA 1
ATOM 5619 C C . VAL D 1 149 ? 58.252 65.988 95.417 1.00 11.87 147 VAL D C 1
ATOM 5620 O O . VAL D 1 149 ? 58.995 65.897 96.402 1.00 12.87 147 VAL D O 1
ATOM 5624 N N . HIS D 1 150 ? 56.921 65.893 95.509 1.00 12.86 148 HIS D N 1
ATOM 5625 C CA . HIS D 1 150 ? 56.236 65.491 96.780 1.00 13.40 148 HIS D CA 1
ATOM 5626 C C . HIS D 1 150 ? 55.760 64.042 96.783 1.00 13.25 148 HIS D C 1
ATOM 5627 O O . HIS D 1 150 ? 55.614 63.405 97.843 1.00 13.53 148 HIS D O 1
ATOM 5634 N N . TYR D 1 151 ? 55.565 63.499 95.590 1.00 13.19 149 TYR D N 1
ATOM 5635 C CA . TYR D 1 151 ? 55.065 62.135 95.397 1.00 12.83 149 TYR D CA 1
ATOM 5636 C C . TYR D 1 151 ? 55.426 61.665 94.006 1.00 13.00 149 TYR D C 1
ATOM 5637 O O . TYR D 1 151 ? 55.340 62.443 93.028 1.00 12.96 149 TYR D O 1
ATOM 5646 N N . SER D 1 152 ? 55.838 60.413 93.883 1.00 11.88 150 SER D N 1
ATOM 5647 C CA . SER D 1 152 ? 56.054 59.851 92.554 1.00 12.89 150 SER D CA 1
ATOM 5648 C C . SER D 1 152 ? 55.712 58.352 92.549 1.00 12.81 150 SER D C 1
ATOM 5649 O O . SER D 1 152 ? 55.827 57.681 93.556 1.00 12.86 150 SER D O 1
ATOM 5652 N N . GLU D 1 153 ? 55.292 57.827 91.417 1.00 11.59 151 GLU D N 1
ATOM 5653 C CA . GLU D 1 153 ? 54.925 56.441 91.357 1.00 12.97 151 GLU D CA 1
ATOM 5654 C C . GLU D 1 153 ? 54.951 55.999 89.918 1.00 14.08 151 GLU D C 1
ATOM 5655 O O . GLU D 1 153 ? 54.393 56.688 89.046 1.00 13.65 151 GLU D O 1
ATOM 5661 N N . ARG D 1 154 ? 55.601 54.856 89.675 1.00 13.76 152 ARG D N 1
ATOM 5662 C CA . ARG D 1 154 ? 55.567 54.158 88.355 1.00 13.12 152 ARG D CA 1
ATOM 5663 C C . ARG D 1 154 ? 54.511 53.039 88.510 1.00 14.52 152 ARG D C 1
ATOM 5664 O O . ARG D 1 154 ? 54.474 52.338 89.519 1.00 14.76 152 ARG D O 1
ATOM 5672 N N . LEU D 1 155 ? 53.588 52.917 87.568 1.00 13.46 153 LEU D N 1
ATOM 5673 C CA . LEU D 1 155 ? 52.682 51.811 87.565 1.00 14.05 153 LEU D CA 1
ATOM 5674 C C . LEU D 1 155 ? 53.411 50.485 87.297 1.00 13.70 153 LEU D C 1
ATOM 5675 O O . LEU D 1 155 ? 54.268 50.390 86.376 1.00 12.10 153 LEU D O 1
ATOM 5680 N N . ALA D 1 156 ? 53.032 49.455 88.057 1.00 13.45 154 ALA D N 1
ATOM 5681 C CA . ALA D 1 156 ? 53.576 48.093 87.886 1.00 13.55 154 ALA D CA 1
ATOM 5682 C C . ALA D 1 156 ? 52.856 47.271 86.807 1.00 13.03 154 ALA D C 1
ATOM 5683 O O . ALA D 1 156 ? 53.343 46.226 86.389 1.00 12.73 154 ALA D O 1
ATOM 5685 N N . ASN D 1 157 ? 51.680 47.741 86.415 1.00 12.83 155 ASN D N 1
ATOM 5686 C CA . ASN D 1 157 ? 50.839 47.073 85.439 1.00 12.83 155 ASN D CA 1
ATOM 5687 C C . ASN D 1 157 ? 50.171 48.174 84.669 1.00 12.67 155 ASN D C 1
ATOM 5688 O O . ASN D 1 157 ? 49.538 49.095 85.270 1.00 12.44 155 ASN D O 1
ATOM 5693 N N . THR D 1 158 ? 50.257 48.059 83.343 1.00 11.46 156 THR D N 1
ATOM 5694 C CA . THR D 1 158 ? 49.743 49.088 82.462 1.00 11.78 156 THR D CA 1
ATOM 5695 C C . THR D 1 158 ? 48.239 49.287 82.619 1.00 10.97 156 THR D C 1
ATOM 5696 O O . THR D 1 158 ? 47.763 50.375 82.237 1.00 13.10 156 THR D O 1
ATOM 5700 N N . ARG D 1 159 ? 47.494 48.334 83.203 1.00 12.84 157 ARG D N 1
ATOM 5701 C CA A ARG D 1 159 ? 46.043 48.518 83.380 0.60 12.25 157 ARG D CA 1
ATOM 5702 C CA B ARG D 1 159 ? 46.034 48.464 83.406 0.40 12.64 157 ARG D CA 1
ATOM 5703 C C . ARG D 1 159 ? 45.643 49.193 84.695 1.00 14.36 157 ARG D C 1
ATOM 5704 O O . ARG D 1 159 ? 44.450 49.570 84.895 1.00 13.12 157 ARG D O 1
ATOM 5719 N N . ASP D 1 160 ? 46.612 49.402 85.579 1.00 13.29 158 ASP D N 1
ATOM 5720 C CA . ASP D 1 160 ? 46.313 49.961 86.865 1.00 14.35 158 ASP D CA 1
ATOM 5721 C C . ASP D 1 160 ? 46.013 51.467 86.803 1.00 12.99 158 ASP D C 1
ATOM 5722 O O . ASP D 1 160 ? 46.334 52.147 85.846 1.00 13.86 158 ASP D O 1
ATOM 5727 N N . PHE D 1 161 ? 45.417 51.995 87.878 1.00 13.15 159 PHE D N 1
ATOM 5728 C CA . PHE D 1 161 ? 45.405 53.434 88.096 1.00 12.89 159 PHE D CA 1
ATOM 5729 C C . PHE D 1 161 ? 46.458 53.863 89.133 1.00 13.49 159 PHE D C 1
ATOM 5730 O O . PHE D 1 161 ? 46.895 53.096 90.008 1.00 13.55 159 PHE D O 1
ATOM 5738 N N . PHE D 1 162 ? 46.868 55.127 89.056 1.00 13.67 160 PHE D N 1
ATOM 5739 C CA . PHE D 1 162 ? 47.738 55.691 90.092 1.00 13.97 160 PHE D CA 1
ATOM 5740 C C . PHE D 1 162 ? 47.065 55.682 91.476 1.00 14.67 160 PHE D C 1
ATOM 5741 O O . PHE D 1 162 ? 45.854 55.625 91.566 1.00 14.06 160 PHE D O 1
ATOM 5749 N N . ASP D 1 163 ? 47.849 55.812 92.556 1.00 15.42 161 ASP D N 1
ATOM 5750 C CA . ASP D 1 163 ? 47.298 55.782 93.920 1.00 16.26 161 ASP D CA 1
ATOM 5751 C C . ASP D 1 163 ? 46.858 57.199 94.304 1.00 16.31 161 ASP D C 1
ATOM 5752 O O . ASP D 1 163 ? 47.568 57.929 95.044 1.00 14.19 161 ASP D O 1
ATOM 5757 N N . PHE D 1 164 ? 45.714 57.577 93.735 1.00 15.85 162 PHE D N 1
ATOM 5758 C CA . PHE D 1 164 ? 45.170 58.883 93.920 1.00 16.55 162 PHE D CA 1
ATOM 5759 C C . PHE D 1 164 ? 44.879 59.141 95.394 1.00 16.26 162 PHE D C 1
ATOM 5760 O O . PHE D 1 164 ? 45.134 60.248 95.873 1.00 15.82 162 PHE D O 1
ATOM 5768 N N . ASP D 1 165 ? 44.410 58.126 96.122 1.00 16.70 163 ASP D N 1
ATOM 5769 C CA . ASP D 1 165 ? 44.243 58.291 97.573 1.00 17.52 163 ASP D CA 1
ATOM 5770 C C . ASP D 1 165 ? 45.497 58.746 98.310 1.00 16.59 163 ASP D C 1
ATOM 5771 O O . ASP D 1 165 ? 45.400 59.610 99.198 1.00 15.00 163 ASP D O 1
ATOM 5776 N N . ALA D 1 166 ? 46.656 58.198 97.952 1.00 15.32 164 ALA D N 1
ATOM 5777 C CA . ALA D 1 166 ? 47.913 58.622 98.560 1.00 15.66 164 ALA D CA 1
ATOM 5778 C C . ALA D 1 166 ? 48.238 60.087 98.229 1.00 15.10 164 ALA D C 1
ATOM 5779 O O . ALA D 1 166 ? 48.685 60.855 99.091 1.00 14.69 164 ALA D O 1
ATOM 5781 N N . ILE D 1 167 ? 48.014 60.457 96.970 1.00 15.10 165 ILE D N 1
ATOM 5782 C CA . ILE D 1 167 ? 48.210 61.844 96.529 1.00 13.98 165 ILE D CA 1
ATOM 5783 C C . ILE D 1 167 ? 47.233 62.792 97.251 1.00 13.77 165 ILE D C 1
ATOM 5784 O O . ILE D 1 167 ? 47.643 63.827 97.791 1.00 13.83 165 ILE D O 1
ATOM 5789 N N . GLU D 1 168 ? 45.952 62.446 97.300 1.00 14.06 166 GLU D N 1
ATOM 5790 C CA . GLU D 1 168 ? 44.960 63.250 98.054 1.00 14.92 166 GLU D CA 1
ATOM 5791 C C . GLU D 1 168 ? 45.422 63.513 99.503 1.00 15.26 166 GLU D C 1
ATOM 5792 O O . GLU D 1 168 ? 45.353 64.624 100.014 1.00 15.50 166 GLU D O 1
ATOM 5798 N N . LYS D 1 169 ? 45.885 62.472 100.178 1.00 15.98 167 LYS D N 1
ATOM 5799 C CA . LYS D 1 169 ? 46.301 62.608 101.575 1.00 16.32 167 LYS D CA 1
ATOM 5800 C C . LYS D 1 169 ? 47.446 63.635 101.702 1.00 15.65 167 LYS D C 1
ATOM 5801 O O . LYS D 1 169 ? 47.416 64.499 102.598 1.00 16.15 167 LYS D O 1
ATOM 5807 N N . LEU D 1 170 ? 48.421 63.587 100.801 1.00 15.21 168 LEU D N 1
ATOM 5808 C CA . LEU D 1 170 ? 49.532 64.573 100.838 1.00 16.45 168 LEU D CA 1
ATOM 5809 C C . LEU D 1 170 ? 49.064 66.004 100.571 1.00 17.59 168 LEU D C 1
ATOM 5810 O O . LEU D 1 170 ? 49.531 66.960 101.224 1.00 17.59 168 LEU D O 1
ATOM 5815 N N . LEU D 1 171 ? 48.151 66.154 99.606 1.00 16.41 169 LEU D N 1
ATOM 5816 C CA . LEU D 1 171 ? 47.652 67.466 99.280 1.00 16.77 169 LEU D CA 1
ATOM 5817 C C . LEU D 1 171 ? 46.805 68.014 100.430 1.00 17.38 169 LEU D C 1
ATOM 5818 O O . LEU D 1 171 ? 46.910 69.201 100.758 1.00 17.44 169 LEU D O 1
ATOM 5823 N N . GLN D 1 172 ? 45.962 67.182 101.039 1.00 18.10 170 GLN D N 1
ATOM 5824 C CA A GLN D 1 172 ? 45.154 67.620 102.191 0.60 19.07 170 GLN D CA 1
ATOM 5825 C CA B GLN D 1 172 ? 45.152 67.631 102.186 0.40 18.57 170 GLN D CA 1
ATOM 5826 C C . GLN D 1 172 ? 46.047 68.002 103.378 1.00 20.02 170 GLN D C 1
ATOM 5827 O O . GLN D 1 172 ? 45.766 68.959 104.083 1.00 19.11 170 GLN D O 1
ATOM 5838 N N . GLU D 1 173 ? 47.118 67.225 103.596 1.00 21.48 171 GLU D N 1
ATOM 5839 C CA A GLU D 1 173 ? 48.048 67.490 104.687 0.60 23.19 171 GLU D CA 1
ATOM 5840 C CA B GLU D 1 173 ? 48.105 67.480 104.669 0.40 23.09 171 GLU D CA 1
ATOM 5841 C C . GLU D 1 173 ? 48.739 68.861 104.479 1.00 24.23 171 GLU D C 1
ATOM 5842 O O . GLU D 1 173 ? 48.836 69.662 105.428 1.00 24.10 171 GLU D O 1
ATOM 5853 N N . GLY D 1 174 ? 49.186 69.142 103.251 1.00 25.55 172 GLY D N 1
ATOM 5854 C CA . GLY D 1 174 ? 49.724 70.452 102.888 1.00 27.43 172 GLY D CA 1
ATOM 5855 C C . GLY D 1 174 ? 48.704 71.578 103.116 1.00 29.13 172 GLY D C 1
ATOM 5856 O O . GLY D 1 174 ? 49.001 72.567 103.783 1.00 29.34 172 GLY D O 1
ATOM 5857 N N . GLU D 1 175 ? 47.496 71.412 102.582 1.00 30.96 173 GLU D N 1
ATOM 5858 C CA . GLU D 1 175 ? 46.424 72.395 102.751 1.00 32.61 173 GLU D CA 1
ATOM 5859 C C . GLU D 1 175 ? 46.164 72.667 104.242 1.00 34.62 173 GLU D C 1
ATOM 5860 O O . GLU D 1 175 ? 46.118 73.825 104.649 1.00 35.21 173 GLU D O 1
ATOM 5866 N N . GLN D 1 176 ? 46.015 71.628 105.064 1.00 37.26 174 GLN D N 1
ATOM 5867 C CA . GLN D 1 176 ? 45.705 71.854 106.491 1.00 39.46 174 GLN D CA 1
ATOM 5868 C C . GLN D 1 176 ? 46.870 72.446 107.281 1.00 40.40 174 GLN D C 1
ATOM 5869 O O . GLN D 1 176 ? 46.637 73.059 108.323 1.00 40.98 174 GLN D O 1
ATOM 5875 N N . GLN D 1 177 ? 48.098 72.314 106.772 1.00 41.77 175 GLN D N 1
ATOM 5876 C CA . GLN D 1 177 ? 49.254 73.114 107.270 1.00 42.61 175 GLN D CA 1
ATOM 5877 C C . GLN D 1 177 ? 49.107 74.621 106.951 1.00 42.31 175 GLN D C 1
ATOM 5878 O O . GLN D 1 177 ? 49.042 75.454 107.867 1.00 42.47 175 GLN D O 1
ATOM 5884 N N . ALA D 1 178 ? 49.100 74.977 105.663 1.00 41.78 176 ALA D N 1
ATOM 5885 C CA . ALA D 1 178 ? 48.773 76.353 105.273 1.00 41.64 176 ALA D CA 1
ATOM 5886 C C . ALA D 1 178 ? 47.388 76.718 105.832 1.00 41.37 176 ALA D C 1
ATOM 5887 O O . ALA D 1 178 ? 47.256 77.611 106.657 1.00 41.03 176 ALA D O 1
#

Solvent-accessible surface area: 28993 Å² total